Protein AF-0000000068745740 (afdb_homodimer)

Nearest PDB structures (foldseek):
  8huz-assembly4_C  TM=9.218E-01  e=1.330E-26  Mus musculus
  8huz-assembly2_A  TM=9.103E-01  e=4.867E-26  Mus musculus
  8huz-assembly6_E  TM=9.034E-01  e=9.603E-26  Mus musculus
  8huz-assembly1_F  TM=9.104E-01  e=4.229E-25  Mus musculus
  8huz-assembly5_D  TM=9.042E-01  e=4.229E-25  Mus musculus

pLDDT: mean 72.05, std 34.57, range [13.37, 98.88]

Solvent-accessible surface area (backbone atoms only — not comparable to full-atom values): 30523 Å² total; per-residue (Å²): 127,92,75,83,92,84,91,78,85,84,85,90,84,90,86,91,81,82,87,83,80,88,80,88,83,89,84,86,86,85,84,83,80,85,88,83,85,78,84,76,78,83,77,83,75,86,80,83,74,74,74,71,70,74,71,74,79,67,76,76,70,75,69,74,72,79,58,83,44,60,74,50,46,69,41,45,61,19,56,58,50,30,51,52,46,50,49,55,36,50,76,67,70,50,68,71,46,78,48,80,51,73,77,35,66,42,66,78,64,39,40,84,78,45,67,86,57,77,50,40,51,50,42,55,46,56,30,26,33,72,83,78,69,43,33,35,40,36,39,36,52,55,86,60,85,81,55,60,45,60,49,16,50,76,70,70,68,38,72,78,31,56,42,74,50,55,51,68,55,36,35,70,44,37,68,28,52,80,59,22,64,37,79,74,30,43,70,60,29,90,73,63,60,45,42,35,34,34,38,63,60,69,68,63,72,43,71,22,36,37,42,34,60,50,32,37,38,33,40,32,30,31,34,49,69,52,49,51,54,53,44,47,73,43,75,46,74,71,43,73,41,69,75,71,74,76,104,133,91,80,85,85,79,81,87,83,82,86,92,91,86,89,91,81,81,84,85,82,72,81,88,80,79,86,86,81,89,82,84,84,81,81,82,86,83,81,78,77,82,81,83,76,88,78,85,75,76,74,76,73,78,73,75,80,69,76,76,73,73,70,72,75,78,60,87,45,59,76,50,48,72,42,46,62,18,56,59,50,29,52,52,47,49,49,54,36,50,77,67,68,48,68,71,47,78,48,80,50,72,76,35,67,42,69,77,64,39,40,85,78,45,68,87,58,79,48,42,52,51,42,56,45,56,30,26,34,73,83,76,69,42,33,36,39,38,38,35,52,56,86,59,83,81,54,61,47,60,49,17,51,77,70,68,68,40,70,77,32,56,42,73,50,53,52,68,55,35,37,70,43,37,66,28,51,82,60,24,64,37,80,75,29,42,70,59,28,90,75,66,61,44,42,35,33,34,39,62,62,70,67,63,72,43,71,22,37,39,41,33,60,48,32,38,37,32,40,31,30,32,33,50,68,52,50,51,53,52,44,46,74,43,73,47,74,70,45,74,40,68,75,71,75,78,105

Organism: Papio anubis (NCBI:txid9555)

Radius of gyration: 40.35 Å; Cα contacts (8 Å, |Δi|>4): 645; chains: 2; bounding box: 92×140×128 Å

Sequence (494 aa):
MRAPAGLRKPVPSADDVQGPAGEALGQGGPASSRHQHHAGGIGRDPSWQFRLRLRSAQPREAVPSFSAHRHDSDCMAGAELRAALEQRLGALAIHTEVVEHPEVFTVEEMMPHIQHLKGAHSKNLFLKDKKKKNYWLVTVLHDRQINLNELAKQLGVGSGNLRFADETAMLEKLKVGQGCATPLALFCDDGDVKFVLDSAILEGGHEKVYFHPMTNAATMGLSPKDFLTFVKTTGHDPIILNFDKNNMRAPAGLRKPVPSADDVQGPAGEALGQGGPASSRHQHHAGGIGRDPSWQFRLRLRSAQPREAVPSFSAHRHDSDCMAGAELRAALEQRLGALAIHTEVVEHPEVFTVEEMMPHIQHLKGAHSKNLFLKDKKKKNYWLVTVLHDRQINLNELAKQLGVGSGNLRFADETAMLEKLKVGQGCATPLALFCDDGDVKFVLDSAILEGGHEKVYFHPMTNAATMGLSPKDFLTFVKTTGHDPIILNFDKNN

InterPro domains:
  IPR007214 YbaK/aminoacyl-tRNA synthetase-associated domain [PF04073] (101-230)
  IPR036754 YbaK/aminoacyl-tRNA synthetase-associated domain superfamily [G3DSA:3.90.960.10] (71-247)
  IPR036754 YbaK/aminoacyl-tRNA synthetase-associated domain superfamily [SSF55826] (84-244)
  IPR040285 Prolyl-tRNA editing protein ProX/PRXD1 [PTHR31423] (79-246)

Structure (mmCIF, N/CA/C/O backbone):
data_AF-0000000068745740-model_v1
#
loop_
_entity.id
_entity.type
_entity.pdbx_description
1 polymer 'PrdX deacylase domain-containing protein 1'
#
loop_
_atom_site.group_PDB
_atom_site.id
_atom_site.type_symbol
_atom_site.label_atom_id
_atom_site.label_alt_id
_atom_site.label_comp_id
_atom_site.label_asym_id
_atom_site.label_entity_id
_atom_site.label_seq_id
_atom_site.pdbx_PDB_ins_code
_atom_site.Cartn_x
_atom_site.Cartn_y
_atom_site.Cartn_z
_atom_site.occupancy
_atom_site.B_iso_or_equiv
_atom_site.auth_seq_id
_atom_site.auth_comp_id
_atom_site.auth_asym_id
_atom_site.auth_atom_id
_atom_site.pdbx_PDB_model_num
ATOM 1 N N . MET A 1 1 ? 35.906 -20.328 -46.562 1 18.36 1 MET A N 1
ATOM 2 C CA . MET A 1 1 ? 35.938 -21.531 -47.406 1 18.36 1 MET A CA 1
ATOM 3 C C . MET A 1 1 ? 36.438 -22.719 -46.594 1 18.36 1 MET A C 1
ATOM 5 O O . MET A 1 1 ? 36.875 -23.719 -47.188 1 18.36 1 MET A O 1
ATOM 9 N N . ARG A 1 2 ? 36.656 -22.547 -45.281 1 18.27 2 ARG A N 1
ATOM 10 C CA . ARG A 1 2 ? 37.656 -23.391 -44.656 1 18.27 2 ARG A CA 1
ATOM 11 C C . ARG A 1 2 ? 37.219 -24.859 -44.688 1 18.27 2 ARG A C 1
ATOM 13 O O . ARG A 1 2 ? 36.156 -25.219 -44.156 1 18.27 2 ARG A O 1
ATOM 20 N N . ALA A 1 3 ? 37.938 -25.672 -45.375 1 18.7 3 ALA A N 1
ATOM 21 C CA . ALA A 1 3 ? 37.812 -26.984 -46.031 1 18.7 3 ALA A CA 1
ATOM 22 C C . ALA A 1 3 ? 37.719 -28.094 -45 1 18.7 3 ALA A C 1
ATOM 24 O O . ALA A 1 3 ? 36.781 -28.891 -45.031 1 18.7 3 ALA A O 1
ATOM 25 N N . PRO A 1 4 ? 38.875 -28.828 -44.562 1 16.09 4 PRO A N 1
ATOM 26 C CA . PRO A 1 4 ? 39.094 -30.188 -45.062 1 16.09 4 PRO A CA 1
ATOM 27 C C . PRO A 1 4 ? 38.688 -31.266 -44.031 1 16.09 4 PRO A C 1
ATOM 29 O O . PRO A 1 4 ? 37.969 -32.219 -44.406 1 16.09 4 PRO A O 1
ATOM 32 N N . ALA A 1 5 ? 39.594 -31.453 -42.906 1 17.16 5 ALA A N 1
ATOM 33 C CA . ALA A 1 5 ? 40.375 -32.688 -42.781 1 17.16 5 ALA A CA 1
ATOM 34 C C . ALA A 1 5 ? 39.5 -33.812 -42.25 1 17.16 5 ALA A C 1
ATOM 36 O O . ALA A 1 5 ? 38.5 -33.562 -41.562 1 17.16 5 ALA A O 1
ATOM 37 N N . GLY A 1 6 ? 39.938 -35.125 -42.375 1 15.67 6 GLY A N 1
ATOM 38 C CA . GLY A 1 6 ? 39.688 -36.469 -42.938 1 15.67 6 GLY A CA 1
ATOM 39 C C . GLY A 1 6 ? 39.156 -37.438 -41.906 1 15.67 6 GLY A C 1
ATOM 40 O O . GLY A 1 6 ? 38.125 -38.094 -42.156 1 15.67 6 GLY A O 1
ATOM 41 N N . LEU A 1 7 ? 40.094 -38.031 -40.969 1 18.34 7 LEU A N 1
ATOM 42 C CA . LEU A 1 7 ? 40.469 -39.438 -41 1 18.34 7 LEU A CA 1
ATOM 43 C C . LEU A 1 7 ? 39.531 -40.25 -40.094 1 18.34 7 LEU A C 1
ATOM 45 O O . LEU A 1 7 ? 39.25 -39.844 -38.969 1 18.34 7 LEU A O 1
ATOM 49 N N . ARG A 1 8 ? 38.969 -41.469 -40.562 1 16.45 8 ARG A N 1
ATOM 50 C CA . ARG A 1 8 ? 38.094 -42.625 -40.469 1 16.45 8 ARG A CA 1
ATOM 51 C C . ARG A 1 8 ? 38.469 -43.5 -39.312 1 16.45 8 ARG A C 1
AT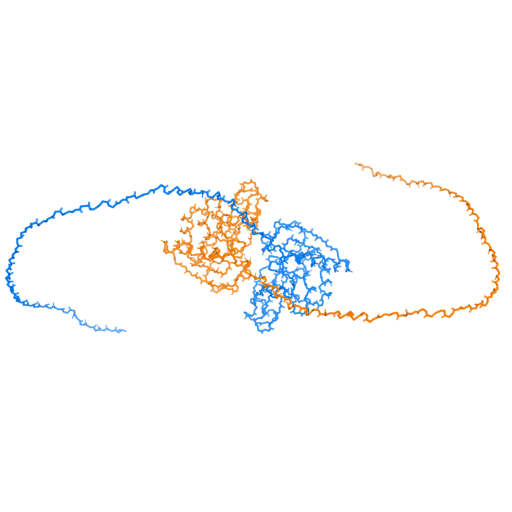OM 53 O O . ARG A 1 8 ? 39.656 -43.719 -39.062 1 16.45 8 ARG A O 1
ATOM 60 N N . LYS A 1 9 ? 37.531 -43.781 -38.531 1 18.77 9 LYS A N 1
ATOM 61 C CA . LYS A 1 9 ? 37.188 -44.469 -37.281 1 18.77 9 LYS A CA 1
ATOM 62 C C . LYS A 1 9 ? 37.375 -46 -37.469 1 18.77 9 LYS A C 1
ATOM 64 O O . LYS A 1 9 ? 36.5 -46.688 -37.938 1 18.77 9 LYS A O 1
ATOM 69 N N . PRO A 1 10 ? 38.75 -46.531 -37.781 1 14.6 10 PRO A N 1
ATOM 70 C CA . PRO A 1 10 ? 38.812 -47.906 -38.25 1 14.6 10 PRO A CA 1
ATOM 71 C C . PRO A 1 10 ? 38.188 -48.906 -37.25 1 14.6 10 PRO A C 1
ATOM 73 O O . PRO A 1 10 ? 37.875 -48.531 -36.125 1 14.6 10 PRO A O 1
ATOM 76 N N . VAL A 1 11 ? 38.812 -50.344 -37.281 1 15.45 11 VAL A N 1
ATOM 77 C CA . VAL A 1 11 ? 38.594 -51.75 -37.656 1 15.45 11 VAL A CA 1
ATOM 78 C C . VAL A 1 11 ? 38.469 -52.594 -36.406 1 15.45 11 VAL A C 1
ATOM 80 O O . VAL A 1 11 ? 37.438 -53.25 -36.219 1 15.45 11 VAL A O 1
ATOM 83 N N . PRO A 1 12 ? 39.656 -53.469 -36.062 1 14.95 12 PRO A N 1
ATOM 84 C CA . PRO A 1 12 ? 39.625 -54.906 -36.281 1 14.95 12 PRO A CA 1
ATOM 85 C C . PRO A 1 12 ? 39.219 -55.688 -35 1 14.95 12 PRO A C 1
ATOM 87 O O . PRO A 1 12 ? 38.656 -55.094 -34.094 1 14.95 12 PRO A O 1
ATOM 90 N N . SER A 1 13 ? 40.281 -56.5 -34.469 1 14.04 13 SER A N 1
ATOM 91 C CA . SER A 1 13 ? 40.531 -57.938 -34.594 1 14.04 13 SER A CA 1
ATOM 92 C C . SER A 1 13 ? 40.188 -58.656 -33.281 1 14.04 13 SER A C 1
ATOM 94 O O . SER A 1 13 ? 39.438 -59.656 -33.312 1 14.04 13 SER A O 1
ATOM 96 N N . ALA A 1 14 ? 41.312 -59 -32.469 1 15.88 14 ALA A N 1
ATOM 97 C CA . ALA A 1 14 ? 41.812 -60.344 -32.281 1 15.88 14 ALA A CA 1
ATOM 98 C C . ALA A 1 14 ? 41.125 -61.031 -31.109 1 15.88 14 ALA A C 1
ATOM 100 O O . ALA A 1 14 ? 40.469 -60.375 -30.297 1 15.88 14 ALA A O 1
ATOM 101 N N . ASP A 1 15 ? 42.031 -61.969 -30.312 1 14.16 15 ASP A N 1
ATOM 102 C CA . ASP A 1 15 ? 42.281 -63.406 -30.156 1 14.16 15 ASP A CA 1
ATOM 103 C C . ASP A 1 15 ? 41.656 -63.906 -28.844 1 14.16 15 ASP A C 1
ATOM 105 O O . ASP A 1 15 ? 40.875 -64.875 -28.844 1 14.16 15 ASP A O 1
ATOM 109 N N . ASP A 1 16 ? 42.625 -64.188 -27.812 1 14.78 16 ASP A N 1
ATOM 110 C CA . ASP A 1 16 ? 43.094 -65.562 -27.391 1 14.78 16 ASP A CA 1
ATOM 111 C C . ASP A 1 16 ? 42.188 -66.125 -26.281 1 14.78 16 ASP A C 1
ATOM 113 O O . ASP A 1 16 ? 41.469 -65.312 -25.625 1 14.78 16 ASP A O 1
ATOM 117 N N . VAL A 1 17 ? 42.844 -67.062 -25.406 1 14.18 17 VAL A N 1
ATOM 118 C CA . VAL A 1 17 ? 42.875 -68.5 -25.062 1 14.18 17 VAL A CA 1
ATOM 119 C C . VAL A 1 17 ? 42.188 -68.688 -23.719 1 14.18 17 VAL A C 1
ATOM 121 O O . VAL A 1 17 ? 41.281 -69.5 -23.594 1 14.18 17 VAL A O 1
ATOM 124 N N . GLN A 1 18 ? 43 -68.625 -22.594 1 14.09 18 GLN A N 1
ATOM 125 C CA . GLN A 1 18 ? 43.312 -69.875 -21.953 1 14.09 18 GLN A CA 1
ATOM 126 C C . GLN A 1 18 ? 42.25 -70.25 -20.922 1 14.09 18 GLN A C 1
ATOM 128 O O . GLN A 1 18 ? 41.625 -71.312 -21.047 1 14.09 18 GLN A O 1
ATOM 133 N N . GLY A 1 19 ? 42.812 -70.5 -19.641 1 13.94 19 GLY A N 1
ATOM 134 C CA . GLY A 1 19 ? 43.031 -71.812 -18.938 1 13.94 19 GLY A CA 1
ATOM 135 C C . GLY A 1 19 ? 41.844 -72.188 -18.062 1 13.94 19 GLY A C 1
ATOM 136 O O . GLY A 1 19 ? 41.031 -71.312 -17.703 1 13.94 19 GLY A O 1
ATOM 137 N N . PRO A 1 20 ? 41.781 -73.5 -17.781 1 13.84 20 PRO A N 1
ATOM 138 C CA . PRO A 1 20 ? 40.812 -74.5 -17.391 1 13.84 20 PRO A CA 1
ATOM 139 C C . PRO A 1 20 ? 40.375 -74.375 -15.93 1 13.84 20 PRO A C 1
ATOM 141 O O . PRO A 1 20 ? 39.219 -74.688 -15.594 1 13.84 20 PRO A O 1
ATOM 144 N N . ALA A 1 21 ? 41.438 -74 -15 1 13.76 21 ALA A N 1
ATOM 145 C CA . ALA A 1 21 ? 41.781 -75.062 -14.062 1 13.76 21 ALA A CA 1
ATOM 146 C C . ALA A 1 21 ? 40.594 -75.438 -13.195 1 13.76 21 ALA A C 1
ATOM 148 O O . ALA A 1 21 ? 39.656 -74.625 -13.023 1 13.76 21 ALA A O 1
ATOM 149 N N . GLY A 1 22 ? 40.938 -76.312 -12.195 1 13.37 22 GLY A N 1
ATOM 150 C CA . GLY A 1 22 ? 40.625 -77.562 -11.555 1 13.37 22 GLY A CA 1
ATOM 151 C C . GLY A 1 22 ? 39.562 -77.438 -10.492 1 13.37 22 GLY A C 1
ATOM 152 O O . GLY A 1 22 ? 39.125 -76.375 -10.133 1 13.37 22 GLY A O 1
ATOM 153 N N . GLU A 1 23 ? 39.781 -78.312 -9.477 1 13.55 23 GLU A N 1
ATOM 154 C CA . GLU A 1 23 ? 39.125 -79.5 -8.922 1 13.55 23 GLU A CA 1
ATOM 155 C C . GLU A 1 23 ? 38.344 -79.188 -7.664 1 13.55 23 GLU A C 1
ATOM 157 O O . GLU A 1 23 ? 37.219 -79.625 -7.496 1 13.55 23 GLU A O 1
ATOM 162 N N . ALA A 1 24 ? 39.188 -78.75 -6.547 1 13.41 24 ALA A N 1
ATOM 163 C CA . ALA A 1 24 ? 39.312 -79.688 -5.453 1 13.41 24 ALA A CA 1
ATOM 164 C C . ALA A 1 24 ? 38 -79.812 -4.703 1 13.41 24 ALA A C 1
ATOM 166 O O . ALA A 1 24 ? 37.156 -78.938 -4.715 1 13.41 24 ALA A O 1
ATOM 167 N N . LEU A 1 25 ? 38.062 -80.562 -3.52 1 13.47 25 LEU A N 1
ATOM 168 C CA . LEU A 1 25 ? 37.562 -81.75 -2.844 1 13.47 25 LEU A CA 1
ATOM 169 C C . LEU A 1 25 ? 36.5 -81.375 -1.817 1 13.47 25 LEU A C 1
ATOM 171 O O . LEU A 1 25 ? 35.406 -81.938 -1.837 1 13.47 25 LEU A O 1
ATOM 175 N N . GLY A 1 26 ? 37 -81.125 -0.532 1 13.4 26 GLY A N 1
ATOM 176 C CA . GLY A 1 26 ? 36.812 -82.062 0.513 1 13.4 26 GLY A CA 1
ATOM 177 C C . GLY A 1 26 ? 35.469 -82 1.209 1 13.4 26 GLY A C 1
ATOM 178 O O . GLY A 1 26 ? 34.75 -81 1.057 1 13.4 26 GLY A O 1
ATOM 179 N N . GLN A 1 27 ? 35.531 -82.562 2.525 1 13.41 27 GLN A N 1
ATOM 180 C CA . GLN A 1 27 ? 34.938 -83.688 3.309 1 13.41 27 GLN A CA 1
ATOM 181 C C . GLN A 1 27 ? 33.781 -83.125 4.164 1 13.41 27 GLN A C 1
ATOM 183 O O . GLN A 1 27 ? 32.625 -83.5 3.922 1 13.41 27 GLN A O 1
ATOM 188 N N . GLY A 1 28 ? 34.094 -83.062 5.562 1 13.56 28 GLY A N 1
ATOM 189 C CA . GLY A 1 28 ? 33.656 -84.062 6.543 1 13.56 28 GLY A CA 1
ATOM 190 C C . GLY A 1 28 ? 32.312 -83.688 7.184 1 13.56 28 GLY A C 1
ATOM 191 O O . GLY A 1 28 ? 31.75 -82.625 6.883 1 13.56 28 GLY A O 1
ATOM 192 N N . GLY A 1 29 ? 32.375 -83.688 8.602 1 14.3 29 GLY A N 1
ATOM 193 C CA . GLY A 1 29 ? 31.859 -84.625 9.602 1 14.3 29 GLY A CA 1
ATOM 194 C C . GLY A 1 29 ? 30.516 -84.188 10.164 1 14.3 29 GLY A C 1
ATOM 195 O O . GLY A 1 29 ? 30.094 -83.062 10 1 14.3 29 GLY A O 1
ATOM 196 N N . PRO A 1 30 ? 30.094 -85.125 11.055 1 15.39 30 PRO A N 1
ATOM 197 C CA . PRO A 1 30 ? 28.812 -85.75 11.43 1 15.39 30 PRO A CA 1
ATOM 198 C C . PRO A 1 30 ? 27.969 -84.812 12.336 1 15.39 30 PRO A C 1
ATOM 200 O O . PRO A 1 30 ? 26.906 -84.375 11.93 1 15.39 30 PRO A O 1
ATOM 203 N N . ALA A 1 31 ? 28.109 -85.25 13.656 1 15.05 31 ALA A N 1
ATOM 204 C CA . ALA A 1 31 ? 27.109 -86 14.398 1 15.05 31 ALA A CA 1
ATOM 205 C C . ALA A 1 31 ? 26.219 -85.062 15.227 1 15.05 31 ALA A C 1
ATOM 207 O O . ALA A 1 31 ? 25.016 -85 14.992 1 15.05 31 ALA A O 1
ATOM 208 N N . SER A 1 32 ? 26.484 -85.25 16.609 1 14.37 32 SER A N 1
ATOM 209 C CA . SER A 1 32 ? 25.641 -85.938 17.578 1 14.37 32 SER A CA 1
ATOM 210 C C . SER A 1 32 ? 24.734 -85 18.312 1 14.37 32 SER A C 1
ATOM 212 O O . SER A 1 32 ? 23.516 -85.125 18.281 1 14.37 32 SER A O 1
ATOM 214 N N . SER A 1 33 ? 25.047 -84.875 19.688 1 13.73 33 SER A N 1
ATOM 215 C CA . SER A 1 33 ? 24.266 -85.5 20.781 1 13.73 33 SER A CA 1
ATOM 216 C C . SER A 1 33 ? 23.359 -84.438 21.422 1 13.73 33 SER A C 1
ATOM 218 O O . SER A 1 33 ? 22.156 -84.688 21.594 1 13.73 33 SER A O 1
ATOM 220 N N . ARG A 1 34 ? 24.094 -83.688 22.484 1 14.58 34 ARG A N 1
ATOM 221 C CA . ARG A 1 34 ? 23.766 -83.875 23.891 1 14.58 34 ARG A CA 1
ATOM 222 C C . ARG A 1 34 ? 22.516 -83.125 24.281 1 14.58 34 ARG A C 1
ATOM 224 O O . ARG A 1 34 ? 22.062 -82.25 23.562 1 14.58 34 ARG A O 1
ATOM 231 N N . HIS A 1 35 ? 22.547 -82.625 25.531 1 15.05 35 HIS A N 1
ATOM 232 C CA . HIS A 1 35 ? 21.922 -82.875 26.828 1 15.05 35 HIS A CA 1
ATOM 233 C C . HIS A 1 35 ? 20.812 -81.875 27.141 1 15.05 35 HIS A C 1
ATOM 235 O O . HIS A 1 35 ? 20.734 -80.812 26.516 1 15.05 35 HIS A O 1
ATOM 241 N N . GLN A 1 36 ? 20.422 -81.875 28.469 1 15.59 36 GLN A N 1
ATOM 242 C CA . GLN A 1 36 ? 19.281 -82.062 29.359 1 15.59 36 GLN A CA 1
ATOM 243 C C . GLN A 1 36 ? 18.656 -80.75 29.766 1 15.59 36 GLN A C 1
ATOM 245 O O . GLN A 1 36 ? 17.438 -80.625 29.703 1 15.59 36 GLN A O 1
ATOM 250 N N . HIS A 1 37 ? 19.484 -79.875 30.453 1 15.98 37 HIS A N 1
ATOM 251 C CA . HIS A 1 37 ? 19.125 -79.688 31.859 1 15.98 37 HIS A CA 1
ATOM 252 C C . HIS A 1 37 ? 18 -78.688 32.031 1 15.98 37 HIS A C 1
ATOM 254 O O . HIS A 1 37 ? 17.656 -77.938 31.078 1 15.98 37 HIS A O 1
ATOM 260 N N . HIS A 1 38 ? 18.031 -78 33.312 1 16.73 38 HIS A N 1
ATOM 261 C CA . HIS A 1 38 ? 17.297 -77.75 34.531 1 16.73 38 HIS A CA 1
ATOM 262 C C . HIS A 1 38 ? 16.594 -76.438 34.531 1 16.73 38 HIS A C 1
ATOM 264 O O . HIS A 1 38 ? 17.234 -75.375 34.375 1 16.73 38 HIS A O 1
ATOM 270 N N . ALA A 1 39 ? 15.461 -76.312 33.969 1 20.03 39 ALA A N 1
ATOM 271 C CA . ALA A 1 39 ? 14.773 -75 33.719 1 20.03 39 ALA A CA 1
ATOM 272 C C . ALA A 1 39 ? 14.414 -74.312 35.031 1 20.03 39 ALA A C 1
ATOM 274 O O . ALA A 1 39 ? 13.625 -74.812 35.812 1 20.03 39 ALA A O 1
ATOM 275 N N . GLY A 1 40 ? 15.516 -73.688 35.625 1 17.28 40 GLY A N 1
ATOM 276 C CA . GLY A 1 40 ? 15.367 -73.062 36.938 1 17.28 40 GLY A CA 1
ATOM 277 C C . GLY A 1 40 ? 14.164 -72.188 37 1 17.28 40 GLY A C 1
ATOM 278 O O . GLY A 1 40 ? 13.648 -71.688 36 1 17.28 40 GLY A O 1
ATOM 279 N N . GLY A 1 41 ? 13.562 -72.062 38.281 1 18.55 41 GLY A N 1
ATOM 280 C CA . GLY A 1 41 ? 12.328 -71.812 39 1 18.55 41 GLY A CA 1
ATOM 281 C C . GLY A 1 41 ? 11.977 -70.312 39.094 1 18.55 41 GLY A C 1
ATOM 282 O O . GLY A 1 41 ? 11.031 -69.938 39.781 1 18.55 41 GLY A O 1
ATOM 283 N N . ILE A 1 42 ? 12.664 -69.312 38.375 1 21.12 42 ILE A N 1
ATOM 284 C CA . ILE A 1 42 ? 12.75 -68.062 39.094 1 21.12 42 ILE A CA 1
ATOM 285 C C . ILE A 1 42 ? 11.352 -67.5 39.281 1 21.12 42 ILE A C 1
ATOM 287 O O . ILE A 1 42 ? 10.516 -67.562 38.375 1 21.12 42 ILE A O 1
ATOM 291 N N . GLY A 1 43 ? 11.031 -67.125 40.594 1 20.05 43 GLY A N 1
ATOM 292 C CA . GLY A 1 43 ? 9.891 -66.75 41.406 1 20.05 43 GLY A CA 1
ATOM 293 C C . GLY A 1 43 ? 9.289 -65.438 41 1 20.05 43 GLY A C 1
ATOM 294 O O . GLY A 1 43 ? 9.984 -64.438 40.969 1 20.05 43 GLY A O 1
ATOM 295 N N . ARG A 1 44 ? 8.32 -65.312 40.062 1 21.45 44 ARG A N 1
ATOM 296 C CA . ARG A 1 44 ? 7.703 -64.125 39.406 1 21.45 44 ARG A CA 1
ATOM 297 C C . ARG A 1 44 ? 6.938 -63.281 40.406 1 21.45 44 ARG A C 1
ATOM 299 O O . ARG A 1 44 ? 5.812 -63.625 40.781 1 21.45 44 ARG A O 1
ATOM 306 N N . ASP A 1 45 ? 7.699 -62.781 41.469 1 19.98 45 ASP A N 1
ATOM 307 C CA . ASP A 1 45 ? 6.91 -62.188 42.531 1 19.98 45 ASP A CA 1
ATOM 308 C C . ASP A 1 45 ? 5.883 -61.219 42 1 19.98 45 ASP A C 1
ATOM 310 O O . ASP A 1 45 ? 6.004 -60.75 40.875 1 19.98 45 ASP A O 1
ATOM 314 N N . PRO A 1 46 ? 5.258 -60.25 43 1 22.17 46 PRO A N 1
ATOM 315 C CA . PRO A 1 46 ? 3.928 -59.844 43.469 1 22.17 46 PRO A CA 1
ATOM 316 C C . PRO A 1 46 ? 3.365 -58.656 42.656 1 22.17 46 PRO A C 1
ATOM 318 O O . PRO A 1 46 ? 4.082 -58.062 41.875 1 22.17 46 PRO A O 1
ATOM 321 N N . SER A 1 47 ? 2.309 -57.812 43.312 1 21.45 47 SER A N 1
ATOM 322 C CA . SER A 1 47 ? 1.026 -57.125 43.188 1 21.45 47 SER A CA 1
ATOM 323 C C . SER A 1 47 ? 1.219 -55.688 42.812 1 21.45 47 SER A C 1
ATOM 325 O O . SER A 1 47 ? 0.266 -54.906 42.844 1 21.45 47 SER A O 1
ATOM 327 N N . TRP A 1 48 ? 2.365 -55.219 42.219 1 20.81 48 TRP A N 1
ATOM 328 C CA . TRP A 1 48 ? 2.602 -53.781 42.375 1 20.81 48 TRP A CA 1
ATOM 329 C C . TRP A 1 48 ? 1.511 -52.969 41.688 1 20.81 48 TRP A C 1
ATOM 331 O O . TRP A 1 48 ? 1.278 -53.156 40.469 1 20.81 48 TRP A O 1
ATOM 341 N N . GLN A 1 49 ? 0.521 -52.5 42.5 1 21.19 49 GLN A N 1
ATOM 342 C CA . GLN A 1 49 ? -0.691 -51.719 42.281 1 21.19 49 GLN A CA 1
ATOM 343 C C . GLN A 1 49 ? -0.383 -50.406 41.594 1 21.19 49 GLN A C 1
ATOM 345 O O . GLN A 1 49 ? 0.161 -49.469 42.188 1 21.19 49 GLN A O 1
ATOM 350 N N . PHE A 1 50 ? 0.382 -50.406 40.531 1 20.45 50 PHE A N 1
ATOM 351 C CA . PHE A 1 50 ? 0.759 -49.094 40 1 20.45 50 PHE A CA 1
ATOM 352 C C . PHE A 1 50 ? -0.477 -48.281 39.625 1 20.45 50 PHE A C 1
ATOM 354 O O . PHE A 1 50 ? -1.209 -48.656 38.688 1 20.45 50 PHE A O 1
ATOM 361 N N . ARG A 1 51 ? -1.19 -47.719 40.688 1 22.34 51 ARG A N 1
ATOM 362 C CA . ARG A 1 51 ? -2.287 -46.75 40.469 1 22.34 51 ARG A CA 1
ATOM 363 C C . ARG A 1 51 ? -1.881 -45.656 39.531 1 22.34 51 ARG A C 1
ATOM 365 O O . ARG A 1 51 ? -1.021 -44.812 39.844 1 22.34 51 ARG A O 1
ATOM 372 N N . LEU A 1 52 ? -1.67 -46 38.312 1 21.64 52 LEU A N 1
ATOM 373 C CA . LEU A 1 52 ? -1.427 -44.906 37.375 1 21.64 52 LEU A CA 1
ATOM 374 C C . LEU A 1 52 ? -2.494 -43.844 37.5 1 21.64 52 LEU A C 1
ATOM 376 O O . LEU A 1 52 ? -3.674 -44.094 37.219 1 21.64 52 LEU A O 1
ATOM 380 N N . ARG A 1 53 ? -2.432 -43.094 38.656 1 22.92 53 ARG A N 1
ATOM 381 C CA . ARG A 1 53 ? -3.299 -41.938 38.781 1 22.92 53 ARG A CA 1
ATOM 382 C C . ARG A 1 53 ? -3.299 -41.094 37.5 1 22.92 53 ARG A C 1
ATOM 384 O O . ARG A 1 53 ? -2.248 -40.625 37.062 1 22.92 53 ARG A O 1
ATOM 391 N N . LEU A 1 54 ? -4.164 -41.469 36.625 1 23.33 54 LEU A N 1
ATOM 392 C CA . LEU A 1 54 ? -4.496 -40.688 35.438 1 23.33 54 LEU A CA 1
ATOM 393 C C . LEU A 1 54 ? -4.641 -39.188 35.812 1 23.33 54 LEU A C 1
ATOM 395 O O . LEU A 1 54 ? -5.555 -38.812 36.531 1 23.33 54 LEU A O 1
ATOM 399 N N . ARG A 1 55 ? -3.488 -38.562 36.25 1 24.34 55 ARG A N 1
ATOM 400 C CA . ARG A 1 55 ? -3.584 -37.125 36.5 1 24.34 55 ARG A CA 1
ATOM 401 C C . ARG A 1 55 ? -4.414 -36.469 35.406 1 24.34 55 ARG A C 1
ATOM 403 O O . ARG A 1 55 ? -4.262 -36.75 34.219 1 24.34 55 ARG A O 1
ATOM 410 N N . SER A 1 56 ? -5.562 -36.031 35.812 1 23.84 56 SER A N 1
ATOM 411 C CA . SER A 1 56 ? -6.527 -35.188 35.094 1 23.84 56 SER A CA 1
ATOM 412 C C . SER A 1 56 ? -5.832 -34.094 34.312 1 23.84 56 SER A C 1
ATOM 414 O O . SER A 1 56 ? -4.902 -33.438 34.812 1 23.84 56 SER A O 1
ATOM 416 N N . ALA A 1 57 ? -5.727 -34.344 32.969 1 29.72 57 ALA A N 1
ATOM 417 C CA . ALA A 1 57 ? -5.246 -33.406 31.969 1 29.72 57 ALA A CA 1
ATOM 418 C C . ALA A 1 57 ? -5.754 -31.984 32.281 1 29.72 57 ALA A C 1
ATOM 420 O O . ALA A 1 57 ? -6.961 -31.766 32.344 1 29.72 57 ALA A O 1
ATOM 421 N N . GLN A 1 58 ? -5.109 -31.266 33.25 1 25.3 58 GLN A N 1
ATOM 422 C CA . GLN A 1 58 ? -5.473 -29.875 33.5 1 25.3 58 GLN A CA 1
ATOM 423 C C . GLN A 1 58 ? -5.758 -29.125 32.219 1 25.3 58 GLN A C 1
ATOM 425 O O . GLN A 1 58 ? -5.137 -29.391 31.188 1 25.3 58 GLN A O 1
ATOM 430 N N . PRO A 1 59 ? -6.957 -28.578 32.188 1 25.09 59 PRO A N 1
ATOM 431 C CA . PRO A 1 59 ? -7.387 -27.797 31.016 1 25.09 59 PRO A CA 1
ATOM 432 C C . PRO A 1 59 ? -6.305 -26.844 30.516 1 25.09 59 PRO A C 1
ATOM 434 O O . PRO A 1 59 ? -5.508 -26.328 31.312 1 25.09 59 PRO A O 1
ATOM 437 N N . ARG A 1 60 ? -5.785 -27.172 29.266 1 26.67 60 ARG A N 1
ATOM 438 C CA . ARG A 1 60 ? -4.848 -26.281 28.578 1 26.67 60 ARG A CA 1
ATOM 439 C C . ARG A 1 60 ? -5.16 -24.828 28.875 1 26.67 60 ARG A C 1
ATOM 441 O O . ARG A 1 60 ? -6.316 -24.406 28.812 1 26.67 60 ARG A O 1
ATOM 448 N N . GLU A 1 61 ? -4.441 -24.266 29.766 1 26.84 61 GLU A N 1
ATOM 449 C CA . GLU A 1 61 ? -4.449 -22.812 29.922 1 26.84 61 GLU A CA 1
ATOM 450 C C . GLU A 1 61 ? -4.605 -22.125 28.578 1 26.84 61 GLU A C 1
ATOM 452 O O . GLU A 1 61 ? -4.07 -22.594 27.562 1 26.84 61 GLU A O 1
ATOM 457 N N . ALA A 1 62 ? -5.785 -21.328 28.453 1 26.89 62 ALA A N 1
ATOM 458 C CA . ALA A 1 62 ? -6.047 -20.438 27.328 1 26.89 62 ALA A CA 1
ATOM 459 C C . ALA A 1 62 ? -4.762 -19.781 26.828 1 26.89 62 ALA A C 1
ATOM 461 O O . ALA A 1 62 ? -3.984 -19.25 27.625 1 26.89 62 ALA A O 1
ATOM 462 N N . VAL A 1 63 ? -4.16 -20.406 25.875 1 26.88 63 VAL A N 1
ATOM 463 C CA . VAL A 1 63 ? -3.082 -19.688 25.203 1 26.88 63 VAL A CA 1
ATOM 464 C C . VAL A 1 63 ? -3.418 -18.203 25.125 1 26.88 63 VAL A C 1
ATOM 466 O O . VAL A 1 63 ? -4.551 -17.828 24.812 1 26.88 63 VAL A O 1
ATOM 469 N N . PRO A 1 64 ? -2.809 -17.438 26.031 1 25.78 64 PRO A N 1
ATOM 470 C CA . PRO A 1 64 ? -3.121 -16.016 25.891 1 25.78 64 PRO A CA 1
ATOM 471 C C . PRO A 1 64 ? -3.242 -15.562 24.438 1 25.78 64 PRO A C 1
ATOM 473 O O . PRO A 1 64 ? -2.566 -16.109 23.562 1 25.78 64 PRO A O 1
ATOM 476 N N . SER A 1 65 ? -4.453 -15.305 24.031 1 25.33 65 SER A N 1
ATOM 477 C CA . SER A 1 65 ? -4.746 -14.594 22.781 1 25.33 65 SER A CA 1
ATOM 478 C C . SER A 1 65 ? -3.648 -13.586 22.453 1 25.33 65 SER A C 1
ATOM 480 O O . SER A 1 65 ? -3.352 -12.695 23.266 1 25.33 65 SER A O 1
ATOM 482 N N . PHE A 1 66 ? -2.561 -14.094 21.969 1 27.09 66 PHE A N 1
ATOM 483 C CA . PHE A 1 66 ? -1.613 -13.141 21.406 1 27.09 66 PHE A CA 1
ATOM 484 C C . PHE A 1 66 ? -2.346 -11.992 20.719 1 27.09 66 PHE A C 1
ATOM 486 O O . PHE A 1 66 ? -3.006 -12.203 19.688 1 27.09 66 PHE A O 1
ATOM 493 N N . SER A 1 67 ? -2.857 -11.039 21.391 1 24.44 67 SER A N 1
ATOM 494 C CA . SER A 1 67 ? -3.586 -9.82 21.047 1 24.44 67 SER A CA 1
ATOM 495 C C . SER A 1 67 ? -3.014 -9.172 19.797 1 24.44 67 SER A C 1
ATOM 497 O O . SER A 1 67 ? -1.814 -8.891 19.734 1 24.44 67 SER A O 1
ATOM 499 N N . ALA A 1 68 ? -3.557 -9.312 18.625 1 32.91 68 ALA A N 1
ATOM 500 C CA . ALA A 1 68 ? -3.633 -8.391 17.484 1 32.91 68 ALA A CA 1
ATOM 501 C C . ALA A 1 68 ? -3.346 -6.957 17.922 1 32.91 68 ALA A C 1
ATOM 503 O O . ALA A 1 68 ? -3.49 -6.02 17.141 1 32.91 68 ALA A O 1
ATOM 504 N N . HIS A 1 69 ? -3.021 -6.836 19.297 1 31.41 69 HIS A N 1
ATOM 505 C CA . HIS A 1 69 ? -2.877 -5.535 19.938 1 31.41 69 HIS A CA 1
ATOM 506 C C . HIS A 1 69 ? -1.534 -4.898 19.609 1 31.41 69 HIS A C 1
ATOM 508 O O . HIS A 1 69 ? -1.237 -3.789 20.062 1 31.41 69 HIS A O 1
ATOM 514 N N . ARG A 1 70 ? -0.626 -5.742 19.156 1 36.16 70 ARG A N 1
ATOM 515 C CA . ARG A 1 70 ? 0.661 -5.055 19.109 1 36.16 70 ARG A CA 1
ATOM 516 C C . ARG A 1 70 ? 0.647 -3.928 18.094 1 36.16 70 ARG A C 1
ATOM 518 O O . ARG A 1 70 ? 1.276 -2.887 18.297 1 36.16 70 ARG A O 1
ATOM 525 N N . HIS A 1 71 ? 0.022 -4.27 16.938 1 41.78 71 HIS A N 1
ATOM 526 C CA . HIS A 1 71 ? -0.012 -3.166 15.984 1 41.78 71 HIS A CA 1
ATOM 527 C C . HIS A 1 71 ? -0.837 -2.002 16.516 1 41.78 71 HIS A C 1
ATOM 529 O O . HIS A 1 71 ? -0.579 -0.844 16.188 1 41.78 71 HIS A O 1
ATOM 535 N N . ASP A 1 72 ? -1.681 -2.355 17.422 1 40.06 72 ASP A N 1
ATOM 536 C CA . ASP A 1 72 ? -2.486 -1.299 18.016 1 40.06 72 ASP A CA 1
ATOM 537 C C . ASP A 1 72 ? -1.66 -0.471 19 1 40.06 72 ASP A C 1
ATOM 539 O O . ASP A 1 72 ? -2.031 0.655 19.344 1 40.06 72 ASP A O 1
ATOM 543 N N . SER A 1 73 ? -0.758 -1.168 19.656 1 41.72 73 SER A N 1
ATOM 544 C CA . SER A 1 73 ? -0.06 -0.527 20.766 1 41.72 73 SER A CA 1
ATOM 545 C C . SER A 1 73 ? 0.816 0.622 20.281 1 41.72 73 SER A C 1
ATOM 547 O O . SER A 1 73 ? 0.952 1.64 20.969 1 41.72 73 SER A O 1
ATOM 549 N N . ASP A 1 74 ? 1.541 0.281 19.219 1 47.75 74 ASP A N 1
ATOM 550 C CA . ASP A 1 74 ? 2.449 1.334 18.766 1 47.75 74 ASP A CA 1
ATOM 551 C C . ASP A 1 74 ? 1.676 2.566 18.312 1 47.75 74 ASP A C 1
ATOM 553 O O . ASP A 1 74 ? 2.141 3.697 18.469 1 47.75 74 ASP A O 1
ATOM 557 N N . CYS A 1 75 ? 0.448 2.299 17.844 1 50.84 75 CYS A N 1
ATOM 558 C CA . CYS A 1 75 ? -0.39 3.465 17.578 1 50.84 75 CYS A CA 1
ATOM 559 C C . CYS A 1 75 ? -0.907 4.07 18.891 1 50.84 75 CYS A C 1
ATOM 561 O O . CYS A 1 75 ? -1.663 5.043 18.859 1 50.84 75 CYS A O 1
ATOM 563 N N . MET A 1 76 ? -0.827 3.217 20.094 1 48.16 76 MET A N 1
ATOM 564 C CA . MET A 1 76 ? -1.29 3.828 21.328 1 48.16 76 MET A CA 1
ATOM 565 C C . MET A 1 76 ? -0.659 5.203 21.531 1 48.16 76 MET A C 1
ATOM 567 O O . MET A 1 76 ? -1.33 6.141 21.953 1 48.16 76 MET A O 1
ATOM 571 N N . ALA A 1 77 ? 0.702 5.238 21.328 1 59.59 77 ALA A N 1
ATOM 572 C CA . ALA A 1 77 ? 1.305 6.566 21.234 1 59.59 77 ALA A CA 1
ATOM 573 C C . ALA A 1 77 ? 0.567 7.438 20.219 1 59.59 77 ALA A C 1
ATOM 575 O O . ALA A 1 77 ? 0.537 8.664 20.359 1 59.59 77 ALA A O 1
ATOM 576 N N . GLY A 1 78 ? -0.32 6.629 19.688 1 74.44 78 GLY A N 1
ATOM 577 C CA . GLY A 1 78 ? -1.113 7.258 18.641 1 74.44 78 GLY A CA 1
ATOM 578 C C . GLY A 1 78 ? -2.197 8.172 19.188 1 74.44 78 GLY A C 1
ATOM 579 O O . GLY A 1 78 ? -2.361 9.297 18.719 1 74.44 78 GLY A O 1
ATOM 580 N N . ALA A 1 79 ? -2.715 7.734 20.344 1 87.06 79 ALA A N 1
ATOM 581 C CA . ALA A 1 79 ? -3.809 8.539 20.891 1 87.06 79 ALA A CA 1
ATOM 582 C C . ALA A 1 79 ? -3.291 9.859 21.453 1 87.06 79 ALA A C 1
ATOM 584 O O . ALA A 1 79 ? -3.91 10.906 21.266 1 87.06 79 ALA A O 1
ATOM 585 N N . GLU A 1 80 ? -2.223 9.805 22.172 1 94 80 GLU A N 1
ATOM 586 C CA . GLU A 1 80 ? -1.62 11.016 22.734 1 94 80 GLU A CA 1
ATOM 587 C C . GLU A 1 80 ? -1.135 11.945 21.625 1 94 80 GLU A C 1
ATOM 589 O O . GLU A 1 80 ? -1.313 13.164 21.703 1 94 80 GLU A O 1
ATOM 594 N N . LEU A 1 81 ? -0.574 11.406 20.672 1 96.94 81 LEU A N 1
ATOM 595 C CA . LEU A 1 81 ? -0.056 12.211 19.562 1 96.94 81 LEU A CA 1
ATOM 596 C C . LEU A 1 81 ? -1.194 12.812 18.75 1 96.94 81 LEU A C 1
ATOM 598 O O . LEU A 1 81 ? -1.082 13.938 18.266 1 96.94 81 LEU A O 1
ATOM 602 N N . ARG A 1 82 ? -2.268 12.094 18.641 1 97.25 82 ARG A N 1
ATOM 603 C CA . ARG A 1 82 ? -3.445 12.648 17.984 1 97.25 82 ARG A CA 1
ATOM 604 C C . ARG A 1 82 ? -4.008 13.828 18.766 1 97.25 82 ARG A C 1
ATOM 606 O O . ARG A 1 82 ? -4.371 14.852 18.188 1 97.25 82 ARG A O 1
ATOM 613 N N . ALA A 1 83 ? -4.07 13.648 20.031 1 97.5 83 ALA A N 1
ATOM 614 C CA . ALA A 1 83 ? -4.539 14.734 20.891 1 97.5 83 ALA A CA 1
ATOM 615 C C . ALA A 1 83 ? -3.65 15.969 20.75 1 97.5 83 ALA A C 1
ATOM 617 O O . ALA A 1 83 ? -4.145 17.094 20.672 1 97.5 83 ALA A O 1
ATOM 618 N N . ALA A 1 84 ? -2.359 15.742 20.734 1 98.12 84 ALA A N 1
ATOM 619 C CA . ALA A 1 84 ? -1.412 16.844 20.547 1 98.12 84 ALA A CA 1
ATOM 620 C C . ALA A 1 84 ? -1.635 17.531 19.203 1 98.12 84 ALA A C 1
ATOM 622 O O . ALA A 1 84 ? -1.6 18.766 19.125 1 98.12 84 ALA A O 1
ATOM 623 N N . LEU A 1 85 ? -1.912 16.781 18.188 1 98.62 85 LEU A N 1
ATOM 624 C CA . LEU A 1 85 ? -2.207 17.328 16.875 1 98.62 85 LEU A CA 1
ATOM 625 C C . LEU A 1 85 ? -3.467 18.188 16.906 1 98.62 85 LEU A C 1
ATOM 627 O O . LEU A 1 85 ? -3.461 19.328 16.438 1 98.62 85 LEU A O 1
ATOM 631 N N . GLU A 1 86 ? -4.43 17.656 17.484 1 98.38 86 GLU A N 1
ATOM 632 C CA . GLU A 1 86 ? -5.703 18.359 17.547 1 98.38 86 GLU A CA 1
ATOM 633 C C . GLU A 1 86 ? -5.582 19.656 18.344 1 98.38 86 GLU A C 1
ATOM 635 O O . GLU A 1 86 ? -6.191 20.672 18 1 98.38 86 GLU A O 1
ATOM 640 N N . GLN A 1 87 ? -4.863 19.594 19.344 1 98.44 87 GLN A N 1
ATOM 641 C CA . GLN A 1 87 ? -4.609 20.797 20.125 1 98.44 87 GLN A CA 1
ATOM 642 C C . GLN A 1 87 ? -3.906 21.859 19.297 1 98.44 87 GLN A C 1
ATOM 644 O O . GLN A 1 87 ? -4.277 23.031 19.328 1 98.44 87 GLN A O 1
ATOM 649 N N . ARG A 1 88 ? -2.941 21.438 18.562 1 98.56 88 ARG A N 1
ATOM 650 C CA . ARG A 1 88 ? -2.197 22.375 17.719 1 98.56 88 ARG A CA 1
ATOM 651 C C . ARG A 1 88 ? -3.09 22.969 16.641 1 98.56 88 ARG A C 1
ATOM 653 O O . ARG A 1 88 ? -3.045 24.172 16.391 1 98.56 88 ARG A O 1
ATOM 660 N N . LEU A 1 89 ? -3.885 22.172 16.062 1 98.81 89 LEU A N 1
ATOM 661 C CA . LEU A 1 89 ? -4.805 22.656 15.039 1 98.81 89 LEU A CA 1
ATOM 662 C C . LEU A 1 89 ? -5.84 23.594 15.648 1 98.81 89 LEU A C 1
ATOM 664 O O . LEU A 1 89 ? -6.168 24.625 15.055 1 98.81 89 LEU A O 1
ATOM 668 N N . GLY A 1 90 ? -6.309 23.234 16.812 1 98.62 90 GLY A N 1
ATOM 669 C CA . GLY A 1 90 ? -7.238 24.094 17.531 1 98.62 90 GLY A CA 1
ATOM 670 C C . GLY A 1 90 ? -6.66 25.453 17.859 1 98.62 90 GLY A C 1
ATOM 671 O O . GLY A 1 90 ? -7.332 26.469 17.719 1 98.62 90 GLY A O 1
ATOM 672 N N . ALA A 1 91 ? -5.473 25.484 18.297 1 98.56 91 ALA A N 1
ATOM 673 C CA . ALA A 1 91 ? -4.793 26.719 18.641 1 98.56 91 ALA A CA 1
ATOM 674 C C . ALA A 1 91 ? -4.668 27.641 17.438 1 98.56 91 ALA A C 1
ATOM 676 O O . ALA A 1 91 ? -4.613 28.859 17.578 1 98.56 91 ALA A O 1
ATOM 677 N N . LEU A 1 92 ? -4.668 27.047 16.266 1 98.56 92 LEU A N 1
ATOM 678 C CA . LEU A 1 92 ? -4.559 27.812 15.023 1 98.56 92 LEU A CA 1
ATOM 679 C C . LEU A 1 92 ? -5.941 28.109 14.453 1 98.56 92 LEU A C 1
ATOM 681 O O . LEU A 1 92 ? -6.055 28.672 13.359 1 98.56 92 LEU A O 1
ATOM 685 N N . ALA A 1 93 ? -6.926 27.672 15.109 1 98.5 93 ALA A N 1
ATOM 686 C CA . ALA A 1 93 ? -8.312 27.844 14.688 1 98.5 93 ALA A CA 1
ATOM 687 C C . ALA A 1 93 ? -8.562 27.141 13.352 1 98.5 93 ALA A C 1
ATOM 689 O O . ALA A 1 93 ? -9.289 27.656 12.5 1 98.5 93 ALA A O 1
ATOM 690 N N . ILE A 1 94 ? -7.914 26.047 13.156 1 98.69 94 ILE A N 1
ATOM 691 C CA . ILE A 1 94 ? -8.109 25.25 11.953 1 98.69 94 ILE A CA 1
ATOM 692 C C . ILE A 1 94 ? -9.242 24.25 12.172 1 98.69 94 ILE A C 1
ATOM 694 O O . ILE A 1 94 ? -9.195 23.453 13.109 1 98.69 94 ILE A O 1
ATOM 698 N N . HIS A 1 95 ? -10.219 24.312 11.32 1 98.06 95 HIS A N 1
ATOM 699 C CA . HIS A 1 95 ? -11.336 23.375 11.367 1 98.06 95 HIS A CA 1
ATOM 700 C C . HIS A 1 95 ? -11.016 22.094 10.609 1 98.06 95 HIS A C 1
ATOM 702 O O . HIS A 1 95 ? -10.492 22.141 9.492 1 98.06 95 HIS A O 1
ATOM 708 N N . THR A 1 96 ? -11.359 20.984 11.234 1 98.5 96 THR A N 1
ATOM 709 C CA . THR A 1 96 ? -11.07 19.688 10.609 1 98.5 96 THR A CA 1
ATOM 710 C C . THR A 1 96 ? -12.328 18.812 10.578 1 98.5 96 THR A C 1
ATOM 712 O O . THR A 1 96 ? -13.273 19.062 11.328 1 98.5 96 THR A O 1
ATOM 715 N N . GLU A 1 97 ? -12.391 17.938 9.633 1 97.88 97 GLU A N 1
ATOM 716 C CA . GLU A 1 97 ? -13.336 16.828 9.57 1 97.88 97 GLU A CA 1
ATOM 717 C C . GLU A 1 97 ? -12.617 15.492 9.68 1 97.88 97 GLU A C 1
ATOM 719 O O . GLU A 1 97 ? -11.539 15.305 9.102 1 97.88 97 GLU A O 1
ATOM 724 N N . VAL A 1 98 ? -13.25 14.586 10.469 1 98.25 98 VAL A N 1
ATOM 725 C CA . VAL A 1 98 ? -12.578 13.312 10.688 1 98.25 98 VAL A CA 1
ATOM 726 C C . VAL A 1 98 ? -13.539 12.156 10.398 1 98.25 98 VAL A C 1
ATOM 728 O O . VAL A 1 98 ? -14.711 12.211 10.773 1 98.25 98 VAL A O 1
ATOM 731 N N . VAL A 1 99 ? -13.055 11.148 9.711 1 98.38 99 VAL A N 1
ATOM 732 C CA . VAL A 1 99 ? -13.742 9.883 9.492 1 98.38 99 VAL A CA 1
ATOM 733 C C . VAL A 1 99 ? -12.922 8.734 10.086 1 98.38 99 VAL A C 1
ATOM 735 O O . VAL A 1 99 ? -11.742 8.578 9.766 1 98.38 99 VAL A O 1
ATOM 738 N N . GLU A 1 100 ? -13.562 8 11.023 1 97.88 100 GLU A N 1
ATOM 739 C CA . GLU A 1 100 ? -12.914 6.812 11.57 1 97.88 100 GLU A CA 1
ATOM 740 C C . GLU A 1 100 ? -13.125 5.602 10.664 1 97.88 100 GLU A C 1
ATOM 742 O O . GLU A 1 100 ? -14.188 5.445 10.07 1 97.88 100 GLU A O 1
ATOM 747 N N . HIS A 1 101 ? -12.164 4.746 10.508 1 96.69 101 HIS A N 1
ATOM 748 C CA . HIS A 1 101 ? -12.219 3.525 9.711 1 96.69 101 HIS A CA 1
ATOM 749 C C . HIS A 1 101 ? -11.188 2.506 10.195 1 96.69 101 HIS A C 1
ATOM 751 O O . HIS A 1 101 ? -10.336 2.826 11.023 1 96.69 101 HIS A O 1
ATOM 757 N N . PRO A 1 102 ? -11.25 1.219 9.75 1 93.56 102 PRO A N 1
ATOM 758 C CA . PRO A 1 102 ? -10.203 0.257 10.102 1 93.56 102 PRO A CA 1
ATOM 759 C C . PRO A 1 102 ? -8.836 0.657 9.57 1 93.56 102 PRO A C 1
ATOM 761 O O . PRO A 1 102 ? -8.734 1.527 8.703 1 93.56 102 PRO A O 1
ATOM 764 N N . GLU A 1 103 ? -7.867 0.026 10.109 1 94 103 GLU A N 1
ATOM 765 C CA . GLU A 1 103 ? -6.504 0.277 9.648 1 94 103 GLU A CA 1
ATOM 766 C C . GLU A 1 103 ? -6.34 -0.094 8.18 1 94 103 GLU A C 1
ATOM 768 O O . GLU A 1 103 ? -6.832 -1.136 7.734 1 94 103 GLU A O 1
ATOM 773 N N . VAL A 1 104 ? -5.711 0.779 7.461 1 94.38 104 VAL A N 1
ATOM 774 C CA . VAL A 1 104 ? -5.453 0.55 6.043 1 94.38 104 VAL A CA 1
ATOM 775 C C . VAL A 1 104 ? -3.98 0.8 5.734 1 94.38 104 VAL A C 1
ATOM 777 O O . VAL A 1 104 ? -3.375 1.727 6.281 1 94.38 104 VAL A O 1
ATOM 780 N N . PHE A 1 105 ? -3.389 -0.017 4.789 1 92.19 105 PHE A N 1
ATOM 781 C CA . PHE A 1 105 ? -1.962 0.11 4.512 1 92.19 105 PHE A CA 1
ATOM 782 C C . PHE A 1 105 ? -1.727 0.504 3.059 1 92.19 105 PHE A C 1
ATOM 784 O O . PHE A 1 105 ? -0.603 0.831 2.672 1 92.19 105 PHE A O 1
ATOM 791 N N . THR A 1 106 ? -2.791 0.431 2.248 1 92.81 106 THR A N 1
ATOM 792 C CA . THR A 1 106 ? -2.668 0.787 0.838 1 92.81 106 THR A CA 1
ATOM 793 C C . THR A 1 106 ? -3.77 1.76 0.427 1 92.81 106 THR A C 1
ATOM 795 O O . THR A 1 106 ? -4.785 1.885 1.116 1 92.81 106 THR A O 1
ATOM 798 N N . VAL A 1 107 ? -3.527 2.387 -0.642 1 94.69 107 VAL A N 1
ATOM 799 C CA . VAL A 1 107 ? -4.516 3.322 -1.174 1 94.69 107 VAL A CA 1
ATOM 800 C C . VAL A 1 107 ? -5.797 2.572 -1.53 1 94.69 107 VAL A C 1
ATOM 802 O O . VAL A 1 107 ? -6.898 3.057 -1.265 1 94.69 107 VAL A O 1
ATOM 805 N N . GLU A 1 108 ? -5.691 1.391 -2.1 1 92.81 108 GLU A N 1
ATOM 806 C CA . GLU A 1 108 ? -6.852 0.592 -2.484 1 92.81 108 GLU A CA 1
ATOM 807 C C . GLU A 1 108 ? -7.723 0.264 -1.275 1 92.81 108 GLU A C 1
ATOM 809 O O . GLU A 1 108 ? -8.953 0.33 -1.353 1 92.81 108 GLU A O 1
ATOM 814 N N . GLU A 1 109 ? -7.078 -0.03 -0.19 1 93.06 109 GLU A N 1
ATOM 815 C CA . GLU A 1 109 ? -7.797 -0.332 1.044 1 93.06 109 GLU A CA 1
ATOM 816 C C . GLU A 1 109 ? -8.477 0.914 1.607 1 93.06 109 GLU A C 1
ATOM 818 O O . GLU A 1 109 ? -9.531 0.823 2.236 1 93.06 109 GLU A O 1
ATOM 823 N N . MET A 1 110 ? -7.926 2.002 1.359 1 95 110 MET A N 1
ATOM 824 C CA . MET A 1 110 ? -8.359 3.266 1.948 1 95 110 MET A CA 1
ATOM 825 C C . MET A 1 110 ? -9.594 3.801 1.239 1 95 110 MET A C 1
ATOM 827 O O . MET A 1 110 ? -10.523 4.289 1.886 1 95 110 MET A O 1
ATOM 831 N N . MET A 1 111 ? -9.695 3.688 0.025 1 93.81 111 MET A N 1
ATOM 832 C CA . MET A 1 111 ? -10.625 4.43 -0.82 1 93.81 111 MET A CA 1
ATOM 833 C C . MET A 1 111 ? -12.07 4.062 -0.49 1 93.81 111 MET A C 1
ATOM 835 O O . MET A 1 111 ? -12.93 4.941 -0.386 1 93.81 111 MET A O 1
ATOM 839 N N . PRO A 1 112 ? -12.43 2.805 -0.229 1 92.75 112 PRO A N 1
ATOM 840 C CA . PRO A 1 112 ? -13.82 2.5 0.095 1 92.75 112 PRO A CA 1
ATOM 841 C C . PRO A 1 112 ? -14.32 3.246 1.332 1 92.75 112 PRO A C 1
ATOM 843 O O . PRO A 1 112 ? -15.523 3.455 1.49 1 92.75 112 PRO A O 1
ATOM 846 N N . HIS A 1 113 ? -13.414 3.641 2.111 1 94.31 113 HIS A N 1
ATOM 847 C CA . HIS A 1 113 ? -13.797 4.273 3.367 1 94.31 113 HIS A CA 1
ATOM 848 C C . HIS A 1 113 ? -13.906 5.789 3.213 1 94.31 113 HIS A C 1
ATOM 850 O O . HIS A 1 113 ? -14.508 6.461 4.051 1 94.31 113 HIS A O 1
ATOM 856 N N . ILE A 1 114 ? -13.289 6.312 2.104 1 95.56 114 ILE A N 1
ATOM 857 C CA . ILE A 1 114 ? -13.148 7.766 2.125 1 95.56 114 ILE A CA 1
ATOM 858 C C . ILE A 1 114 ? -13.547 8.344 0.768 1 95.56 114 ILE A C 1
ATOM 860 O O . ILE A 1 114 ? -13.555 9.562 0.585 1 95.56 114 ILE A O 1
ATOM 864 N N . GLN A 1 115 ? -13.93 7.562 -0.154 1 91.75 115 GLN A N 1
ATOM 865 C CA . GLN A 1 115 ? -14.234 8.047 -1.497 1 91.75 115 GLN A CA 1
ATOM 866 C C . GLN A 1 115 ? -15.438 8.992 -1.484 1 91.75 115 GLN A C 1
ATOM 868 O O . GLN A 1 115 ? -15.625 9.773 -2.418 1 91.75 115 GLN A O 1
ATOM 873 N N . HIS A 1 116 ? -16.234 8.977 -0.455 1 93.56 116 HIS A N 1
ATOM 874 C CA . HIS A 1 116 ? -17.391 9.852 -0.347 1 93.56 116 HIS A CA 1
ATOM 875 C C . HIS A 1 116 ? -16.984 11.258 0.063 1 93.56 116 HIS A C 1
ATOM 877 O O . HIS A 1 116 ? -17.781 12.203 -0.057 1 93.56 116 HIS A O 1
ATOM 883 N N . LEU A 1 117 ? -15.82 11.422 0.584 1 95.88 117 LEU A N 1
ATOM 884 C CA . LEU A 1 117 ? -15.312 12.727 1 1 95.88 117 LEU A CA 1
ATOM 885 C C . LEU A 1 117 ? -14.812 13.523 -0.2 1 95.88 117 LEU A C 1
ATOM 887 O O . LEU A 1 117 ? -13.938 13.062 -0.938 1 95.88 117 LEU A O 1
ATOM 891 N N . LYS A 1 118 ? -15.344 14.695 -0.35 1 95.56 118 LYS A N 1
ATOM 892 C CA . LYS A 1 118 ? -14.945 15.547 -1.47 1 95.56 118 LYS A CA 1
ATOM 893 C C . LYS A 1 118 ? -13.641 16.281 -1.168 1 95.56 118 LYS A C 1
ATOM 895 O O . LYS A 1 118 ? -13.508 16.922 -0.125 1 95.56 118 LYS A O 1
ATOM 900 N N . GLY A 1 119 ? -12.766 16.203 -2.07 1 97.25 119 GLY A N 1
ATOM 901 C CA . GLY A 1 119 ? -11.477 16.844 -1.914 1 97.25 119 GLY A CA 1
ATOM 902 C C . GLY A 1 119 ? -10.32 15.984 -2.395 1 97.25 119 GLY A C 1
ATOM 903 O O . GLY A 1 119 ? -10.523 15 -3.104 1 97.25 119 GLY A O 1
ATOM 904 N N . ALA A 1 120 ? -9.086 16.422 -2.066 1 97.62 120 ALA A N 1
ATOM 905 C CA . ALA A 1 120 ? -7.875 15.719 -2.479 1 97.62 120 ALA A CA 1
ATOM 906 C C . ALA A 1 120 ? -7.48 14.664 -1.451 1 97.62 120 ALA A C 1
ATOM 908 O O . ALA A 1 120 ? -7.102 14.992 -0.325 1 97.62 120 ALA A O 1
ATOM 909 N N . HIS A 1 121 ? -7.648 13.438 -1.849 1 97.44 121 HIS A N 1
ATOM 910 C CA . HIS A 1 121 ? -7.047 12.359 -1.065 1 97.44 121 HIS A CA 1
ATOM 911 C C . HIS A 1 121 ? -5.57 12.195 -1.403 1 97.44 121 HIS A C 1
ATOM 913 O O . HIS A 1 121 ? -5.176 12.32 -2.564 1 97.44 121 HIS A O 1
ATOM 919 N N . SER A 1 122 ? -4.812 11.891 -0.314 1 97.75 122 SER A N 1
ATOM 920 C CA . SER A 1 122 ? -3.369 11.906 -0.521 1 97.75 122 SER A CA 1
ATOM 921 C C . SER A 1 122 ? -2.719 10.633 -0.001 1 97.75 122 SER A C 1
ATOM 923 O O . SER A 1 122 ? -3.346 9.859 0.728 1 97.75 122 SER A O 1
ATOM 925 N N . LYS A 1 123 ? -1.581 10.359 -0.481 1 97 123 LYS A N 1
ATOM 926 C CA . LYS A 1 123 ? -0.667 9.367 0.086 1 97 123 LYS A CA 1
ATOM 927 C C . LYS A 1 123 ? 0.708 9.977 0.344 1 97 123 LYS A C 1
ATOM 929 O O . LYS A 1 123 ? 1.038 11.031 -0.201 1 97 123 LYS A O 1
ATOM 934 N N . ASN A 1 124 ? 1.456 9.312 1.209 1 98.19 124 ASN A N 1
ATOM 935 C CA . ASN A 1 124 ? 2.709 9.852 1.731 1 98.19 124 ASN A CA 1
ATOM 936 C C . ASN A 1 124 ? 3.844 8.836 1.616 1 98.19 124 ASN A C 1
ATOM 938 O O . ASN A 1 124 ? 3.664 7.656 1.935 1 98.19 124 ASN A O 1
ATOM 942 N N . LEU A 1 125 ? 4.93 9.273 1.113 1 97.69 125 LEU A N 1
ATOM 943 C CA . LEU A 1 125 ? 6.148 8.477 1.035 1 97.69 125 LEU A CA 1
ATOM 944 C C . LEU A 1 125 ? 7.234 9.047 1.944 1 97.69 125 LEU A C 1
ATOM 946 O O . LEU A 1 125 ? 7.531 10.242 1.89 1 97.69 125 LEU A O 1
ATOM 950 N N . PHE A 1 126 ? 7.754 8.258 2.828 1 98 126 PHE A N 1
ATOM 951 C CA . PHE A 1 126 ? 8.875 8.641 3.672 1 98 126 PHE A CA 1
ATOM 952 C C . PHE A 1 126 ? 10.18 8.039 3.146 1 98 126 PHE A C 1
ATOM 954 O O . PHE A 1 126 ? 10.359 6.824 3.182 1 98 126 PHE A O 1
ATOM 961 N N . LEU A 1 127 ? 11.078 8.93 2.691 1 97.5 127 LEU A N 1
ATOM 962 C CA . LEU A 1 127 ? 12.242 8.523 1.92 1 97.5 127 LEU A CA 1
ATOM 963 C C . LEU A 1 127 ? 13.531 8.984 2.598 1 97.5 127 LEU A C 1
ATOM 965 O O . LEU A 1 127 ? 13.5 9.875 3.443 1 97.5 127 LEU A O 1
ATOM 969 N N . LYS A 1 128 ? 14.539 8.281 2.211 1 96.12 128 LYS A N 1
ATOM 970 C CA . LYS A 1 128 ? 15.875 8.602 2.705 1 96.12 128 LYS A CA 1
ATOM 971 C C . LYS A 1 128 ? 16.906 8.594 1.573 1 96.12 128 LYS A C 1
ATOM 973 O O . LYS A 1 128 ? 16.828 7.762 0.67 1 96.12 128 LYS A O 1
ATOM 978 N N . ASP A 1 129 ? 17.75 9.609 1.673 1 91.75 129 ASP A N 1
ATOM 979 C CA . ASP A 1 129 ? 18.891 9.656 0.764 1 91.75 129 ASP A CA 1
ATOM 980 C C . ASP A 1 129 ? 19.969 8.68 1.21 1 91.75 129 ASP A C 1
ATOM 982 O O . ASP A 1 129 ? 20.375 8.68 2.377 1 91.75 129 ASP A O 1
ATOM 986 N N . LYS A 1 130 ? 20.469 7.945 0.321 1 83.75 130 LYS A N 1
ATOM 987 C CA . LYS A 1 130 ? 21.5 6.949 0.611 1 83.75 130 LYS A CA 1
ATOM 988 C C . LYS A 1 130 ? 22.781 7.609 1.091 1 83.75 130 LYS A C 1
ATOM 990 O O . LYS A 1 130 ? 23.453 7.098 1.992 1 83.75 130 LYS A O 1
ATOM 995 N N . LYS A 1 131 ? 23.109 8.727 0.569 1 79.81 131 LYS A N 1
ATOM 996 C CA . LYS A 1 131 ? 24.438 9.328 0.754 1 79.81 131 LYS A CA 1
ATOM 997 C C . LYS A 1 131 ? 24.422 10.336 1.899 1 79.81 131 LYS A C 1
ATOM 999 O O . LYS A 1 131 ? 25.297 10.305 2.768 1 79.81 131 LYS A O 1
ATOM 1004 N N . LYS A 1 132 ? 23.484 11.18 1.999 1 75.31 132 LYS A N 1
ATOM 1005 C CA . LYS A 1 132 ? 23.547 12.336 2.887 1 75.31 132 LYS A CA 1
ATOM 1006 C C . LYS A 1 132 ? 22.672 12.117 4.121 1 75.31 132 LYS A C 1
ATOM 1008 O O . LYS A 1 132 ? 22.656 12.953 5.031 1 75.31 132 LYS A O 1
ATOM 1013 N N . LYS A 1 133 ? 22.047 11.125 4.184 1 82.88 133 LYS A N 1
ATOM 1014 C CA . LYS A 1 133 ? 21.172 10.758 5.301 1 82.88 133 LYS A CA 1
ATOM 1015 C C . LYS A 1 133 ? 20.047 11.766 5.477 1 82.88 133 LYS A C 1
ATOM 1017 O O . LYS A 1 133 ? 19.688 12.109 6.605 1 82.88 133 LYS A O 1
ATOM 1022 N N . ASN A 1 134 ? 19.656 12.477 4.465 1 92.62 134 ASN A N 1
ATOM 1023 C CA . ASN A 1 134 ? 18.469 13.328 4.465 1 92.62 134 ASN A CA 1
ATOM 1024 C C . ASN A 1 134 ? 17.188 12.508 4.379 1 92.62 134 ASN A C 1
ATOM 1026 O O . ASN A 1 134 ? 17.172 11.445 3.748 1 92.62 134 ASN A O 1
ATOM 1030 N N . TYR A 1 135 ? 16.203 13.039 5.074 1 97.56 135 TYR A N 1
ATOM 1031 C CA . TYR A 1 135 ? 14.883 12.414 5.016 1 97.56 135 TYR A CA 1
ATOM 1032 C C . TYR A 1 135 ? 13.898 13.297 4.262 1 97.56 135 TYR A C 1
ATOM 1034 O O . TYR A 1 135 ? 13.938 14.523 4.383 1 97.56 135 TYR A O 1
ATOM 1042 N N . TRP A 1 136 ? 13.078 12.656 3.48 1 97.88 136 TRP A N 1
ATOM 1043 C CA . TRP A 1 136 ? 12.047 13.336 2.705 1 97.88 136 TRP A CA 1
ATOM 1044 C C . TRP A 1 136 ? 10.664 12.758 3.008 1 97.88 136 TRP A C 1
ATOM 1046 O O . TRP A 1 136 ? 10.492 11.539 3.039 1 97.88 136 TRP A O 1
ATOM 1056 N N . LEU A 1 137 ? 9.766 13.594 3.309 1 98.62 137 LEU A N 1
ATOM 1057 C CA . LEU A 1 137 ? 8.344 13.25 3.332 1 98.62 137 LEU A CA 1
ATOM 1058 C C . LEU A 1 137 ? 7.629 13.82 2.113 1 98.62 137 LEU A C 1
ATOM 1060 O O . LEU A 1 137 ? 7.531 15.039 1.956 1 98.62 137 LEU A O 1
ATOM 1064 N N . VAL A 1 138 ? 7.156 12.898 1.286 1 98.5 138 VAL A N 1
ATOM 1065 C CA . VAL A 1 138 ? 6.559 13.297 0.016 1 98.5 138 VAL A CA 1
ATOM 1066 C C . VAL A 1 138 ? 5.055 13.031 0.047 1 98.5 138 VAL A C 1
ATOM 1068 O O . VAL A 1 138 ? 4.625 11.898 0.269 1 98.5 138 VAL A O 1
ATOM 1071 N N . THR A 1 139 ? 4.27 14.062 -0.139 1 98.69 139 THR A N 1
ATOM 1072 C CA . THR A 1 139 ? 2.814 13.961 -0.194 1 98.69 139 THR A CA 1
ATOM 1073 C C . THR A 1 139 ? 2.305 14.234 -1.606 1 98.69 139 THR A C 1
ATOM 1075 O O . THR A 1 139 ? 2.58 15.289 -2.176 1 98.69 139 THR A O 1
ATOM 1078 N N . VAL A 1 140 ? 1.581 13.266 -2.148 1 98 140 VAL A N 1
ATOM 1079 C CA . VAL A 1 140 ? 1.039 13.383 -3.5 1 98 140 VAL A CA 1
ATOM 1080 C C . VAL A 1 140 ? -0.422 12.938 -3.51 1 98 140 VAL A C 1
ATOM 1082 O O . VAL A 1 140 ? -0.916 12.383 -2.525 1 98 140 VAL A O 1
ATOM 1085 N N . LEU A 1 141 ? -1.082 13.289 -4.648 1 97.12 141 LEU A N 1
ATOM 1086 C CA . LEU A 1 141 ? -2.42 12.734 -4.828 1 97.12 141 LEU A CA 1
ATOM 1087 C C . LEU A 1 141 ? -2.389 11.211 -4.758 1 97.12 141 LEU A C 1
ATOM 1089 O O . LEU A 1 141 ? -1.428 10.578 -5.211 1 97.12 141 LEU A O 1
ATOM 1093 N N . HIS A 1 142 ? -3.467 10.617 -4.273 1 95.62 142 HIS A N 1
ATOM 1094 C CA . HIS A 1 142 ? -3.502 9.195 -3.963 1 95.62 142 HIS A CA 1
ATOM 1095 C C . HIS A 1 142 ? -3.301 8.352 -5.219 1 95.62 142 HIS A C 1
ATOM 1097 O O . HIS A 1 142 ? -2.768 7.238 -5.148 1 95.62 142 HIS A O 1
ATOM 1103 N N . ASP A 1 143 ? -3.707 8.859 -6.379 1 92.81 143 ASP A N 1
ATOM 1104 C CA . ASP A 1 143 ? -3.666 8.062 -7.605 1 92.81 143 ASP A CA 1
ATOM 1105 C C . ASP A 1 143 ? -2.445 8.422 -8.445 1 92.81 143 ASP A C 1
ATOM 1107 O O . ASP A 1 143 ? -2.316 7.965 -9.586 1 92.81 143 ASP A O 1
ATOM 1111 N N . ARG A 1 144 ? -1.576 9.242 -7.848 1 93.62 144 ARG A N 1
ATOM 1112 C CA . ARG A 1 144 ? -0.347 9.617 -8.539 1 93.62 144 ARG A CA 1
ATOM 1113 C C . ARG A 1 144 ? 0.664 8.477 -8.516 1 93.62 144 ARG A C 1
ATOM 1115 O O . ARG A 1 144 ? 0.937 7.898 -7.465 1 93.62 144 ARG A O 1
ATOM 1122 N N . GLN A 1 145 ? 1.131 8.141 -9.727 1 89.31 145 GLN A N 1
ATOM 1123 C CA . GLN A 1 145 ? 2.256 7.219 -9.797 1 89.31 145 GLN A CA 1
ATOM 1124 C C . GLN A 1 145 ? 3.584 7.953 -9.617 1 89.31 145 GLN A C 1
ATOM 1126 O O . GLN A 1 145 ? 3.811 8.992 -10.234 1 89.31 145 GLN A O 1
ATOM 1131 N N . ILE A 1 146 ? 4.441 7.391 -8.797 1 91.88 146 ILE A N 1
ATOM 1132 C CA . ILE A 1 146 ? 5.715 8.031 -8.484 1 91.88 146 ILE A CA 1
ATOM 1133 C C . ILE A 1 146 ? 6.863 7.168 -9.008 1 91.88 146 ILE A C 1
ATOM 1135 O O . ILE A 1 146 ? 6.918 5.965 -8.734 1 91.88 146 ILE A O 1
ATOM 1139 N N . ASN A 1 147 ? 7.645 7.797 -9.797 1 89.06 147 ASN A N 1
ATOM 1140 C CA . ASN A 1 147 ? 8.938 7.23 -10.156 1 89.06 147 ASN A CA 1
ATOM 1141 C C . ASN A 1 147 ? 10.055 7.777 -9.281 1 89.06 147 ASN A C 1
ATOM 1143 O O . ASN A 1 147 ? 10.398 8.961 -9.359 1 89.06 147 ASN A O 1
ATOM 1147 N N . LEU A 1 148 ? 10.734 6.918 -8.547 1 93.06 148 LEU A N 1
ATOM 1148 C CA . LEU A 1 148 ? 11.711 7.359 -7.559 1 93.06 148 LEU A CA 1
ATOM 1149 C C . LEU A 1 148 ? 12.945 7.945 -8.242 1 93.06 148 LEU A C 1
ATOM 1151 O O . LEU A 1 148 ? 13.57 8.875 -7.715 1 93.06 148 LEU A O 1
ATOM 1155 N N . ASN A 1 149 ? 13.211 7.438 -9.352 1 90.62 149 ASN A N 1
ATOM 1156 C CA . ASN A 1 149 ? 14.359 7.977 -10.07 1 90.62 149 ASN A CA 1
ATOM 1157 C C . ASN A 1 149 ? 14.094 9.391 -10.57 1 90.62 149 ASN A C 1
ATOM 1159 O O . ASN A 1 149 ? 14.961 10.266 -10.461 1 90.62 149 ASN A O 1
ATOM 1163 N N . GLU A 1 150 ? 12.93 9.555 -11.062 1 91.94 150 GLU A N 1
ATOM 1164 C CA . GLU A 1 150 ? 12.547 10.898 -11.5 1 91.94 150 GLU A CA 1
ATOM 1165 C C . GLU A 1 150 ? 12.453 11.859 -10.32 1 91.94 150 GLU A C 1
ATOM 1167 O O . GLU A 1 150 ? 12.914 13 -10.406 1 91.94 150 GLU A O 1
ATOM 1172 N N . LEU A 1 151 ? 11.953 11.375 -9.289 1 95.25 151 LEU A N 1
ATOM 1173 C CA . LEU A 1 151 ? 11.852 12.195 -8.086 1 95.25 151 LEU A CA 1
ATOM 1174 C C . LEU A 1 151 ? 13.234 12.594 -7.574 1 95.25 151 LEU A C 1
ATOM 1176 O O . LEU A 1 151 ? 13.461 13.75 -7.215 1 95.25 151 LEU A O 1
ATOM 1180 N N . ALA A 1 152 ? 14.141 11.688 -7.582 1 94.44 152 ALA A N 1
ATOM 1181 C CA . ALA A 1 152 ? 15.516 11.953 -7.148 1 94.44 152 ALA A CA 1
ATOM 1182 C C . ALA A 1 152 ? 16.141 13.07 -7.973 1 94.44 152 ALA A C 1
ATOM 1184 O O . ALA A 1 152 ? 16.781 13.969 -7.418 1 94.44 152 ALA A O 1
ATOM 1185 N N . LYS A 1 153 ? 15.875 13.039 -9.195 1 93.12 153 LYS A N 1
ATOM 1186 C CA . LYS A 1 153 ? 16.391 14.078 -10.078 1 93.12 153 LYS A CA 1
ATOM 1187 C C . LYS A 1 153 ? 15.781 15.438 -9.742 1 93.12 153 LYS A C 1
ATOM 1189 O O . LYS A 1 153 ? 16.5 16.438 -9.641 1 93.12 153 LYS A O 1
ATOM 1194 N N . GLN A 1 154 ? 14.539 15.422 -9.531 1 94.19 154 GLN A N 1
ATOM 1195 C CA . GLN A 1 154 ? 13.844 16.672 -9.234 1 94.19 154 GLN A CA 1
ATOM 1196 C C . GLN A 1 154 ? 14.328 17.266 -7.918 1 94.19 154 GLN A C 1
ATOM 1198 O O . GLN A 1 154 ? 14.352 18.484 -7.758 1 94.19 154 GLN A O 1
ATOM 1203 N N . LEU A 1 155 ? 14.766 16.422 -7.027 1 94.38 155 LEU A N 1
ATOM 1204 C CA . LEU A 1 155 ? 15.172 16.875 -5.703 1 94.38 155 LEU A CA 1
ATOM 1205 C C . LEU A 1 155 ? 16.672 17.125 -5.656 1 94.38 155 LEU A C 1
ATOM 1207 O O . LEU A 1 155 ? 17.219 17.516 -4.621 1 94.38 155 LEU A O 1
ATOM 1211 N N . GLY A 1 156 ? 17.375 16.797 -6.699 1 91.94 156 GLY A N 1
ATOM 1212 C CA . GLY A 1 156 ? 18.812 17.016 -6.77 1 91.94 156 GLY A CA 1
ATOM 1213 C C . GLY A 1 156 ? 19.609 15.969 -6.008 1 91.94 156 GLY A C 1
ATOM 1214 O O . GLY A 1 156 ? 20.719 16.234 -5.551 1 91.94 156 GLY A O 1
ATOM 1215 N N . VAL A 1 157 ? 19.266 14.805 -5.641 1 90.25 157 VAL A N 1
ATOM 1216 C CA . VAL A 1 157 ? 19.906 13.734 -4.879 1 90.25 157 VAL A CA 1
ATOM 1217 C C . VAL A 1 157 ? 20.641 12.789 -5.828 1 90.25 157 VAL A C 1
ATOM 1219 O O . VAL A 1 157 ? 21.609 12.148 -5.441 1 90.25 157 VAL A O 1
ATOM 1222 N N . GLY A 1 158 ? 20.406 12.672 -7.07 1 87.44 158 GLY A N 1
ATOM 1223 C CA . GLY A 1 158 ? 20.922 11.727 -8.047 1 87.44 158 GLY A CA 1
ATOM 1224 C C . GLY A 1 158 ? 20.062 10.484 -8.195 1 87.44 158 GLY A C 1
ATOM 1225 O O . GLY A 1 158 ? 19.484 10.008 -7.215 1 87.44 158 GLY A O 1
ATOM 1226 N N . SER A 1 159 ? 20.125 9.922 -9.375 1 84.94 159 SER A N 1
ATOM 1227 C CA . SER A 1 159 ? 19.297 8.766 -9.688 1 84.94 159 SER A CA 1
ATOM 1228 C C . SER A 1 159 ? 19.703 7.555 -8.852 1 84.94 159 SER A C 1
ATOM 1230 O O . SER A 1 159 ? 20.891 7.289 -8.672 1 84.94 159 SER A O 1
ATOM 1232 N N . GLY A 1 160 ? 18.766 6.934 -8.266 1 86 160 GLY A N 1
ATOM 1233 C CA . GLY A 1 160 ? 19.016 5.707 -7.52 1 86 160 GLY A CA 1
ATOM 1234 C C . GLY A 1 160 ? 19.391 5.953 -6.07 1 86 160 GLY A C 1
ATOM 1235 O O . GLY A 1 160 ? 19.672 5.008 -5.324 1 86 160 GLY A O 1
ATOM 1236 N N . ASN A 1 161 ? 19.391 7.172 -5.727 1 91.44 161 ASN A N 1
ATOM 1237 C CA . ASN A 1 161 ? 19.875 7.469 -4.387 1 91.44 161 ASN A CA 1
ATOM 1238 C C . ASN A 1 161 ? 18.734 7.73 -3.412 1 91.44 161 ASN A C 1
ATOM 1240 O O . ASN A 1 161 ? 18.969 8.117 -2.264 1 91.44 161 ASN A O 1
ATOM 1244 N N . LEU A 1 162 ? 17.562 7.574 -3.857 1 93.88 162 LEU A N 1
ATOM 1245 C CA . LEU A 1 162 ? 16.406 7.684 -2.982 1 93.88 162 LEU A CA 1
ATOM 1246 C C . LEU A 1 162 ? 15.836 6.305 -2.668 1 93.88 162 LEU A C 1
ATOM 1248 O O . LEU A 1 162 ? 15.641 5.488 -3.568 1 93.88 162 LEU A O 1
ATOM 1252 N N . ARG A 1 163 ? 15.609 6.059 -1.387 1 92.69 163 ARG A N 1
ATOM 1253 C CA . ARG A 1 163 ? 14.984 4.816 -0.95 1 92.69 163 ARG A CA 1
ATOM 1254 C C . ARG A 1 163 ? 13.984 5.07 0.177 1 92.69 163 ARG A C 1
ATOM 1256 O O . ARG A 1 163 ? 13.984 6.148 0.779 1 92.69 163 ARG A O 1
ATOM 1263 N N . PHE A 1 164 ? 13.203 4.129 0.384 1 95.38 164 PHE A N 1
ATOM 1264 C CA . PHE A 1 164 ? 12.289 4.246 1.516 1 95.38 164 PHE A CA 1
ATOM 1265 C C . PHE A 1 164 ? 13.039 4.113 2.834 1 95.38 164 PHE A C 1
ATOM 1267 O O . PHE A 1 164 ? 13.93 3.266 2.967 1 95.38 164 PHE A O 1
ATOM 1274 N N . ALA A 1 165 ? 12.656 4.965 3.723 1 95.31 165 ALA A N 1
ATOM 1275 C CA . ALA A 1 165 ? 13.211 4.863 5.07 1 95.31 165 ALA A CA 1
ATOM 1276 C C . ALA A 1 165 ? 12.539 3.74 5.855 1 95.31 165 ALA A C 1
ATOM 1278 O O . ALA A 1 165 ? 11.375 3.414 5.613 1 95.31 165 ALA A O 1
ATOM 1279 N N . ASP A 1 166 ? 13.234 3.184 6.832 1 92.12 166 ASP A N 1
ATOM 1280 C CA . ASP A 1 166 ? 12.656 2.09 7.605 1 92.12 166 ASP A CA 1
ATOM 1281 C C . ASP A 1 166 ? 11.766 2.621 8.727 1 92.12 166 ASP A C 1
ATOM 1283 O O . ASP A 1 166 ? 11.719 3.83 8.969 1 92.12 166 ASP A O 1
ATOM 1287 N N . GLU A 1 167 ? 11.109 1.737 9.297 1 92.94 167 GLU A N 1
ATOM 1288 C CA . GLU A 1 167 ? 10.156 2.107 10.336 1 92.94 167 GLU A CA 1
ATOM 1289 C C . GLU A 1 167 ? 10.852 2.803 11.508 1 92.94 167 GLU A C 1
ATOM 1291 O O . GLU A 1 167 ? 10.297 3.725 12.102 1 92.94 167 GLU A O 1
ATOM 1296 N N . THR A 1 168 ? 12.008 2.354 11.844 1 94.81 168 THR A N 1
ATOM 1297 C CA . THR A 1 168 ? 12.758 2.955 12.945 1 94.81 168 THR A CA 1
ATOM 1298 C C . THR A 1 168 ? 12.992 4.441 12.688 1 94.81 168 THR A C 1
ATOM 1300 O O . THR A 1 168 ? 12.773 5.27 13.578 1 94.81 168 THR A O 1
ATOM 1303 N N . ALA A 1 169 ? 13.359 4.77 11.492 1 95.94 169 ALA A N 1
ATOM 1304 C CA . ALA A 1 169 ? 13.586 6.164 11.125 1 95.94 169 ALA A CA 1
ATOM 1305 C C . ALA A 1 169 ? 12.297 6.973 11.219 1 95.94 169 ALA A C 1
ATOM 1307 O O . ALA A 1 169 ? 12.305 8.117 11.68 1 95.94 169 ALA A O 1
ATOM 1308 N N . MET A 1 170 ? 11.219 6.406 10.828 1 96.5 170 MET A N 1
ATOM 1309 C CA . MET A 1 170 ? 9.945 7.109 10.859 1 96.5 170 MET A CA 1
ATOM 1310 C C . MET A 1 170 ? 9.5 7.387 12.289 1 96.5 170 MET A C 1
ATOM 1312 O O . MET A 1 170 ? 9.008 8.477 12.594 1 96.5 170 MET A O 1
ATOM 1316 N N . LEU A 1 171 ? 9.719 6.406 13.148 1 96.81 171 LEU A N 1
ATOM 1317 C CA . LEU A 1 171 ? 9.414 6.578 14.562 1 96.81 171 LEU A CA 1
ATOM 1318 C C . LEU A 1 171 ? 10.289 7.66 15.18 1 96.81 171 LEU A C 1
ATOM 1320 O O . LEU A 1 171 ? 9.805 8.508 15.938 1 96.81 171 LEU A O 1
ATOM 1324 N N . GLU A 1 172 ? 11.469 7.613 14.805 1 96.88 172 GLU A N 1
ATOM 1325 C CA . GLU A 1 172 ? 12.422 8.578 15.352 1 96.88 172 GLU A CA 1
ATOM 1326 C C . GLU A 1 172 ? 12.094 9.992 14.891 1 96.88 172 GLU A C 1
ATOM 1328 O O . GLU A 1 172 ? 12.109 10.93 15.695 1 96.88 172 GLU A O 1
ATOM 1333 N N . LYS A 1 173 ? 11.742 10.18 13.602 1 97.69 173 LYS A N 1
ATOM 1334 C CA . LYS A 1 173 ? 11.625 11.516 13.023 1 97.69 173 LYS A CA 1
ATOM 1335 C C . LYS A 1 173 ? 10.195 12.039 13.133 1 97.69 173 LYS A C 1
ATOM 1337 O O . LYS A 1 173 ? 9.984 13.234 13.344 1 97.69 173 LYS A O 1
ATOM 1342 N N . LEU A 1 174 ? 9.242 11.117 13.062 1 98.06 174 LEU A N 1
ATOM 1343 C CA . LEU A 1 174 ? 7.855 11.562 12.922 1 98.06 174 LEU A CA 1
ATOM 1344 C C . LEU A 1 174 ? 6.98 10.977 14.023 1 98.06 174 LEU A C 1
ATOM 1346 O O . LEU A 1 174 ? 5.812 11.352 14.156 1 98.06 174 LEU A O 1
ATOM 1350 N N . LYS A 1 175 ? 7.453 10.031 14.727 1 98 175 LYS A N 1
ATOM 1351 C CA . LYS A 1 175 ? 6.785 9.406 15.859 1 98 175 LYS A CA 1
ATOM 1352 C C . LYS A 1 175 ? 5.574 8.586 15.406 1 98 175 LYS A C 1
ATOM 1354 O O . LYS A 1 175 ? 4.664 8.328 16.203 1 98 175 LYS A O 1
ATOM 1359 N N . VAL A 1 176 ? 5.539 8.234 14.195 1 97.06 176 VAL A N 1
ATOM 1360 C CA . VAL A 1 176 ? 4.516 7.324 13.68 1 97.06 176 VAL A CA 1
ATOM 1361 C C . VAL A 1 176 ? 5.18 6.098 13.055 1 97.06 176 VAL A C 1
ATOM 1363 O O . VAL A 1 176 ? 6.34 6.156 12.641 1 97.06 176 VAL A O 1
ATOM 1366 N N . GLY A 1 177 ? 4.438 5.023 13.016 1 93.38 177 GLY A N 1
ATOM 1367 C CA . GLY A 1 177 ? 4.957 3.77 12.492 1 93.38 177 GLY A CA 1
ATOM 1368 C C . GLY A 1 177 ? 4.551 3.508 11.055 1 93.38 177 GLY A C 1
ATOM 1369 O O . GLY A 1 177 ? 3.996 4.387 10.391 1 93.38 177 GLY A O 1
ATOM 1370 N N . GLN A 1 178 ? 4.844 2.266 10.688 1 90.38 178 GLN A N 1
ATOM 1371 C CA . GLN A 1 178 ? 4.539 1.833 9.328 1 90.38 178 GLN A CA 1
ATOM 1372 C C . GLN A 1 178 ? 3.057 2.016 9.016 1 90.38 178 GLN A C 1
ATOM 1374 O O . GLN A 1 178 ? 2.197 1.71 9.844 1 90.38 178 GLN A O 1
ATOM 1379 N N . GLY A 1 179 ? 2.793 2.533 7.805 1 91.88 179 GLY A N 1
ATOM 1380 C CA . GLY A 1 179 ? 1.418 2.727 7.371 1 91.88 179 GLY A CA 1
ATOM 1381 C C . GLY A 1 179 ? 0.826 4.043 7.828 1 91.88 179 GLY A C 1
ATOM 1382 O O . GLY A 1 179 ? -0.261 4.43 7.395 1 91.88 179 GLY A O 1
ATOM 1383 N N . CYS A 1 180 ? 1.578 4.836 8.602 1 95.56 180 CYS A N 1
ATOM 1384 C CA . CYS A 1 180 ? 0.996 6.031 9.203 1 95.56 180 CYS A CA 1
ATOM 1385 C C . CYS A 1 180 ? 1.76 7.281 8.781 1 95.56 180 CYS A C 1
ATOM 1387 O O . CYS A 1 180 ? 1.668 8.32 9.43 1 95.56 180 CYS A O 1
ATOM 1389 N N . ALA A 1 181 ? 2.582 7.164 7.727 1 97.31 181 ALA A N 1
ATOM 1390 C CA . ALA A 1 181 ? 3.252 8.367 7.242 1 97.31 181 ALA A CA 1
ATOM 1391 C C . ALA A 1 181 ? 2.244 9.477 6.949 1 97.31 181 ALA A C 1
ATOM 1393 O O . ALA A 1 181 ? 1.228 9.242 6.289 1 97.31 181 ALA A O 1
ATOM 1394 N N . THR A 1 182 ? 2.545 10.672 7.508 1 98.69 182 THR A N 1
ATOM 1395 C CA . THR A 1 182 ? 1.613 11.789 7.371 1 98.69 182 THR A CA 1
ATOM 1396 C C . THR A 1 182 ? 2.332 13.117 7.582 1 98.69 182 THR A C 1
ATOM 1398 O O . THR A 1 182 ? 3.18 13.242 8.469 1 98.69 182 THR A O 1
ATOM 1401 N N . PRO A 1 183 ? 2.004 14.086 6.734 1 98.88 183 PRO A N 1
ATOM 1402 C CA . PRO A 1 183 ? 2.602 15.398 6.973 1 98.88 183 PRO A CA 1
ATOM 1403 C C . PRO A 1 183 ? 2.102 16.062 8.258 1 98.88 183 PRO A C 1
ATOM 1405 O O . PRO A 1 183 ? 2.705 17.016 8.742 1 98.88 183 PRO A O 1
ATOM 1408 N N . LEU A 1 184 ? 1.033 15.555 8.82 1 98.81 184 LEU A N 1
ATOM 1409 C CA . LEU A 1 184 ? 0.54 16.078 10.086 1 98.81 184 LEU A CA 1
ATOM 1410 C C . LEU A 1 184 ? 1.473 15.711 11.234 1 98.81 184 LEU A C 1
ATOM 1412 O O . LEU A 1 184 ? 1.371 16.266 12.328 1 98.81 184 LEU A O 1
ATOM 1416 N N . ALA A 1 185 ? 2.383 14.867 10.992 1 98.69 185 ALA A N 1
ATOM 1417 C CA . ALA A 1 185 ? 3.348 14.461 12.008 1 98.69 185 ALA A CA 1
ATOM 1418 C C . ALA A 1 185 ? 4.57 15.375 12 1 98.69 185 ALA A C 1
ATOM 1420 O O . ALA A 1 185 ? 5.465 15.227 12.844 1 98.69 185 ALA A O 1
ATOM 1421 N N . LEU A 1 186 ? 4.605 16.375 11.109 1 98.75 186 LEU A N 1
ATOM 1422 C CA . LEU A 1 186 ? 5.773 17.234 10.969 1 98.75 186 LEU A CA 1
ATOM 1423 C C . LEU A 1 186 ? 6.023 18.016 12.258 1 98.75 186 LEU A C 1
ATOM 1425 O O . LEU A 1 186 ? 7.152 18.438 12.523 1 98.75 186 LEU A O 1
ATOM 1429 N N . PHE A 1 187 ? 5.031 18.141 13.086 1 98.5 187 PHE A N 1
ATOM 1430 C CA . PHE A 1 187 ? 5.227 18.859 14.336 1 98.5 187 PHE A CA 1
ATOM 1431 C C . PHE A 1 187 ? 6.102 18.062 15.297 1 98.5 187 PHE A C 1
ATOM 1433 O O . PHE A 1 187 ? 6.598 18.594 16.281 1 98.5 187 PHE A O 1
ATOM 1440 N N . CYS A 1 188 ? 6.316 16.812 14.977 1 98.12 188 CYS A N 1
ATOM 1441 C CA . CYS A 1 188 ? 7.176 15.969 15.805 1 98.12 188 CYS A CA 1
ATOM 1442 C C . CYS A 1 188 ? 8.617 16.016 15.32 1 98.12 188 CYS A C 1
ATOM 1444 O O . CYS A 1 188 ? 9.523 15.523 15.992 1 98.12 188 CYS A O 1
ATOM 1446 N N . ASP A 1 189 ? 8.828 16.516 14.094 1 98.12 189 ASP A N 1
ATOM 1447 C CA . ASP A 1 189 ? 10.156 16.547 13.484 1 98.12 189 ASP A CA 1
ATOM 1448 C C . ASP A 1 189 ? 10.961 17.734 13.992 1 98.12 189 ASP A C 1
ATOM 1450 O O . ASP A 1 189 ? 10.43 18.844 14.148 1 98.12 189 ASP A O 1
ATOM 1454 N N . ASP A 1 190 ? 12.227 17.547 14.211 1 95.62 190 ASP A N 1
ATOM 1455 C CA . ASP A 1 190 ? 13.109 18.594 14.719 1 95.62 190 ASP A CA 1
ATOM 1456 C C . ASP A 1 190 ? 13.82 19.312 13.578 1 95.62 190 ASP A C 1
ATOM 1458 O O . ASP A 1 190 ? 14.875 19.922 13.781 1 95.62 190 ASP A O 1
ATOM 1462 N N . GLY A 1 191 ? 13.352 19.125 12.406 1 95 191 GLY A N 1
ATOM 1463 C CA . GLY A 1 191 ? 13.938 19.844 11.289 1 95 191 GLY A CA 1
ATOM 1464 C C . GLY A 1 191 ? 14.758 18.969 10.367 1 95 191 GLY A C 1
ATOM 1465 O O . GLY A 1 191 ? 15.414 19.453 9.445 1 95 191 GLY A O 1
ATOM 1466 N N . ASP A 1 192 ? 14.711 17.656 10.523 1 95.69 192 ASP A N 1
ATOM 1467 C CA . ASP A 1 192 ? 15.508 16.703 9.766 1 95.69 192 ASP A CA 1
ATOM 1468 C C . ASP A 1 192 ? 14.797 16.297 8.477 1 95.69 192 ASP A C 1
ATOM 1470 O O . ASP A 1 192 ? 15.422 15.781 7.547 1 95.69 192 ASP A O 1
ATOM 1474 N N . VAL A 1 193 ? 13.516 16.484 8.453 1 98.06 193 VAL A N 1
ATOM 1475 C CA . VAL A 1 193 ? 12.703 15.977 7.355 1 98.06 193 VAL A CA 1
ATOM 1476 C C . VAL A 1 193 ? 12.367 17.109 6.391 1 98.06 193 VAL A C 1
ATOM 1478 O O . VAL A 1 193 ? 11.852 18.156 6.801 1 98.06 193 VAL A O 1
ATOM 1481 N N . LYS A 1 194 ? 12.742 16.953 5.129 1 98 194 LYS A N 1
ATOM 1482 C CA . LYS A 1 194 ? 12.281 17.859 4.074 1 98 194 LYS A CA 1
ATOM 1483 C C . LYS A 1 194 ? 10.898 17.453 3.566 1 98 194 LYS A C 1
ATOM 1485 O O . LYS A 1 194 ? 10.656 16.266 3.314 1 98 194 LYS A O 1
ATOM 1490 N N . PHE A 1 195 ? 10.109 18.453 3.482 1 98.62 195 PHE A N 1
ATOM 1491 C CA . PHE A 1 195 ? 8.734 18.172 3.094 1 98.62 195 PHE A CA 1
ATOM 1492 C C . PHE A 1 195 ? 8.492 18.547 1.636 1 98.62 195 PHE A C 1
ATOM 1494 O O . PHE A 1 195 ? 8.734 19.688 1.236 1 98.62 195 PHE A O 1
ATOM 1501 N N . VAL A 1 196 ? 8.016 17.562 0.83 1 98.56 196 VAL A N 1
ATOM 1502 C CA . VAL A 1 196 ? 7.699 17.75 -0.583 1 98.56 196 VAL A CA 1
ATOM 1503 C C . VAL A 1 196 ? 6.195 17.594 -0.798 1 98.56 196 VAL A C 1
ATOM 1505 O O . VAL A 1 196 ? 5.582 16.641 -0.308 1 98.56 196 VAL A O 1
ATOM 1508 N N . LEU A 1 197 ? 5.66 18.547 -1.494 1 98.5 197 LEU A N 1
ATOM 1509 C CA . LEU A 1 197 ? 4.219 18.562 -1.717 1 98.5 197 LEU A CA 1
ATOM 1510 C C . LEU A 1 197 ? 3.898 18.656 -3.205 1 98.5 197 LEU A C 1
ATOM 1512 O O . LEU A 1 197 ? 4.43 19.516 -3.91 1 98.5 197 LEU A O 1
ATOM 1516 N N . ASP A 1 198 ? 3.047 17.719 -3.66 1 97.69 198 ASP A N 1
ATOM 1517 C CA . ASP A 1 198 ? 2.5 17.734 -5.012 1 97.69 198 ASP A CA 1
ATOM 1518 C C . ASP A 1 198 ? 1.686 19.016 -5.25 1 97.69 198 ASP A C 1
ATOM 1520 O O . ASP A 1 198 ? 0.699 19.266 -4.555 1 97.69 198 ASP A O 1
ATOM 1524 N N . SER A 1 199 ? 2.049 19.75 -6.27 1 97.38 199 SER A N 1
ATOM 1525 C CA . SER A 1 199 ? 1.378 21.016 -6.551 1 97.38 199 SER A CA 1
ATOM 1526 C C . SER A 1 199 ? -0.1 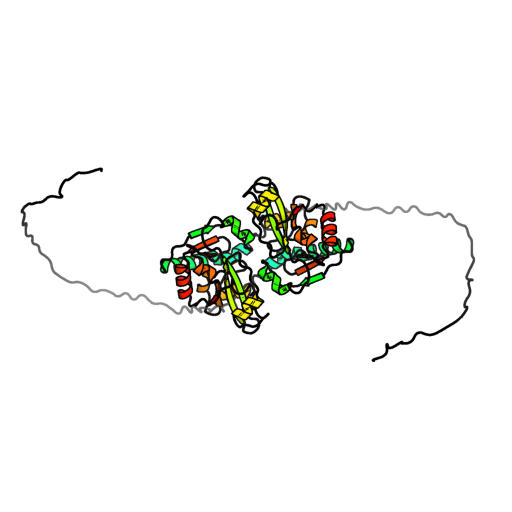20.797 -6.859 1 97.38 199 SER A C 1
ATOM 1528 O O . SER A 1 199 ? -0.925 21.688 -6.613 1 97.38 199 SER A O 1
ATOM 1530 N N . ALA A 1 200 ? -0.46 19.625 -7.348 1 96.62 200 ALA A N 1
ATOM 1531 C CA . ALA A 1 200 ? -1.842 19.328 -7.715 1 96.62 200 ALA A CA 1
ATOM 1532 C C . ALA A 1 200 ? -2.756 19.359 -6.492 1 96.62 200 ALA A C 1
ATOM 1534 O O . ALA A 1 200 ? -3.967 19.547 -6.621 1 96.62 200 ALA A O 1
ATOM 1535 N N . ILE A 1 201 ? -2.201 19.188 -5.355 1 96.44 201 ILE A N 1
ATOM 1536 C CA . ILE A 1 201 ? -2.975 19.219 -4.117 1 96.44 201 ILE A CA 1
ATOM 1537 C C . ILE A 1 201 ? -3.422 20.656 -3.826 1 96.44 201 ILE A C 1
ATOM 1539 O O . ILE A 1 201 ? -4.527 20.875 -3.328 1 96.44 201 ILE A O 1
ATOM 1543 N N . LEU A 1 202 ? -2.594 21.578 -4.172 1 94.94 202 LEU A N 1
ATOM 1544 C CA . LEU A 1 202 ? -2.863 22.984 -3.904 1 94.94 202 LEU A CA 1
ATOM 1545 C C . LEU A 1 202 ? -3.609 23.625 -5.07 1 94.94 202 LEU A C 1
ATOM 1547 O O . LEU A 1 202 ? -4.461 24.5 -4.867 1 94.94 202 LEU A O 1
ATOM 1551 N N . GLU A 1 203 ? -3.369 23.172 -6.238 1 92.5 203 GLU A N 1
ATOM 1552 C CA . GLU A 1 203 ? -3.834 23.859 -7.441 1 92.5 203 GLU A CA 1
ATOM 1553 C C . GLU A 1 203 ? -5.105 23.219 -7.988 1 92.5 203 GLU A C 1
ATOM 1555 O O . GLU A 1 203 ? -5.762 23.781 -8.867 1 92.5 203 GLU A O 1
ATOM 1560 N N . GLY A 1 204 ? -5.492 22.156 -7.484 1 90.38 204 GLY A N 1
ATOM 1561 C CA . GLY A 1 204 ? -6.609 21.406 -8.047 1 90.38 204 GLY A CA 1
ATOM 1562 C C . GLY A 1 204 ? -7.961 21.969 -7.641 1 90.38 204 GLY A C 1
ATOM 1563 O O . GLY A 1 204 ? -9 21.438 -8.031 1 90.38 204 GLY A O 1
ATOM 1564 N N . GLY A 1 205 ? -7.938 23.031 -6.934 1 92.44 205 GLY A N 1
ATOM 1565 C CA . GLY A 1 205 ? -9.195 23.641 -6.516 1 92.44 205 GLY A CA 1
ATOM 1566 C C . GLY A 1 205 ? -9.953 22.797 -5.504 1 92.44 205 GLY A C 1
ATOM 1567 O O . GLY A 1 205 ? -11.18 22.812 -5.473 1 92.44 205 GLY A O 1
ATOM 1568 N N . HIS A 1 206 ? -9.336 22.078 -4.695 1 95.56 206 HIS A N 1
ATOM 1569 C CA . HIS A 1 206 ? -9.945 21.203 -3.697 1 95.56 206 HIS A CA 1
ATOM 1570 C C . HIS A 1 206 ? -10.367 22 -2.463 1 95.56 206 HIS A C 1
ATOM 1572 O O . HIS A 1 206 ? -9.617 22.844 -1.974 1 95.56 206 HIS A O 1
ATOM 1578 N N . GLU A 1 207 ? -11.539 21.703 -1.995 1 96.5 207 GLU A N 1
ATOM 1579 C CA . GLU A 1 207 ? -12 22.344 -0.77 1 96.5 207 GLU A CA 1
ATOM 1580 C C . GLU A 1 207 ? -11.258 21.812 0.449 1 96.5 207 GLU A C 1
ATOM 1582 O O . GLU A 1 207 ? -10.977 22.562 1.39 1 96.5 207 GLU A O 1
ATOM 1587 N N . LYS A 1 208 ? -10.977 20.484 0.375 1 98.38 208 LYS A N 1
ATOM 1588 C CA . LYS A 1 208 ? -10.273 19.844 1.474 1 98.38 208 LYS A CA 1
ATOM 1589 C C . LYS A 1 208 ? -9.156 18.938 0.952 1 98.38 208 LYS A C 1
ATOM 1591 O O . LYS A 1 208 ? -9.203 18.484 -0.193 1 98.38 208 LYS A O 1
ATOM 1596 N N . VAL A 1 209 ? -8.172 18.812 1.788 1 98.62 209 VAL A N 1
ATOM 1597 C CA . VAL A 1 209 ? -7.141 17.797 1.623 1 98.62 209 VAL A CA 1
ATOM 1598 C C . VAL A 1 209 ? -7.152 16.844 2.818 1 98.62 209 VAL A C 1
ATOM 1600 O O . VAL A 1 209 ? -7.383 17.266 3.953 1 98.62 209 VAL A O 1
ATOM 1603 N N . TYR A 1 210 ? -6.887 15.57 2.607 1 98.75 210 TYR A N 1
ATOM 1604 C CA . TYR A 1 210 ? -7.121 14.562 3.633 1 98.75 210 TYR A CA 1
ATOM 1605 C C . TYR A 1 210 ? -5.836 13.82 3.977 1 98.75 210 TYR A C 1
ATOM 1607 O O . TYR A 1 210 ? -5.039 13.5 3.09 1 98.75 210 TYR A O 1
ATOM 1615 N N . PHE A 1 211 ? -5.633 13.609 5.277 1 98.75 211 PHE A N 1
ATOM 1616 C CA . PHE A 1 211 ? -4.465 12.914 5.816 1 98.75 211 PHE A CA 1
ATOM 1617 C C . PHE A 1 211 ? -4.859 12.008 6.977 1 98.75 211 PHE A C 1
ATOM 1619 O O . PHE A 1 211 ? -5.938 12.172 7.559 1 98.75 211 PHE A O 1
ATOM 1626 N N . HIS A 1 212 ? -3.961 11.094 7.242 1 98.38 212 HIS A N 1
ATOM 1627 C CA . HIS A 1 212 ? -4.055 10.359 8.492 1 98.38 212 HIS A CA 1
ATOM 1628 C C . HIS A 1 212 ? -3.67 11.234 9.68 1 98.38 212 HIS A C 1
ATOM 1630 O O . HIS A 1 212 ? -2.623 11.891 9.664 1 98.38 212 HIS A O 1
ATOM 1636 N N . PRO A 1 213 ? -4.512 11.297 10.695 1 98.44 213 PRO A N 1
ATOM 1637 C CA . PRO A 1 213 ? -4.18 12.078 11.891 1 98.44 213 PRO A CA 1
ATOM 1638 C C . PRO A 1 213 ? -3.406 11.273 12.93 1 98.44 213 PRO A C 1
ATOM 1640 O O . PRO A 1 213 ? -3.926 10.992 14.016 1 98.44 213 PRO A O 1
ATOM 1643 N N . MET A 1 214 ? -2.203 10.875 12.609 1 97.81 214 MET A N 1
ATOM 1644 C CA . MET A 1 214 ? -1.232 10.18 13.453 1 97.81 214 MET A CA 1
ATOM 1645 C C . MET A 1 214 ? -1.56 8.695 13.555 1 97.81 214 MET A C 1
ATOM 1647 O O . MET A 1 214 ? -0.879 7.953 14.266 1 97.81 214 MET A O 1
ATOM 1651 N N . THR A 1 215 ? -2.602 8.258 12.883 1 96.94 215 THR A N 1
ATOM 1652 C CA . THR A 1 215 ? -3.008 6.859 12.797 1 96.94 215 THR A CA 1
ATOM 1653 C C . THR A 1 215 ? -3.598 6.551 11.422 1 96.94 215 THR A C 1
ATOM 1655 O O . THR A 1 215 ? -4.234 7.406 10.812 1 96.94 215 THR A O 1
ATOM 1658 N N . ASN A 1 216 ? -3.387 5.289 10.977 1 96.56 216 ASN A N 1
ATOM 1659 C CA . ASN A 1 216 ? -3.959 4.891 9.695 1 96.56 216 ASN A CA 1
ATOM 1660 C C . ASN A 1 216 ? -5.367 4.328 9.859 1 96.56 216 ASN A C 1
ATOM 1662 O O . ASN A 1 216 ? -5.891 3.672 8.953 1 96.56 216 ASN A O 1
ATOM 1666 N N . ALA A 1 217 ? -5.996 4.633 11 1 96.94 217 ALA A N 1
ATOM 1667 C CA . ALA A 1 217 ? -7.355 4.188 11.289 1 96.94 217 ALA A CA 1
ATOM 1668 C C . ALA A 1 217 ? -8.336 5.355 11.266 1 96.94 217 ALA A C 1
ATOM 1670 O O . ALA A 1 217 ? -9.43 5.27 11.828 1 96.94 217 ALA A O 1
ATOM 1671 N N . ALA A 1 218 ? -7.871 6.422 10.758 1 97.88 218 ALA A N 1
ATOM 1672 C CA . ALA A 1 218 ? -8.711 7.602 10.594 1 97.88 218 ALA A CA 1
ATOM 1673 C C . ALA A 1 218 ? -8.188 8.492 9.469 1 97.88 218 ALA A C 1
ATOM 1675 O O . ALA A 1 218 ? -7.023 8.391 9.078 1 97.88 218 ALA A O 1
ATOM 1676 N N . THR A 1 219 ? -9.086 9.32 8.938 1 98.56 219 THR A N 1
ATOM 1677 C CA . THR A 1 219 ? -8.75 10.328 7.941 1 98.56 219 THR A CA 1
ATOM 1678 C C . THR A 1 219 ? -9.273 11.695 8.359 1 98.56 219 THR A C 1
ATOM 1680 O O . THR A 1 219 ? -10.438 11.828 8.75 1 98.56 219 THR A O 1
ATOM 1683 N N . MET A 1 220 ? -8.398 12.625 8.273 1 98.75 220 MET A N 1
ATOM 1684 C CA . MET A 1 220 ? -8.719 13.992 8.664 1 98.75 220 MET A CA 1
ATOM 1685 C C . MET A 1 220 ? -8.609 14.938 7.473 1 98.75 220 MET A C 1
ATOM 1687 O O . MET A 1 220 ? -7.613 14.914 6.75 1 98.75 220 MET A O 1
ATOM 1691 N N . GLY A 1 221 ? -9.656 15.773 7.301 1 98.75 221 GLY A N 1
ATOM 1692 C CA . GLY A 1 221 ? -9.672 16.781 6.254 1 98.75 221 GLY A CA 1
ATOM 1693 C C . GLY A 1 221 ? -9.531 18.203 6.781 1 98.75 221 GLY A C 1
ATOM 1694 O O . GLY A 1 221 ? -10.078 18.531 7.832 1 98.75 221 GLY A O 1
ATO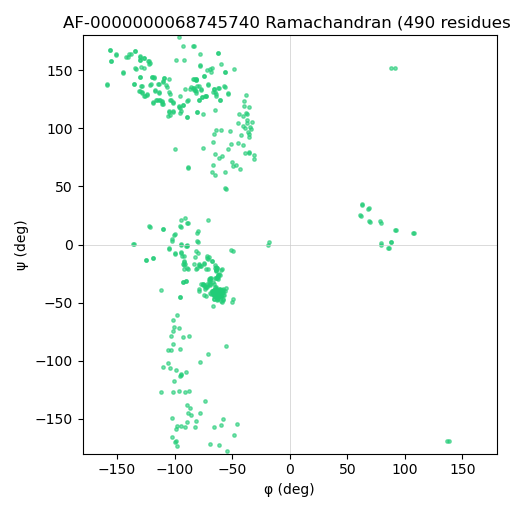M 1695 N N . LEU A 1 222 ? -8.875 19.031 6.121 1 98.5 222 LEU A N 1
ATOM 1696 C CA . LEU A 1 222 ? -8.758 20.469 6.355 1 98.5 222 LEU A CA 1
ATOM 1697 C C . LEU A 1 222 ? -8.508 21.219 5.051 1 98.5 222 LEU A C 1
ATOM 1699 O O . LEU A 1 222 ? -8.18 20.594 4.031 1 98.5 222 LEU A O 1
ATOM 1703 N N . SER A 1 223 ? -8.695 22.469 5.059 1 98.19 223 SER A N 1
ATOM 1704 C CA . SER A 1 223 ? -8.5 23.219 3.822 1 98.19 223 SER A CA 1
ATOM 1705 C C . SER A 1 223 ? -7.031 23.266 3.424 1 98.19 223 SER A C 1
ATOM 1707 O O . SER A 1 223 ? -6.148 23.25 4.285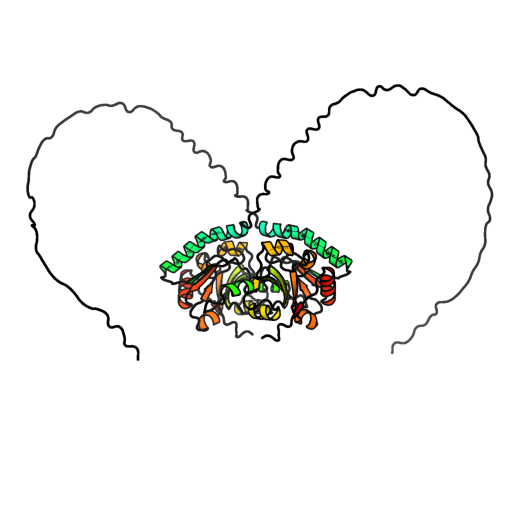 1 98.19 223 SER A O 1
ATOM 1709 N N . PRO A 1 224 ? -6.738 23.359 2.104 1 98 224 PRO A N 1
ATOM 1710 C CA . PRO A 1 224 ? -5.344 23.469 1.67 1 98 224 PRO A CA 1
ATOM 1711 C C . PRO A 1 224 ? -4.625 24.656 2.305 1 98 224 PRO A C 1
ATOM 1713 O O . PRO A 1 224 ? -3.459 24.547 2.693 1 98 224 PRO A O 1
ATOM 1716 N N . LYS A 1 225 ? -5.316 25.766 2.416 1 97.31 225 LYS A N 1
ATOM 1717 C CA . LYS A 1 225 ? -4.73 26.938 3.035 1 97.31 225 LYS A CA 1
ATOM 1718 C C . LYS A 1 225 ? -4.375 26.688 4.496 1 97.31 225 LYS A C 1
ATOM 1720 O O . LYS A 1 225 ? -3.279 27.016 4.945 1 97.31 225 LYS A O 1
ATOM 1725 N N . ASP A 1 226 ? -5.289 26.094 5.203 1 98.5 226 ASP A N 1
ATOM 1726 C CA . ASP A 1 226 ? -5.059 25.766 6.609 1 98.5 226 ASP A CA 1
ATOM 1727 C C . ASP A 1 226 ? -3.93 24.75 6.766 1 98.5 226 ASP A C 1
ATOM 1729 O O . ASP A 1 226 ? -3.125 24.844 7.695 1 98.5 226 ASP A O 1
ATOM 1733 N N . PHE A 1 227 ? -3.904 23.844 5.863 1 98.62 227 PHE A N 1
ATOM 1734 C CA . PHE A 1 227 ? -2.838 22.844 5.879 1 98.62 227 PHE A CA 1
ATOM 1735 C C . PHE A 1 227 ? -1.473 23.516 5.758 1 98.62 227 PHE A C 1
ATOM 1737 O O . PHE A 1 227 ? -0.568 23.234 6.547 1 98.62 227 PHE A O 1
ATOM 1744 N N . LEU A 1 228 ? -1.358 24.438 4.859 1 98.38 228 LEU A N 1
ATOM 1745 C CA . LEU A 1 228 ? -0.098 25.141 4.668 1 98.38 228 LEU A CA 1
ATOM 1746 C C . LEU A 1 228 ? 0.25 25.984 5.895 1 98.38 228 LEU A C 1
ATOM 1748 O O . LEU A 1 228 ? 1.416 26.062 6.289 1 98.38 228 LEU A O 1
ATOM 1752 N N . THR A 1 229 ? -0.739 26.594 6.465 1 98.38 229 THR A N 1
ATOM 1753 C CA . THR A 1 229 ? -0.529 27.344 7.695 1 98.38 229 THR A CA 1
ATOM 1754 C C . THR A 1 229 ? 0.041 26.453 8.789 1 98.38 229 THR A C 1
ATOM 1756 O O . THR A 1 229 ? 1.043 26.797 9.422 1 98.38 229 THR A O 1
ATOM 1759 N N . PHE A 1 230 ? -0.596 25.297 8.922 1 98.81 230 PHE A N 1
ATOM 1760 C CA . PHE A 1 230 ? -0.126 24.344 9.914 1 98.81 230 PHE A CA 1
ATOM 1761 C C . PHE A 1 230 ? 1.321 23.938 9.641 1 98.81 230 PHE A C 1
ATOM 1763 O O . PHE A 1 230 ? 2.162 24 10.539 1 98.81 230 PHE A O 1
ATOM 1770 N N . VAL A 1 231 ? 1.646 23.578 8.406 1 98.69 231 VAL A N 1
ATOM 1771 C CA . VAL A 1 231 ? 2.979 23.109 8.031 1 98.69 231 VAL A CA 1
ATOM 1772 C C . VAL A 1 231 ? 4.012 24.188 8.359 1 98.69 231 VAL A C 1
ATOM 1774 O O . VAL A 1 231 ? 5.074 23.891 8.906 1 98.69 231 VAL A O 1
ATOM 1777 N N . LYS A 1 232 ? 3.709 25.422 8.141 1 97.81 232 LYS A N 1
ATOM 1778 C CA . LYS A 1 232 ? 4.633 26.516 8.391 1 97.81 232 LYS A CA 1
ATOM 1779 C C . LYS A 1 232 ? 4.918 26.672 9.883 1 97.81 232 LYS A C 1
ATOM 1781 O O . LYS A 1 232 ? 6.043 26.984 10.281 1 97.81 232 LYS A O 1
ATOM 1786 N N . THR A 1 233 ? 3.969 26.375 10.695 1 98.06 233 THR A N 1
ATOM 1787 C CA . THR A 1 233 ? 4.152 26.5 12.133 1 98.06 233 THR A CA 1
ATOM 1788 C C . THR A 1 233 ? 5.07 25.406 12.664 1 98.06 233 THR A C 1
ATOM 1790 O O . THR A 1 233 ? 5.578 25.5 13.781 1 98.06 233 THR A O 1
ATOM 1793 N N . THR A 1 234 ? 5.211 24.328 11.938 1 98.25 234 THR A N 1
ATOM 1794 C CA . THR A 1 234 ? 6.094 23.25 12.359 1 98.25 234 THR A CA 1
ATOM 1795 C C . THR A 1 234 ? 7.543 23.562 12.008 1 98.25 234 THR A C 1
ATOM 1797 O O . THR A 1 234 ? 8.453 22.797 12.336 1 98.25 234 THR A O 1
ATOM 1800 N N . GLY A 1 235 ? 7.762 24.656 11.297 1 97.81 235 GLY A N 1
ATOM 1801 C CA . GLY A 1 235 ? 9.109 25.062 10.906 1 97.81 235 GLY A CA 1
ATOM 1802 C C . GLY A 1 235 ? 9.523 24.516 9.547 1 97.81 235 GLY A C 1
ATOM 1803 O O . GLY A 1 235 ? 10.688 24.609 9.164 1 97.81 235 GLY A O 1
ATOM 1804 N N . HIS A 1 236 ? 8.586 24.016 8.844 1 98.31 236 HIS A N 1
ATOM 1805 C CA . HIS A 1 236 ? 8.883 23.453 7.531 1 98.31 236 HIS A CA 1
ATOM 1806 C C . HIS A 1 236 ? 8.375 24.344 6.41 1 98.31 236 HIS A C 1
ATOM 1808 O O . HIS A 1 236 ? 7.285 24.922 6.516 1 98.31 236 HIS A O 1
ATOM 1814 N N . ASP A 1 237 ? 9.219 24.484 5.402 1 97.31 237 ASP A N 1
ATOM 1815 C CA . ASP A 1 237 ? 8.836 25.109 4.145 1 97.31 237 ASP A CA 1
ATOM 1816 C C . ASP A 1 237 ? 8.664 24.078 3.041 1 97.31 237 ASP A C 1
ATOM 1818 O O . ASP A 1 237 ? 9.641 23.516 2.557 1 97.31 237 ASP A O 1
ATOM 1822 N N . PRO A 1 238 ? 7.461 23.859 2.613 1 97.81 238 PRO A N 1
ATOM 1823 C CA . PRO A 1 238 ? 7.234 22.781 1.644 1 97.81 238 PRO A CA 1
ATOM 1824 C C . PRO A 1 238 ? 7.906 23.047 0.299 1 97.81 238 PRO A C 1
ATOM 1826 O O . PRO A 1 238 ? 7.879 24.188 -0.193 1 97.81 238 PRO A O 1
ATOM 1829 N N . ILE A 1 239 ? 8.562 22.078 -0.21 1 97.75 239 ILE A N 1
ATOM 1830 C CA . ILE A 1 239 ? 8.984 22.062 -1.605 1 97.75 239 ILE A CA 1
ATOM 1831 C C . ILE A 1 239 ? 7.82 21.641 -2.492 1 97.75 239 ILE A C 1
ATOM 1833 O O . ILE A 1 239 ? 7.363 20.5 -2.42 1 97.75 239 ILE A O 1
ATOM 1837 N N . ILE A 1 240 ? 7.375 22.547 -3.291 1 97.69 240 ILE A N 1
ATOM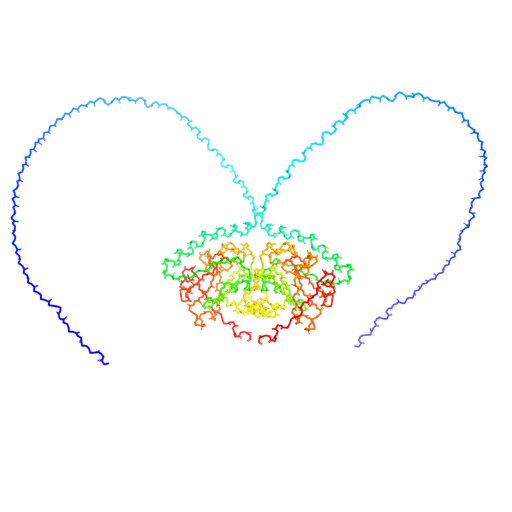 1838 C CA . ILE A 1 240 ? 6.227 22.266 -4.145 1 97.69 240 ILE A CA 1
ATOM 1839 C C . ILE A 1 240 ? 6.707 21.75 -5.504 1 97.69 240 ILE A C 1
ATOM 1841 O O . ILE A 1 240 ? 7.438 22.453 -6.211 1 97.69 240 ILE A O 1
ATOM 1845 N N . LEU A 1 241 ? 6.316 20.562 -5.871 1 96.88 241 LEU A N 1
ATOM 1846 C CA . LEU A 1 241 ? 6.73 19.953 -7.133 1 96.88 241 LEU A CA 1
ATOM 1847 C C . LEU A 1 241 ? 5.52 19.656 -8.008 1 96.88 241 LEU A C 1
ATOM 1849 O O . LEU A 1 241 ? 4.469 19.25 -7.508 1 96.88 241 LEU A O 1
ATOM 1853 N N . ASN A 1 242 ? 5.688 19.812 -9.305 1 95.44 242 ASN A N 1
ATOM 1854 C CA . ASN A 1 242 ? 4.699 19.406 -10.289 1 95.44 242 ASN A CA 1
ATOM 1855 C C . ASN A 1 242 ? 5.008 18.016 -10.844 1 95.44 242 ASN A C 1
ATOM 1857 O O . ASN A 1 242 ? 5.973 17.828 -11.586 1 95.44 242 ASN A O 1
ATOM 1861 N N . PHE A 1 243 ? 4.195 17.062 -10.578 1 93.06 243 PHE A N 1
ATOM 1862 C CA . PHE A 1 243 ? 4.438 15.68 -10.969 1 93.06 243 PHE A CA 1
ATOM 1863 C C . PHE A 1 243 ? 3.812 15.383 -12.328 1 93.06 243 PHE A C 1
ATOM 1865 O O . PHE A 1 243 ? 3.963 14.281 -12.859 1 93.06 243 PHE A O 1
ATOM 1872 N N . ASP A 1 244 ? 3.014 16.234 -12.867 1 83.38 244 ASP A N 1
ATOM 1873 C CA . ASP A 1 244 ? 2.418 16.047 -14.188 1 83.38 244 ASP A CA 1
ATOM 1874 C C . ASP A 1 244 ? 3.447 16.266 -15.297 1 83.38 244 ASP A C 1
ATOM 1876 O O . ASP A 1 244 ? 3.295 15.766 -16.406 1 83.38 244 ASP A O 1
ATOM 1880 N N . LYS A 1 245 ? 4.301 17.172 -15.125 1 63.84 245 LYS A N 1
ATOM 1881 C CA . LYS A 1 245 ? 5.234 17.562 -16.188 1 63.84 245 LYS A CA 1
ATOM 1882 C C . LYS A 1 245 ? 6.234 16.453 -16.469 1 63.84 245 LYS A C 1
ATOM 1884 O O . LYS A 1 245 ? 6.801 16.375 -17.562 1 63.84 245 LYS A O 1
ATOM 1889 N N . ASN A 1 246 ? 6.547 15.656 -15.523 1 50.16 246 ASN A N 1
ATOM 1890 C CA . ASN A 1 246 ? 7.645 14.734 -15.797 1 50.16 246 ASN A CA 1
ATOM 1891 C C . ASN A 1 246 ? 7.168 13.516 -16.594 1 50.16 246 ASN A C 1
ATOM 1893 O O . ASN A 1 246 ? 7.965 12.641 -16.922 1 50.16 246 ASN A O 1
ATOM 1897 N N . ASN A 1 247 ? 5.863 13.25 -16.531 1 43.31 247 ASN A N 1
ATOM 1898 C CA . ASN A 1 247 ? 5.5 12.164 -17.438 1 43.31 247 ASN A CA 1
ATOM 1899 C C . ASN A 1 247 ? 5.391 12.648 -18.875 1 43.31 247 ASN A C 1
ATOM 1901 O O . ASN A 1 247 ? 4.852 13.727 -19.141 1 43.31 247 ASN A O 1
ATOM 1905 N N . MET B 1 1 ? -48.156 27.812 -5.078 1 18.91 1 MET B N 1
ATOM 1906 C CA . MET B 1 1 ? -48.375 29.203 -4.676 1 18.91 1 MET B CA 1
ATOM 1907 C C . MET B 1 1 ? -48.031 29.391 -3.193 1 18.91 1 MET B C 1
ATOM 1909 O O . MET B 1 1 ? -48.438 30.391 -2.596 1 18.91 1 MET B O 1
ATOM 1913 N N . ARG B 1 2 ? -47.469 28.344 -2.484 1 19.08 2 ARG B N 1
ATOM 1914 C CA . ARG B 1 2 ? -47.625 28.219 -1.042 1 19.08 2 ARG B CA 1
ATOM 1915 C C . ARG B 1 2 ? -46.75 29.203 -0.285 1 19.08 2 ARG B C 1
ATOM 1917 O O . ARG B 1 2 ? -45.531 29.219 -0.465 1 19.08 2 ARG B O 1
ATOM 1924 N N . ALA B 1 3 ? -47.438 30.344 0.491 1 22.56 3 ALA B N 1
ATOM 1925 C CA . ALA B 1 3 ? -47.156 31.641 1.112 1 22.56 3 ALA B CA 1
ATOM 1926 C C . ALA B 1 3 ? -46.375 31.469 2.404 1 22.56 3 ALA B C 1
ATOM 1928 O O . ALA B 1 3 ? -46.562 30.5 3.137 1 22.56 3 ALA B O 1
ATOM 1929 N N . PRO B 1 4 ? -45.156 32.156 2.672 1 20.75 4 PRO B N 1
ATOM 1930 C CA . PRO B 1 4 ? -44.062 32.281 3.615 1 20.75 4 PRO B CA 1
ATOM 1931 C C . PRO B 1 4 ? -44.5 32.688 5.016 1 20.75 4 PRO B C 1
ATOM 1933 O O . PRO B 1 4 ? -45.406 33.531 5.156 1 20.75 4 PRO B O 1
ATOM 1936 N N . ALA B 1 5 ? -44.625 31.688 5.941 1 19.5 5 ALA B N 1
ATOM 1937 C CA . ALA B 1 5 ? -45.062 31.703 7.336 1 19.5 5 ALA B CA 1
ATOM 1938 C C . ALA B 1 5 ? -44.281 32.75 8.141 1 19.5 5 ALA B C 1
ATOM 1940 O O . ALA B 1 5 ? -43.062 32.656 8.25 1 19.5 5 ALA B O 1
ATOM 1941 N N . GLY B 1 6 ? -44.844 34.062 8.383 1 16.69 6 GLY B N 1
ATOM 1942 C CA . GLY B 1 6 ? -44.469 35.375 8.898 1 16.69 6 GLY B CA 1
ATOM 1943 C C . GLY B 1 6 ? -44.25 35.375 10.406 1 16.69 6 GLY B C 1
ATOM 1944 O O . GLY B 1 6 ? -44.219 36.438 11.023 1 16.69 6 GLY B O 1
ATOM 1945 N N . LEU B 1 7 ? -43.969 34.125 11.047 1 18.94 7 LEU B N 1
ATOM 1946 C CA . LEU B 1 7 ? -44.406 34.188 12.43 1 18.94 7 LEU B CA 1
ATOM 1947 C C . LEU B 1 7 ? -43.781 35.375 13.156 1 18.94 7 LEU B C 1
ATOM 1949 O O . LEU B 1 7 ? -42.688 35.812 12.805 1 18.94 7 LEU B O 1
ATOM 1953 N N . ARG B 1 8 ? -44.156 35.438 14.539 1 17.62 8 ARG B N 1
ATOM 1954 C CA . ARG B 1 8 ? -44.719 36.281 15.594 1 17.62 8 ARG B CA 1
ATOM 1955 C C . ARG B 1 8 ? -43.594 36.938 16.391 1 17.62 8 ARG B C 1
ATOM 1957 O O . ARG B 1 8 ? -42.688 36.25 16.906 1 17.62 8 ARG B O 1
ATOM 1964 N N . LYS B 1 9 ? -43.562 38.281 16.344 1 17.48 9 LYS B N 1
ATOM 1965 C CA . LYS B 1 9 ? -42.688 39.375 16.75 1 17.48 9 LYS B CA 1
ATOM 1966 C C . LYS B 1 9 ? -42.594 39.469 18.266 1 17.48 9 LYS B C 1
ATOM 1968 O O . LYS B 1 9 ? -41.5 39.688 18.812 1 17.48 9 LYS B O 1
ATOM 1973 N N . PRO B 1 10 ? -43.781 39.562 19.219 1 15.02 10 PRO B N 1
ATOM 1974 C CA . PRO B 1 10 ? -43.781 40.938 19.75 1 15.02 10 PRO B CA 1
ATOM 1975 C C . PRO B 1 10 ? -43 41.031 21.062 1 15.02 10 PRO B C 1
ATOM 1977 O O . PRO B 1 10 ? -42.156 41.938 21.203 1 15.02 10 PRO B O 1
ATOM 1980 N N . VAL B 1 11 ? -43.531 40.625 22.375 1 15.26 11 VAL B N 1
ATOM 1981 C CA . VAL B 1 11 ? -44.156 41.594 23.266 1 15.26 11 VAL B CA 1
ATOM 1982 C C . VAL B 1 11 ? -43.125 42.094 24.281 1 15.26 11 VAL B C 1
ATOM 1984 O O . VAL B 1 11 ? -42.062 41.469 24.469 1 15.26 11 VAL B O 1
ATOM 1987 N N . PRO B 1 12 ? -43.406 42.031 25.797 1 15.41 12 PRO B N 1
ATOM 1988 C CA . PRO B 1 12 ? -43.75 43.156 26.656 1 15.41 12 PRO B CA 1
ATOM 1989 C C . PRO B 1 12 ? -42.562 43.719 27.422 1 15.41 12 PRO B C 1
ATOM 1991 O O . PRO B 1 12 ? -41.5 43.062 27.469 1 15.41 12 PRO B O 1
ATOM 1994 N N . SER B 1 13 ? -42.875 44.469 28.719 1 14.88 13 SER B N 1
ATOM 1995 C CA . SER B 1 13 ? -42.906 45.781 29.375 1 14.88 13 SER B CA 1
ATOM 1996 C C . SER B 1 13 ? -41.844 45.875 30.453 1 14.88 13 SER B C 1
ATOM 1998 O O . SER B 1 13 ? -41.156 44.906 30.766 1 14.88 13 SER B O 1
ATOM 2000 N N . ALA B 1 14 ? -42.281 46.281 31.812 1 15.72 14 ALA B N 1
ATOM 2001 C CA . ALA B 1 14 ? -42.094 47.5 32.594 1 15.72 14 ALA B CA 1
ATOM 2002 C C . ALA B 1 14 ? -40.969 47.312 33.625 1 15.72 14 ALA B C 1
ATOM 2004 O O . ALA B 1 14 ? -40.031 48.125 33.625 1 15.72 14 ALA B O 1
ATOM 2005 N N . ASP B 1 15 ? -41.25 47.406 35.125 1 14.77 15 ASP B N 1
ATOM 2006 C CA . ASP B 1 15 ? -41.125 48.531 36.062 1 14.77 15 ASP B CA 1
ATOM 2007 C C . ASP B 1 15 ? -39.875 48.438 36.906 1 14.77 15 ASP B C 1
ATOM 2009 O O . ASP B 1 15 ? -39.156 47.406 36.875 1 14.77 15 ASP B O 1
ATOM 2013 N N . ASP B 1 16 ? -40 48.531 38.438 1 15.3 16 ASP B N 1
ATOM 2014 C CA . ASP B 1 16 ? -39.781 49.594 39.438 1 15.3 16 ASP B CA 1
ATOM 2015 C C . ASP B 1 16 ? -38.438 49.375 40.156 1 15.3 16 ASP B C 1
ATOM 2017 O O . ASP B 1 16 ? -37.875 48.281 40.094 1 15.3 16 ASP B O 1
ATOM 2021 N N . VAL B 1 17 ? -38.312 49.844 41.594 1 14.85 17 VAL B N 1
ATOM 2022 C CA . VAL B 1 17 ? -37.688 50.906 42.375 1 14.85 17 VAL B CA 1
ATOM 2023 C C . VAL B 1 17 ? -36.594 50.344 43.25 1 14.85 17 VAL B C 1
ATOM 2025 O O . VAL B 1 17 ? -35.5 50.938 43.344 1 14.85 17 VAL B O 1
ATOM 2028 N N . GLN B 1 18 ? -36.781 49.125 43.875 1 13.96 18 GLN B N 1
ATOM 2029 C CA . GLN B 1 18 ? -36.688 49.406 45.281 1 13.96 18 GLN B CA 1
ATOM 2030 C C . GLN B 1 18 ? -35.219 49.688 45.719 1 13.96 18 GLN B C 1
ATOM 2032 O O . GLN B 1 18 ? -34.281 49.344 44.969 1 13.96 18 GLN B O 1
ATOM 2037 N N . GLY B 1 19 ? -34.875 49 46.906 1 14.5 19 GLY B N 1
ATOM 2038 C CA . GLY B 1 19 ? -34.625 49.5 48.25 1 14.5 19 GLY B CA 1
ATOM 2039 C C . GLY B 1 19 ? -33.156 49.781 48.5 1 14.5 19 GLY B C 1
ATOM 2040 O O . GLY B 1 19 ? -32.281 49.312 47.812 1 14.5 19 GLY B O 1
ATOM 2041 N N . PRO B 1 20 ? -33 50.438 49.688 1 14.38 20 PRO B N 1
ATOM 2042 C CA . PRO B 1 20 ? -32.125 51.469 50.25 1 14.38 20 PRO B CA 1
ATOM 2043 C C . PRO B 1 20 ? -30.703 50.969 50.5 1 14.38 20 PRO B C 1
ATOM 2045 O O . PRO B 1 20 ? -30.484 49.75 50.562 1 14.38 20 PRO B O 1
ATOM 2048 N N . ALA B 1 21 ? -29.906 51.938 50.375 1 15.33 21 ALA B N 1
ATOM 2049 C CA . ALA B 1 21 ? -28.5 52.344 50.375 1 15.33 21 ALA B CA 1
ATOM 2050 C C . ALA B 1 21 ? -27.797 51.938 51.656 1 15.33 21 ALA B C 1
ATOM 2052 O O . ALA B 1 21 ? -26.578 51.719 51.656 1 15.33 21 ALA B O 1
ATOM 2053 N N . GLY B 1 22 ? -28.484 52 52.906 1 13.42 22 GLY B N 1
ATOM 2054 C CA . GLY B 1 22 ? -27.75 52.906 53.75 1 13.42 22 GLY B CA 1
ATOM 2055 C C . GLY B 1 22 ? -26.562 52.25 54.469 1 13.42 22 GLY B C 1
ATOM 2056 O O . GLY B 1 22 ? -25.75 52.938 55.062 1 13.42 22 GLY B O 1
ATOM 2057 N N . GLU B 1 23 ? -26.516 50.875 54.531 1 13.73 23 GLU B N 1
ATOM 2058 C CA . GLU B 1 23 ? -26.25 50.656 55.969 1 13.73 23 GLU B CA 1
ATOM 2059 C C . GLU B 1 23 ? -24.938 51.312 56.375 1 13.73 23 GLU B C 1
ATOM 2061 O O . GLU B 1 23 ? -24.094 51.625 55.531 1 13.73 23 GLU B O 1
ATOM 2066 N N . ALA B 1 24 ? -24.422 50.656 57.5 1 14.61 24 ALA B N 1
ATOM 2067 C CA . ALA B 1 24 ? -24.062 50.969 58.906 1 14.61 24 ALA B CA 1
ATOM 2068 C C . ALA B 1 24 ? -22.578 51.281 59.031 1 14.61 24 ALA B C 1
ATOM 2070 O O . ALA B 1 24 ? -21.734 50.594 58.438 1 14.61 24 ALA B O 1
ATOM 2071 N N . LEU B 1 25 ? -22.359 52.375 59.625 1 15.15 25 LEU B N 1
ATOM 2072 C CA . LEU B 1 25 ? -21.375 53.406 59.969 1 15.15 25 LEU B CA 1
ATOM 2073 C C . LEU B 1 25 ? -20.172 52.812 60.656 1 15.15 25 LEU B C 1
ATOM 2075 O O . LEU B 1 25 ? -19.031 53 60.219 1 15.15 25 LEU B O 1
ATOM 2079 N N . GLY B 1 26 ? -20.359 52.719 61.969 1 13.54 26 GLY B N 1
ATOM 2080 C CA . GLY B 1 26 ? -19.594 53.625 62.781 1 13.54 26 GLY B CA 1
ATOM 2081 C C . GLY B 1 26 ? -18.219 53.094 63.156 1 13.54 26 GLY B C 1
ATOM 2082 O O . GLY B 1 26 ? -17.203 53.75 62.938 1 13.54 26 GLY B O 1
ATOM 2083 N N . GLN B 1 27 ? -18.234 52.188 64.188 1 13.83 27 GLN B N 1
ATOM 2084 C CA . GLN B 1 27 ? -17.719 52.719 65.5 1 13.83 27 GLN B CA 1
ATOM 2085 C C . GLN B 1 27 ? -16.203 52.562 65.562 1 13.83 27 GLN B C 1
ATOM 2087 O O . GLN B 1 27 ? -15.609 51.812 64.75 1 13.83 27 GLN B O 1
ATOM 2092 N N . GLY B 1 28 ? -15.789 52.188 66.812 1 14.52 28 GLY B N 1
ATOM 2093 C CA . GLY B 1 28 ? -15.016 52.875 67.812 1 14.52 28 GLY B CA 1
ATOM 2094 C C . GLY B 1 28 ? -13.555 52.469 67.812 1 14.52 28 GLY B C 1
ATOM 2095 O O . GLY B 1 28 ? -13.156 51.531 67.125 1 14.52 28 GLY B O 1
ATOM 2096 N N . GLY B 1 29 ? -12.977 52.719 68.938 1 14.86 29 GLY B N 1
ATOM 2097 C CA . GLY B 1 29 ? -11.828 53.438 69.438 1 14.86 29 GLY B CA 1
ATOM 2098 C C . GLY B 1 29 ? -10.594 52.594 69.625 1 14.86 29 GLY B C 1
ATOM 2099 O O . GLY B 1 29 ? -9.594 52.812 68.938 1 14.86 29 GLY B O 1
ATOM 2100 N N . PRO B 1 30 ? -10.422 52 70.812 1 15.89 30 PRO B N 1
ATOM 2101 C CA . PRO B 1 30 ? -9.312 52.531 71.625 1 15.89 30 PRO B CA 1
ATOM 2102 C C . PRO B 1 30 ? -8.023 51.75 71.438 1 15.89 30 PRO B C 1
ATOM 2104 O O . PRO B 1 30 ? -8.039 50.656 70.875 1 15.89 30 PRO B O 1
ATOM 2107 N N . ALA B 1 31 ? -7.238 51.906 72.5 1 15.71 31 ALA B N 1
ATOM 2108 C CA . ALA B 1 31 ? -5.859 52.281 72.812 1 15.71 31 ALA B CA 1
ATOM 2109 C C . ALA B 1 31 ? -4.984 51.031 73 1 15.71 31 ALA B C 1
ATOM 2111 O O . ALA B 1 31 ? -3.93 50.906 72.375 1 15.71 31 ALA B O 1
ATOM 2112 N N . SER B 1 32 ? -5.203 50.281 74.188 1 14.79 32 SER B N 1
ATOM 2113 C CA . SER B 1 32 ? -4.133 50.438 75.125 1 14.79 32 SER B CA 1
ATOM 2114 C C . SER B 1 32 ? -3.039 49.406 74.938 1 14.79 32 SER B C 1
ATOM 2116 O O . SER B 1 32 ? -1.889 49.75 74.688 1 14.79 32 SER B O 1
ATOM 2118 N N . SER B 1 33 ? -2.949 48.438 75.938 1 15.76 33 SER B N 1
ATOM 2119 C CA . SER B 1 33 ? -1.875 48.312 76.938 1 15.76 33 SER B CA 1
ATOM 2120 C C . SER B 1 33 ? -0.854 47.25 76.5 1 15.76 33 SER B C 1
ATOM 2122 O O . SER B 1 33 ? -1.176 46.344 75.75 1 15.76 33 SER B O 1
ATOM 2124 N N . ARG B 1 34 ? 0.325 47.375 77.062 1 17.02 34 ARG B N 1
ATOM 2125 C CA . ARG B 1 34 ? 1.752 47.156 76.875 1 17.02 34 ARG B CA 1
ATOM 2126 C C . ARG B 1 34 ? 2.139 45.719 77.188 1 17.02 34 ARG B C 1
ATOM 2128 O O . ARG B 1 34 ? 3.266 45.281 76.938 1 17.02 34 ARG B O 1
ATOM 2135 N N . HIS B 1 35 ? 1.162 44.938 77.812 1 15.41 35 HIS B N 1
ATOM 2136 C CA . HIS B 1 35 ? 1.949 44.344 78.938 1 15.41 35 HIS B CA 1
ATOM 2137 C C . HIS B 1 35 ? 3.018 43.406 78.375 1 15.41 35 HIS B C 1
ATOM 2139 O O . HIS B 1 35 ? 2.932 42.969 77.25 1 15.41 35 HIS B O 1
ATOM 2145 N N . GLN B 1 36 ? 3.412 42.469 79.312 1 15.38 36 GLN B N 1
ATOM 2146 C CA . GLN B 1 36 ? 4.629 42.062 80.062 1 15.38 36 GLN B CA 1
ATOM 2147 C C . GLN B 1 36 ? 5.266 40.844 79.438 1 15.38 36 GLN B C 1
ATOM 2149 O O . GLN B 1 36 ? 6.461 40.844 79.125 1 15.38 36 GLN B O 1
ATOM 2154 N N . HIS B 1 37 ? 4.609 39.656 79.562 1 15.56 37 HIS B N 1
ATOM 2155 C CA . HIS B 1 37 ? 5.32 38.75 80.5 1 15.56 37 HIS B CA 1
ATOM 2156 C C . HIS B 1 37 ? 6.359 37.906 79.75 1 15.56 37 HIS B C 1
ATOM 2158 O O . HIS B 1 37 ? 6.363 37.875 78.5 1 15.56 37 HIS B O 1
ATOM 2164 N N . HIS B 1 38 ? 6.426 36.562 80.125 1 17.22 38 HIS B N 1
ATOM 2165 C CA . HIS B 1 38 ? 7.406 35.688 80.812 1 17.22 38 HIS B CA 1
ATOM 2166 C C . HIS B 1 38 ? 8.094 34.781 79.812 1 17.22 38 HIS B C 1
ATOM 2168 O O . HIS B 1 38 ? 7.492 34.406 78.75 1 17.22 38 HIS B O 1
ATOM 2174 N N . ALA B 1 39 ? 9.367 34.5 79.938 1 19.12 39 ALA B N 1
ATOM 2175 C CA . ALA B 1 39 ? 10.602 34.094 79.25 1 19.12 39 ALA B CA 1
ATOM 2176 C C . ALA B 1 39 ? 10.617 32.594 79 1 19.12 39 ALA B C 1
ATOM 2178 O O . ALA B 1 39 ? 11.602 32.031 78.5 1 19.12 39 ALA B O 1
ATOM 2179 N N . GLY B 1 40 ? 9.43 31.859 79.188 1 17.14 40 GLY B N 1
ATOM 2180 C CA . GLY B 1 40 ? 9.781 30.547 79.688 1 17.14 40 GLY B CA 1
ATOM 2181 C C . GLY B 1 40 ? 10.68 29.75 78.75 1 17.14 40 GLY B C 1
ATOM 2182 O O . GLY B 1 40 ? 10.734 30.031 77.562 1 17.14 40 GLY B O 1
ATOM 2183 N N . GLY B 1 41 ? 11.484 28.766 79.25 1 19.16 41 GLY B N 1
ATOM 2184 C CA . GLY B 1 41 ? 12.75 28.062 79.188 1 19.16 41 GLY B CA 1
ATOM 2185 C C . GLY B 1 41 ? 12.711 26.859 78.25 1 19.16 41 GLY B C 1
ATOM 2186 O O . GLY B 1 41 ? 13.719 26.172 78.062 1 19.16 41 GLY B O 1
ATOM 2187 N N . ILE B 1 42 ? 11.523 26.516 77.562 1 20.14 42 ILE B N 1
ATOM 2188 C CA . ILE B 1 42 ? 11.391 25.062 77.562 1 20.14 42 ILE B CA 1
ATOM 2189 C C . ILE B 1 42 ? 12.492 24.469 76.688 1 20.14 42 ILE B C 1
ATOM 2191 O O . ILE B 1 42 ? 12.922 25.094 75.688 1 20.14 42 ILE B O 1
ATOM 2195 N N . GLY B 1 43 ? 12.984 23.203 77.062 1 21.39 43 GLY B N 1
ATOM 2196 C CA . GLY B 1 43 ? 14.086 22.25 76.938 1 21.39 43 GLY B CA 1
ATOM 2197 C C . GLY B 1 43 ? 14.133 21.516 75.625 1 21.39 43 GLY B C 1
ATOM 2198 O O . GLY B 1 43 ? 13.188 20.828 75.25 1 21.39 43 GLY B O 1
ATOM 2199 N N . ARG B 1 44 ? 14.703 22.031 74.5 1 21.03 44 ARG B N 1
ATOM 2200 C CA . ARG B 1 44 ? 14.695 21.625 73.062 1 21.03 44 ARG B CA 1
ATOM 2201 C C . ARG B 1 44 ? 15.422 20.297 72.875 1 21.03 44 ARG B C 1
ATOM 2203 O O . ARG B 1 44 ? 16.641 20.234 73 1 21.03 44 ARG B O 1
ATOM 2210 N N . ASP B 1 45 ? 14.758 19.203 73.438 1 20.33 45 ASP B N 1
ATOM 2211 C CA . ASP B 1 45 ? 15.477 17.938 73.438 1 20.33 45 ASP B CA 1
ATOM 2212 C C . ASP B 1 45 ? 16.125 17.625 72.125 1 20.33 45 ASP B C 1
ATOM 2214 O O . ASP B 1 45 ? 15.75 18.203 71.062 1 20.33 45 ASP B O 1
ATOM 2218 N N . PRO B 1 46 ? 16.406 16.156 71.75 1 22.83 46 PRO B N 1
ATOM 2219 C CA . PRO B 1 46 ? 17.562 15.32 71.438 1 22.83 46 PRO B CA 1
ATOM 2220 C C . PRO B 1 46 ? 17.75 15.156 69.938 1 22.83 46 PRO B C 1
ATOM 2222 O O . PRO B 1 46 ? 16.844 15.484 69.125 1 22.83 46 PRO B O 1
ATOM 2225 N N . SER B 1 47 ? 18.812 14.188 69.375 1 22.02 47 SER B N 1
ATOM 2226 C CA . SER B 1 47 ? 19.828 13.875 68.375 1 22.02 47 SER B CA 1
ATOM 2227 C C . SER B 1 47 ? 19.219 13.125 67.188 1 22.02 47 SER B C 1
ATOM 2229 O O . SER B 1 47 ? 19.953 12.664 66.312 1 22.02 47 SER B O 1
ATOM 2231 N N . TRP B 1 48 ? 17.906 13.141 66.812 1 21.12 48 TRP B N 1
ATOM 2232 C CA . TRP B 1 48 ? 17.438 12.023 66 1 21.12 48 TRP B CA 1
ATOM 2233 C C . TRP B 1 48 ? 18.109 12.016 64.625 1 21.12 48 TRP B C 1
ATOM 2235 O O . TRP B 1 48 ? 18.016 12.984 63.906 1 21.12 48 TRP B O 1
ATOM 2245 N N . GLN B 1 49 ? 19.234 11.227 64.438 1 21.53 49 GLN B N 1
ATOM 2246 C CA . GLN B 1 49 ? 20.156 10.922 63.375 1 21.53 49 GLN B CA 1
ATOM 2247 C C . GLN B 1 49 ? 19.422 10.406 62.125 1 21.53 49 GLN B C 1
ATOM 2249 O O . GLN B 1 49 ? 18.938 9.273 62.125 1 21.53 49 GLN B O 1
ATOM 2254 N N . PHE B 1 50 ? 18.391 11.008 61.656 1 21 50 PHE B N 1
ATOM 2255 C CA . PHE B 1 50 ? 17.656 10.352 60.562 1 21 50 PHE B CA 1
ATOM 2256 C C . PHE B 1 50 ? 18.547 10.172 59.344 1 21 50 PHE B C 1
ATOM 2258 O O . PHE B 1 50 ? 18.906 11.141 58.688 1 21 50 PHE B O 1
ATOM 2265 N N . ARG B 1 51 ? 19.516 9.203 59.344 1 23.22 51 ARG B N 1
ATOM 2266 C CA . ARG B 1 51 ? 20.375 8.836 58.219 1 23.22 51 ARG B CA 1
ATOM 2267 C C . ARG B 1 51 ? 19.547 8.438 57 1 23.22 51 ARG B C 1
ATOM 2269 O O . ARG B 1 51 ? 18.922 7.375 57 1 23.22 51 ARG B O 1
ATOM 2276 N N . LEU B 1 52 ? 18.797 9.305 56.5 1 22.25 52 LEU B N 1
ATOM 2277 C CA . LEU B 1 52 ? 18.047 8.883 55.312 1 22.25 52 LEU B CA 1
ATOM 2278 C C . LEU B 1 52 ? 18.984 8.312 54.25 1 22.25 52 LEU B C 1
ATOM 2280 O O . LEU B 1 52 ? 19.875 9.008 53.781 1 22.25 52 LEU B O 1
ATOM 2284 N N . ARG B 1 53 ? 19.344 7.016 54.406 1 22.03 53 ARG B N 1
ATOM 2285 C CA . ARG B 1 53 ? 20.125 6.234 53.469 1 22.03 53 ARG B CA 1
ATOM 2286 C C . ARG B 1 53 ? 19.531 6.336 52.062 1 22.03 53 ARG B C 1
ATOM 2288 O O . ARG B 1 53 ? 18.375 5.969 51.844 1 22.03 53 ARG B O 1
ATOM 2295 N N . LEU B 1 54 ? 19.938 7.348 51.344 1 23.77 54 LEU B N 1
ATOM 2296 C CA . LEU B 1 54 ? 19.656 7.504 49.906 1 23.77 54 LEU B CA 1
ATOM 2297 C C . LEU B 1 54 ? 19.922 6.203 49.156 1 23.77 54 LEU B C 1
ATOM 2299 O O . LEU B 1 54 ? 21.062 5.75 49.062 1 23.77 54 LEU B O 1
ATOM 2303 N N . ARG B 1 55 ? 19.078 5.121 49.406 1 25.33 55 ARG B N 1
ATOM 2304 C CA . ARG B 1 55 ? 19.203 3.883 48.656 1 25.33 55 ARG B CA 1
ATOM 2305 C C . ARG B 1 55 ? 19.5 4.176 47.188 1 25.33 55 ARG B C 1
ATOM 2307 O O . ARG B 1 55 ? 18.953 5.117 46.594 1 25.33 55 ARG B O 1
ATOM 2314 N N . SER B 1 56 ? 20.656 3.701 46.688 1 24.12 56 SER B N 1
ATOM 2315 C CA . SER B 1 56 ? 21.234 3.627 45.344 1 24.12 56 SER B CA 1
ATOM 2316 C C . SER B 1 56 ? 20.203 3.201 44.312 1 24.12 56 SER B C 1
ATOM 2318 O O . SER B 1 56 ? 19.469 2.229 44.531 1 24.12 56 SER B O 1
ATOM 2320 N N . ALA B 1 57 ? 19.578 4.168 43.656 1 27.28 57 ALA B N 1
ATOM 2321 C CA . ALA B 1 57 ? 18.641 3.941 42.531 1 27.28 57 ALA B CA 1
ATOM 2322 C C . ALA B 1 57 ? 19.156 2.84 41.625 1 27.28 57 ALA B C 1
ATOM 2324 O O . ALA B 1 57 ? 20.281 2.91 41.125 1 27.28 57 ALA B O 1
ATOM 2325 N N . GLN B 1 58 ? 18.859 1.536 41.938 1 25.52 58 GLN B N 1
ATOM 2326 C CA . GLN B 1 58 ? 19.188 0.398 41.062 1 25.52 58 GLN B CA 1
ATOM 2327 C C . GLN B 1 58 ? 19 0.747 39.594 1 25.52 58 GLN B C 1
ATOM 2329 O O . GLN B 1 58 ? 18.141 1.562 39.25 1 25.52 58 GLN B O 1
ATOM 2334 N N . PRO B 1 59 ? 20.047 0.479 38.812 1 27.88 59 PRO B N 1
ATOM 2335 C CA . PRO B 1 59 ? 20.062 0.715 37.344 1 27.88 59 PRO B CA 1
ATOM 2336 C C . PRO B 1 59 ? 18.781 0.234 36.688 1 27.88 59 PRO B C 1
ATOM 2338 O O . PRO B 1 59 ? 18.234 -0.817 37.031 1 27.88 59 PRO B O 1
ATOM 2341 N N . ARG B 1 60 ? 17.891 1.203 36.312 1 27.72 60 ARG B N 1
ATOM 2342 C CA . ARG B 1 60 ? 16.703 0.867 35.531 1 27.72 60 ARG B CA 1
ATOM 2343 C C . ARG B 1 60 ? 17.016 -0.238 34.531 1 27.72 60 ARG B C 1
ATOM 2345 O O . ARG B 1 60 ? 18.016 -0.167 33.812 1 27.72 60 ARG B O 1
ATOM 2352 N N . GLU B 1 61 ? 16.703 -1.446 34.906 1 26.3 61 GLU B N 1
ATOM 2353 C CA . GLU B 1 61 ? 16.766 -2.52 33.906 1 26.3 61 GLU B CA 1
ATOM 2354 C C . GLU B 1 61 ? 16.281 -2.035 32.531 1 26.3 61 GLU B C 1
ATOM 2356 O O . GLU B 1 61 ? 15.312 -1.278 32.438 1 26.3 61 GLU B O 1
ATOM 2361 N N . ALA B 1 62 ? 17.234 -1.979 31.547 1 26.39 62 ALA B N 1
ATOM 2362 C CA . ALA B 1 62 ? 16.969 -1.722 30.141 1 26.39 62 ALA B CA 1
ATOM 2363 C C . ALA B 1 62 ? 15.641 -2.34 29.703 1 26.39 62 ALA B C 1
ATOM 2365 O O . ALA B 1 62 ? 15.352 -3.492 30.031 1 26.39 62 ALA B O 1
ATOM 2366 N N . VAL B 1 63 ? 14.609 -1.499 29.734 1 28.11 63 VAL B N 1
ATOM 2367 C CA . VAL B 1 63 ? 13.367 -1.986 29.141 1 28.11 63 VAL B CA 1
ATOM 2368 C C . VAL B 1 63 ? 13.688 -2.912 27.969 1 28.11 63 VAL B C 1
ATOM 2370 O O . VAL B 1 63 ? 14.594 -2.637 27.188 1 28.11 63 VAL B O 1
ATOM 2373 N N . PRO B 1 64 ? 13.516 -4.18 28.172 1 25.66 64 PRO B N 1
ATOM 2374 C CA . PRO B 1 64 ? 13.742 -5.051 27.031 1 25.66 64 PRO B CA 1
ATOM 2375 C C . PRO B 1 64 ? 13.258 -4.438 25.719 1 25.66 64 PRO B C 1
ATOM 2377 O O . PRO B 1 64 ? 12.32 -3.633 25.719 1 25.66 64 PRO B O 1
ATOM 2380 N N . SER B 1 65 ? 14.211 -4.129 24.859 1 25.17 65 SER B N 1
ATOM 2381 C CA . SER B 1 65 ? 13.961 -3.809 23.453 1 25.17 65 SER B CA 1
ATOM 2382 C C . SER B 1 65 ? 12.742 -4.555 22.922 1 25.17 65 SER B C 1
ATOM 2384 O O . SER B 1 65 ? 12.711 -5.789 22.938 1 25.17 65 SER B O 1
ATOM 2386 N N . PHE B 1 66 ? 11.609 -4.102 23.344 1 27.02 66 PHE B N 1
ATOM 2387 C CA . PHE B 1 66 ? 10.438 -4.617 22.641 1 27.02 66 PHE B CA 1
ATOM 2388 C C . PHE B 1 66 ? 10.742 -4.816 21.172 1 27.02 66 PHE B C 1
ATOM 2390 O O . PHE B 1 66 ? 10.969 -3.85 20.438 1 27.02 66 PHE B O 1
ATOM 2397 N N . SER B 1 67 ? 11.383 -5.855 20.766 1 24.81 67 SER B N 1
ATOM 2398 C CA . SER B 1 67 ? 11.836 -6.375 19.484 1 24.81 67 SER B CA 1
ATOM 2399 C C . SER B 1 67 ? 10.812 -6.094 18.375 1 24.81 67 SER B C 1
ATOM 2401 O O . SER B 1 67 ? 9.625 -6.387 18.531 1 24.81 67 SER B O 1
ATOM 2403 N N . ALA B 1 68 ? 10.992 -5.172 17.5 1 32.78 68 ALA B N 1
ATOM 2404 C CA . ALA B 1 68 ? 10.602 -5.055 16.094 1 32.78 68 ALA B CA 1
ATOM 2405 C C . ALA B 1 68 ? 10.266 -6.422 15.508 1 32.78 68 ALA B C 1
ATOM 2407 O O . ALA B 1 68 ? 10.008 -6.543 14.305 1 32.78 68 ALA B O 1
ATOM 2408 N N . HIS B 1 69 ? 10.391 -7.512 16.406 1 31.84 69 HIS B N 1
ATOM 2409 C CA . HIS B 1 69 ? 10.273 -8.891 15.945 1 31.84 69 HIS B CA 1
ATOM 2410 C C . HIS B 1 69 ? 8.812 -9.289 15.75 1 31.84 69 HIS B C 1
ATOM 2412 O O . HIS B 1 69 ? 8.516 -10.438 15.438 1 31.84 69 HIS B O 1
ATOM 2418 N N . ARG B 1 70 ? 7.898 -8.547 16.297 1 36.22 70 ARG B N 1
ATOM 2419 C CA . ARG B 1 70 ? 6.594 -9.195 16.266 1 36.22 70 ARG B CA 1
ATOM 2420 C C . ARG B 1 70 ? 6.09 -9.336 14.836 1 36.22 70 ARG B C 1
ATOM 2422 O O . ARG B 1 70 ? 5.418 -10.312 14.5 1 36.22 70 ARG B O 1
ATOM 2429 N N . HIS B 1 71 ? 6.344 -8.266 14.07 1 40.97 71 HIS B N 1
ATOM 2430 C CA . HIS B 1 71 ? 5.887 -8.453 12.695 1 40.97 71 HIS B CA 1
ATOM 2431 C C . HIS B 1 71 ? 6.656 -9.57 12 1 40.97 71 HIS B C 1
ATOM 2433 O O . HIS B 1 71 ? 6.152 -10.18 11.055 1 40.97 71 HIS B O 1
ATOM 2439 N N . ASP B 1 72 ? 7.797 -9.844 12.562 1 40.03 72 ASP B N 1
ATOM 2440 C CA . ASP B 1 72 ? 8.602 -10.914 11.977 1 40.03 72 ASP B CA 1
ATOM 2441 C C . ASP B 1 72 ? 8.023 -12.289 12.328 1 40.03 72 ASP B C 1
ATOM 2443 O O . ASP B 1 72 ? 8.305 -13.273 11.648 1 40.03 72 ASP B O 1
ATOM 2447 N N . SER B 1 73 ? 7.477 -12.359 13.539 1 41.53 73 SER B N 1
ATOM 2448 C CA . SER B 1 73 ? 7.105 -13.672 14.055 1 41.53 73 SER B CA 1
ATOM 2449 C C . SER B 1 73 ? 5.984 -14.297 13.234 1 41.53 73 SER B C 1
ATOM 2451 O O . SER B 1 73 ? 5.949 -15.508 13.039 1 41.53 73 SER B O 1
ATOM 2453 N N . ASP B 1 74 ? 4.98 -13.469 12.992 1 47.22 74 ASP B N 1
ATOM 2454 C CA . ASP B 1 74 ? 3.85 -14.062 12.281 1 47.22 74 ASP B CA 1
ATOM 2455 C C . ASP B 1 74 ? 4.266 -14.547 10.891 1 47.22 74 ASP B C 1
ATOM 2457 O O . ASP B 1 74 ? 3.715 -15.516 10.375 1 47.22 74 ASP B O 1
ATOM 2461 N N . CYS B 1 75 ? 5.27 -13.883 10.359 1 50.78 75 CYS B N 1
ATOM 2462 C CA . CYS B 1 75 ? 5.848 -14.43 9.133 1 50.78 75 CYS B CA 1
ATOM 2463 C C . CYS B 1 75 ? 6.699 -15.656 9.438 1 50.78 75 CYS B C 1
ATOM 2465 O O . CYS B 1 75 ? 7.293 -16.25 8.531 1 50.78 75 CYS B O 1
ATOM 2467 N N . MET B 1 76 ? 7.098 -15.883 10.797 1 49.44 76 MET B N 1
ATOM 2468 C CA . MET B 1 76 ? 7.887 -17.078 11.078 1 49.44 76 MET B CA 1
ATOM 2469 C C . MET B 1 76 ? 7.234 -18.312 10.469 1 49.44 76 MET B C 1
ATOM 2471 O O . MET B 1 76 ? 7.922 -19.188 9.93 1 49.44 76 MET B O 1
ATOM 2475 N N . ALA B 1 77 ? 5.879 -18.406 10.789 1 59.06 77 ALA B N 1
ATOM 2476 C CA . ALA B 1 77 ? 5.164 -19.406 10.008 1 59.06 77 ALA B CA 1
ATOM 2477 C C . ALA B 1 77 ? 5.449 -19.266 8.516 1 59.06 77 ALA B C 1
ATOM 2479 O O . ALA B 1 77 ? 5.371 -20.234 7.762 1 59.06 77 ALA B O 1
ATOM 2480 N N . GLY B 1 78 ? 6.168 -18.203 8.414 1 78.25 78 GLY B N 1
ATOM 2481 C CA . GLY B 1 78 ? 6.512 -17.828 7.055 1 78.25 78 GLY B CA 1
ATOM 2482 C C . GLY B 1 78 ? 7.586 -18.703 6.445 1 78.25 78 GLY B C 1
ATOM 2483 O O . GLY B 1 78 ? 7.441 -19.188 5.312 1 78.25 78 GLY B O 1
ATOM 2484 N N . ALA B 1 79 ? 8.492 -19.125 7.367 1 87.25 79 ALA B N 1
ATOM 2485 C CA . ALA B 1 79 ? 9.578 -19.938 6.824 1 87.25 79 ALA B CA 1
ATOM 2486 C C . ALA B 1 79 ? 9.102 -21.344 6.48 1 87.25 79 ALA B C 1
ATOM 2488 O O . ALA B 1 79 ? 9.477 -21.906 5.449 1 87.25 79 ALA B O 1
ATOM 2489 N N . GLU B 1 80 ? 8.336 -21.922 7.355 1 94.06 80 GLU B N 1
ATOM 2490 C CA . GLU B 1 80 ? 7.789 -23.25 7.102 1 94.06 80 GLU B CA 1
ATOM 2491 C C . GLU B 1 80 ? 6.859 -23.25 5.891 1 94.06 80 GLU B C 1
ATOM 2493 O O . GLU B 1 80 ? 6.898 -24.156 5.066 1 94.06 80 GLU B O 1
ATOM 2498 N N . LEU B 1 81 ? 6.105 -22.281 5.809 1 96.94 81 LEU B N 1
ATOM 2499 C CA . LEU B 1 81 ? 5.164 -22.188 4.699 1 96.94 81 LEU B CA 1
ATOM 2500 C C . LEU B 1 81 ? 5.898 -21.938 3.385 1 96.94 81 LEU B C 1
ATOM 2502 O O . LEU B 1 81 ? 5.492 -22.438 2.336 1 96.94 81 LEU B O 1
ATOM 2506 N N . ARG B 1 82 ? 6.957 -21.188 3.441 1 97.31 82 ARG B N 1
ATOM 2507 C CA . ARG B 1 82 ? 7.781 -21 2.254 1 97.31 82 ARG B CA 1
ATOM 2508 C C . ARG B 1 82 ? 8.414 -22.312 1.804 1 97.31 82 ARG B C 1
ATOM 2510 O O . ARG B 1 82 ? 8.438 -22.609 0.61 1 97.31 82 ARG B O 1
ATOM 2517 N N . ALA B 1 83 ? 8.891 -23.031 2.744 1 97.5 83 ALA B N 1
ATOM 2518 C CA . ALA B 1 83 ? 9.461 -24.344 2.426 1 97.5 83 ALA B CA 1
ATOM 2519 C C . ALA B 1 83 ? 8.414 -25.25 1.787 1 97.5 83 ALA B C 1
ATOM 2521 O O . ALA B 1 83 ? 8.711 -25.953 0.821 1 97.5 83 ALA B O 1
ATOM 2522 N N . ALA B 1 84 ? 7.238 -25.234 2.354 1 98.19 84 ALA B N 1
ATOM 2523 C CA . ALA B 1 84 ? 6.148 -26.031 1.792 1 98.19 84 ALA B CA 1
ATOM 2524 C C . ALA B 1 84 ? 5.84 -25.594 0.361 1 98.19 84 ALA B C 1
ATOM 2526 O O . ALA B 1 84 ? 5.621 -26.438 -0.514 1 98.19 84 ALA B O 1
ATOM 2527 N N . LEU B 1 85 ? 5.863 -24.328 0.113 1 98.62 85 LEU B N 1
ATOM 2528 C CA . LEU B 1 85 ? 5.652 -23.812 -1.229 1 98.62 85 LEU B CA 1
ATOM 2529 C C . LEU B 1 85 ? 6.73 -24.297 -2.186 1 98.62 85 LEU B C 1
ATOM 2531 O O . LEU B 1 85 ? 6.426 -24.797 -3.268 1 98.62 85 LEU B O 1
ATOM 2535 N N . GLU B 1 86 ? 7.895 -24.188 -1.762 1 98.44 86 GLU B N 1
ATOM 2536 C CA . GLU B 1 86 ? 9.016 -24.578 -2.609 1 98.44 86 GLU B CA 1
ATOM 2537 C C . GLU B 1 86 ? 8.984 -26.078 -2.908 1 98.44 86 GLU B C 1
ATOM 2539 O O . GLU B 1 86 ? 9.312 -26.5 -4.02 1 98.44 86 GLU B O 1
ATOM 2544 N N . GLN B 1 87 ? 8.625 -26.797 -1.965 1 98.44 87 GLN B N 1
ATOM 2545 C CA . GLN B 1 87 ? 8.477 -28.234 -2.174 1 98.44 87 GLN B CA 1
ATOM 2546 C C . GLN B 1 87 ? 7.41 -28.531 -3.225 1 98.44 87 GLN B C 1
ATOM 2548 O O . GLN B 1 87 ? 7.613 -29.359 -4.109 1 98.44 87 GLN B O 1
ATOM 2553 N N . ARG B 1 88 ? 6.348 -27.844 -3.104 1 98.56 88 ARG B N 1
ATOM 2554 C CA . ARG B 1 88 ? 5.262 -28.062 -4.055 1 98.56 88 ARG B CA 1
ATOM 2555 C C . ARG B 1 88 ? 5.676 -27.656 -5.461 1 98.56 88 ARG B C 1
ATOM 2557 O O . ARG B 1 88 ? 5.395 -28.359 -6.43 1 98.56 88 ARG B O 1
ATOM 2564 N N . LEU B 1 89 ? 6.332 -26.562 -5.566 1 98.81 89 LEU B N 1
ATOM 2565 C CA . LEU B 1 89 ? 6.809 -26.109 -6.871 1 98.81 89 LEU B CA 1
ATOM 2566 C C . LEU B 1 89 ? 7.848 -27.078 -7.434 1 98.81 89 LEU B C 1
ATOM 2568 O O . LEU B 1 89 ? 7.828 -27.391 -8.625 1 98.81 89 LEU B O 1
ATOM 2572 N N . GLY B 1 90 ? 8.703 -27.547 -6.566 1 98.62 90 GLY B N 1
ATOM 2573 C CA . GLY B 1 90 ? 9.695 -28.547 -6.969 1 98.62 90 GLY B CA 1
ATOM 2574 C C . GLY B 1 90 ? 9.078 -29.828 -7.477 1 98.62 90 GLY B C 1
ATOM 2575 O O . GLY B 1 90 ? 9.531 -30.391 -8.477 1 98.62 90 GLY B O 1
ATOM 2576 N N . ALA B 1 91 ? 8.094 -30.297 -6.816 1 98.56 91 ALA B N 1
ATOM 2577 C CA . ALA B 1 91 ? 7.406 -31.516 -7.203 1 98.56 91 ALA B CA 1
ATOM 2578 C C . ALA B 1 91 ? 6.781 -31.375 -8.586 1 98.56 91 ALA B C 1
ATOM 2580 O O . ALA B 1 91 ? 6.613 -32.375 -9.297 1 98.56 91 ALA B O 1
ATOM 2581 N N . LEU B 1 92 ? 6.492 -30.188 -8.961 1 98.62 92 LEU B N 1
ATOM 2582 C CA . LEU B 1 92 ? 5.895 -29.906 -10.266 1 98.62 92 LEU B CA 1
ATOM 2583 C C . LEU B 1 92 ? 6.969 -29.562 -11.289 1 98.62 92 LEU B C 1
ATOM 2585 O O . LEU B 1 92 ? 6.652 -29.219 -12.43 1 98.62 92 LEU B O 1
ATOM 2589 N N . ALA B 1 93 ? 8.125 -29.562 -10.875 1 98.56 93 ALA B N 1
ATOM 2590 C CA . ALA B 1 93 ? 9.273 -29.219 -11.711 1 98.56 93 ALA B CA 1
ATOM 2591 C C . ALA B 1 93 ? 9.18 -27.781 -12.203 1 98.56 93 ALA B C 1
ATOM 2593 O O . ALA B 1 93 ? 9.523 -27.484 -13.352 1 98.56 93 ALA B O 1
ATOM 2594 N N . ILE B 1 94 ? 8.648 -26.922 -11.406 1 98.69 94 ILE B N 1
ATOM 2595 C CA . ILE B 1 94 ? 8.555 -25.516 -11.727 1 98.69 94 ILE B CA 1
ATOM 2596 C C . ILE B 1 94 ? 9.82 -24.797 -11.273 1 98.69 94 ILE B C 1
ATOM 2598 O O . ILE B 1 94 ? 10.188 -24.844 -10.094 1 98.69 94 ILE B O 1
ATOM 2602 N N . HIS B 1 95 ? 10.477 -24.109 -12.188 1 98.06 95 HIS B N 1
ATOM 2603 C CA . HIS B 1 95 ? 11.664 -23.328 -11.883 1 98.06 95 HIS B CA 1
ATOM 2604 C C . HIS B 1 95 ? 11.289 -21.922 -11.422 1 98.06 95 HIS B C 1
ATOM 2606 O O . HIS B 1 95 ? 10.43 -21.281 -12.031 1 98.06 95 HIS B O 1
ATOM 2612 N N . THR B 1 96 ? 11.914 -21.484 -10.352 1 98.44 96 THR B N 1
ATOM 2613 C CA . THR B 1 96 ? 11.625 -20.172 -9.805 1 98.44 96 THR B CA 1
ATOM 2614 C C . THR B 1 96 ? 12.906 -19.359 -9.656 1 98.44 96 THR B C 1
ATOM 2616 O O . THR B 1 96 ? 14.008 -19.922 -9.617 1 98.44 96 THR B O 1
ATOM 2619 N N . GLU B 1 97 ? 12.812 -18.078 -9.719 1 97.88 97 GLU B N 1
ATOM 2620 C CA . GLU B 1 97 ? 13.828 -17.109 -9.312 1 97.88 97 GLU B CA 1
ATOM 2621 C C . GLU B 1 97 ? 13.359 -16.297 -8.109 1 97.88 97 GLU B C 1
ATOM 2623 O O . GLU B 1 97 ? 12.195 -15.906 -8.031 1 97.88 97 GLU B O 1
ATOM 2628 N N . VAL B 1 98 ? 14.312 -16.094 -7.168 1 98.25 98 VAL B N 1
ATOM 2629 C CA . VAL B 1 98 ? 13.922 -15.391 -5.949 1 98.25 98 VAL B CA 1
ATOM 2630 C C . VAL B 1 98 ? 14.883 -14.234 -5.676 1 98.25 98 VAL B C 1
ATOM 2632 O O . VAL B 1 98 ? 16.094 -14.383 -5.836 1 98.25 98 VAL B O 1
ATOM 2635 N N . VAL B 1 99 ? 14.344 -13.094 -5.301 1 98.38 99 VAL B N 1
ATOM 2636 C CA . VAL B 1 99 ? 15.086 -11.938 -4.809 1 98.38 99 VAL B CA 1
ATOM 2637 C C . VAL B 1 99 ? 14.648 -11.617 -3.381 1 98.38 99 VAL B C 1
ATOM 2639 O O . VAL B 1 99 ? 13.461 -11.43 -3.113 1 98.38 99 VAL B O 1
ATOM 2642 N N . GLU B 1 100 ? 15.648 -11.617 -2.459 1 97.94 100 GLU B N 1
ATOM 2643 C CA . GLU B 1 100 ? 15.367 -11.203 -1.089 1 97.94 100 GLU B CA 1
ATOM 2644 C C . GLU B 1 100 ? 15.438 -9.688 -0.945 1 97.94 100 GLU B C 1
ATOM 2646 O O . GLU B 1 100 ? 16.266 -9.031 -1.576 1 97.94 100 GLU B O 1
ATOM 2651 N N . HIS B 1 101 ? 14.602 -9.078 -0.17 1 96.62 101 HIS B N 1
ATOM 2652 C CA . HIS B 1 101 ? 14.555 -7.645 0.102 1 96.62 101 HIS B CA 1
ATOM 2653 C C . HIS B 1 101 ? 13.875 -7.359 1.438 1 96.62 101 HIS B C 1
ATOM 2655 O O . HIS B 1 101 ? 13.289 -8.258 2.045 1 96.62 101 HIS B O 1
ATOM 2661 N N . PRO B 1 102 ? 13.969 -6.113 1.982 1 93.56 102 PRO B N 1
ATOM 2662 C CA . PRO B 1 102 ? 13.227 -5.785 3.199 1 93.56 102 PRO B CA 1
ATOM 2663 C C . PRO B 1 102 ? 11.711 -5.891 3.008 1 93.56 102 PRO B C 1
ATOM 2665 O O . PRO B 1 102 ? 11.234 -5.949 1.874 1 93.56 102 PRO B O 1
ATOM 2668 N N . GLU B 1 103 ? 11.047 -5.918 4.09 1 94.12 103 GLU B N 1
ATOM 2669 C CA . GLU B 1 103 ? 9.594 -5.969 4.047 1 94.12 103 GLU B CA 1
ATOM 2670 C C . GLU B 1 103 ? 9.016 -4.727 3.371 1 94.12 103 GLU B C 1
ATOM 2672 O O . GLU B 1 103 ? 9.477 -3.609 3.619 1 94.12 103 GLU B O 1
ATOM 2677 N N . VAL B 1 104 ? 8.078 -4.969 2.514 1 94.31 104 VAL B N 1
ATOM 2678 C CA . VAL B 1 104 ? 7.418 -3.879 1.808 1 94.31 104 VAL B CA 1
ATOM 2679 C C . VAL B 1 104 ? 5.902 -4.047 1.907 1 94.31 104 VAL B C 1
ATOM 2681 O O . VAL B 1 104 ? 5.391 -5.164 1.844 1 94.31 104 VAL B O 1
ATOM 2684 N N . PHE B 1 105 ? 5.152 -2.885 2.016 1 92.25 105 PHE B N 1
ATOM 2685 C CA . PHE B 1 105 ? 3.711 -2.977 2.201 1 92.25 105 PHE B CA 1
ATOM 2686 C C . PHE B 1 105 ? 2.973 -2.32 1.04 1 92.25 105 PHE B C 1
ATOM 2688 O O . PHE B 1 105 ? 1.751 -2.447 0.923 1 92.25 105 PHE B O 1
ATOM 2695 N N . THR B 1 106 ? 3.715 -1.586 0.206 1 92.88 106 THR B N 1
ATOM 2696 C CA . THR B 1 106 ? 3.1 -0.917 -0.936 1 92.88 106 THR B CA 1
ATOM 2697 C C . THR B 1 106 ? 3.875 -1.208 -2.217 1 92.88 106 THR B C 1
ATOM 2699 O O . THR B 1 106 ? 5.035 -1.629 -2.164 1 92.88 106 THR B O 1
ATOM 2702 N N . VAL B 1 107 ? 3.232 -0.977 -3.285 1 94.69 107 VAL B N 1
ATOM 2703 C CA . VAL B 1 107 ? 3.871 -1.168 -4.586 1 94.69 107 VAL B CA 1
ATOM 2704 C C . VAL B 1 107 ? 5.059 -0.217 -4.723 1 94.69 107 VAL B C 1
ATOM 2706 O O . VAL B 1 107 ? 6.117 -0.604 -5.223 1 94.69 107 VAL B O 1
ATOM 2709 N N . GLU B 1 108 ? 4.93 1.014 -4.27 1 92.81 108 GLU B N 1
ATOM 2710 C CA . GLU B 1 108 ? 5.996 2.006 -4.355 1 92.81 108 GLU B CA 1
ATOM 2711 C C . GLU B 1 108 ? 7.242 1.543 -3.604 1 92.81 108 GLU B C 1
ATOM 2713 O O . GLU B 1 108 ? 8.359 1.709 -4.086 1 92.81 108 GLU B O 1
ATOM 2718 N N . GLU B 1 109 ? 7.008 0.937 -2.471 1 93 109 GLU B N 1
ATOM 2719 C CA . GLU B 1 109 ? 8.117 0.421 -1.672 1 93 109 GLU B CA 1
ATOM 2720 C C . GLU B 1 109 ? 8.773 -0.775 -2.352 1 93 109 GLU B C 1
ATOM 2722 O O . GLU B 1 109 ? 9.977 -0.995 -2.199 1 93 109 GLU B O 1
ATOM 2727 N N . MET B 1 110 ? 8.055 -1.458 -3.074 1 95 110 MET B N 1
ATOM 2728 C CA . MET B 1 110 ? 8.492 -2.717 -3.672 1 95 110 MET B CA 1
ATOM 2729 C C . MET B 1 110 ? 9.367 -2.463 -4.898 1 95 110 MET B C 1
ATOM 2731 O O . MET B 1 110 ? 10.383 -3.133 -5.09 1 95 110 MET B O 1
ATOM 2735 N N . MET B 1 111 ? 9.086 -1.569 -5.668 1 93.75 111 MET B N 1
ATOM 2736 C CA . MET B 1 111 ? 9.602 -1.417 -7.027 1 93.75 111 MET B CA 1
ATOM 2737 C C . MET B 1 111 ? 11.109 -1.183 -7.016 1 93.75 111 MET B C 1
ATOM 2739 O O . MET B 1 111 ? 11.836 -1.774 -7.812 1 93.75 111 MET B O 1
ATOM 2743 N N . PRO B 1 112 ? 11.68 -0.387 -6.105 1 92.69 112 PRO B N 1
ATOM 2744 C CA . PRO B 1 112 ? 13.133 -0.198 -6.121 1 92.69 112 PRO B CA 1
ATOM 2745 C C . PRO B 1 112 ? 13.898 -1.508 -5.957 1 92.69 112 PRO B C 1
ATOM 2747 O O . PRO B 1 112 ? 15.055 -1.604 -6.367 1 92.69 112 PRO B O 1
ATOM 2750 N N . HIS B 1 113 ? 13.242 -2.453 -5.422 1 94.31 113 HIS B N 1
ATOM 2751 C CA . HIS B 1 113 ? 13.922 -3.709 -5.133 1 94.31 113 HIS B CA 1
ATOM 2752 C C . HIS B 1 113 ? 13.773 -4.695 -6.285 1 94.31 113 HIS B C 1
ATOM 2754 O O . HIS B 1 113 ? 14.523 -5.668 -6.375 1 94.31 113 HIS B O 1
ATOM 2760 N N . ILE B 1 114 ? 12.789 -4.406 -7.184 1 95.56 114 ILE B N 1
ATOM 2761 C CA . ILE B 1 114 ? 12.484 -5.496 -8.102 1 95.56 114 ILE B CA 1
ATOM 2762 C C . ILE B 1 114 ? 12.344 -4.953 -9.523 1 95.56 114 ILE B C 1
ATOM 2764 O O . ILE B 1 114 ? 12.141 -5.719 -10.469 1 95.56 114 ILE B O 1
ATOM 2768 N N . GLN B 1 115 ? 12.5 -3.723 -9.742 1 91.69 115 GLN B N 1
ATOM 2769 C CA . GLN B 1 115 ? 12.297 -3.131 -11.062 1 91.69 115 GLN B CA 1
ATOM 2770 C C . GLN B 1 115 ? 13.297 -3.674 -12.07 1 91.69 115 GLN B C 1
ATOM 2772 O O . GLN B 1 115 ? 13.086 -3.584 -13.281 1 91.69 115 GLN B O 1
ATOM 2777 N N . HIS B 1 116 ? 14.398 -4.246 -11.633 1 93.56 116 HIS B N 1
ATOM 2778 C CA . HIS B 1 116 ? 15.406 -4.809 -12.523 1 93.56 116 HIS B CA 1
ATOM 2779 C C . HIS B 1 116 ? 14.961 -6.164 -13.07 1 93.56 116 HIS B C 1
ATOM 2781 O O . HIS B 1 116 ? 15.539 -6.668 -14.031 1 93.56 116 HIS B O 1
ATOM 2787 N N . LEU B 1 117 ? 14.008 -6.797 -12.453 1 96 117 LEU B N 1
ATOM 2788 C CA . LEU B 1 117 ? 13.492 -8.094 -12.891 1 96 117 LEU B CA 1
ATOM 2789 C C . LEU B 1 117 ? 12.539 -7.926 -14.07 1 96 117 LEU B C 1
ATOM 2791 O O . LEU B 1 117 ? 11.547 -7.195 -13.977 1 96 117 LEU B O 1
ATOM 2795 N N . LYS B 1 118 ? 12.836 -8.609 -15.125 1 95.5 118 LYS B N 1
ATOM 2796 C CA . LYS B 1 118 ? 11.992 -8.523 -16.312 1 95.5 118 LYS B CA 1
ATOM 2797 C C . LYS B 1 118 ? 10.766 -9.422 -16.188 1 95.5 118 LYS B C 1
ATOM 2799 O O . LYS B 1 118 ? 10.891 -10.609 -15.891 1 95.5 118 LYS B O 1
ATOM 2804 N N . GLY B 1 119 ? 9.672 -8.875 -16.484 1 97.25 119 GLY B N 1
ATOM 2805 C CA . GLY B 1 119 ? 8.422 -9.617 -16.391 1 97.25 119 GLY B CA 1
ATOM 2806 C C . GLY B 1 119 ? 7.297 -8.812 -15.766 1 97.25 119 GLY B C 1
ATOM 2807 O O . GLY B 1 119 ? 7.395 -7.59 -15.641 1 97.25 119 GLY B O 1
ATOM 2808 N N . ALA B 1 120 ? 6.191 -9.516 -15.445 1 97.56 120 ALA B N 1
ATOM 2809 C CA . ALA B 1 120 ? 5.016 -8.883 -14.859 1 97.56 120 ALA B CA 1
ATOM 2810 C C . ALA B 1 120 ? 5.109 -8.859 -13.336 1 97.56 120 ALA B C 1
ATOM 2812 O O . ALA B 1 120 ? 5.078 -9.906 -12.688 1 97.56 120 ALA B O 1
ATOM 2813 N N . HIS B 1 121 ? 5.293 -7.676 -12.82 1 97.44 121 HIS B N 1
ATOM 2814 C CA . HIS B 1 121 ? 5.121 -7.5 -11.383 1 97.44 121 HIS B CA 1
ATOM 2815 C C . HIS B 1 121 ? 3.646 -7.332 -11.023 1 97.44 121 HIS B C 1
ATOM 2817 O O . HIS B 1 121 ? 2.891 -6.695 -11.758 1 97.44 121 HIS B O 1
ATOM 2823 N N . SER B 1 122 ? 3.318 -7.938 -9.852 1 97.69 122 SER B N 1
ATOM 2824 C CA . SER B 1 122 ? 1.895 -7.996 -9.539 1 97.69 122 SER B CA 1
ATOM 2825 C C . SER B 1 122 ? 1.615 -7.496 -8.125 1 97.69 122 SER B C 1
ATOM 2827 O O . SER B 1 122 ? 2.537 -7.34 -7.324 1 97.69 122 SER B O 1
ATOM 2829 N N . LYS B 1 123 ? 0.439 -7.121 -7.898 1 97 123 LYS B N 1
ATOM 2830 C CA . LYS B 1 123 ? -0.112 -6.898 -6.566 1 97 123 LYS B CA 1
ATOM 2831 C C . LYS B 1 123 ? -1.401 -7.691 -6.367 1 97 123 LYS B C 1
ATOM 2833 O O . LYS B 1 123 ? -2.021 -8.133 -7.336 1 97 123 LYS B O 1
ATOM 2838 N N . ASN B 1 124 ? -1.757 -7.883 -5.102 1 98.25 124 ASN B N 1
ATOM 2839 C CA . ASN B 1 124 ? -2.834 -8.789 -4.715 1 98.25 124 ASN B CA 1
ATOM 2840 C C . ASN B 1 124 ? -3.805 -8.125 -3.744 1 98.25 124 ASN B C 1
ATOM 2842 O O . ASN B 1 124 ? -3.383 -7.457 -2.797 1 98.25 124 ASN B O 1
ATOM 2846 N N . LEU B 1 125 ? -5.039 -8.258 -4.039 1 97.69 125 LEU B N 1
ATOM 2847 C CA . LEU B 1 125 ? -6.105 -7.777 -3.164 1 97.69 125 LEU B CA 1
ATOM 2848 C C . LEU B 1 125 ? -6.906 -8.945 -2.596 1 97.69 125 LEU B C 1
ATOM 2850 O O . LEU B 1 125 ? -7.367 -9.805 -3.344 1 97.69 125 LEU B O 1
ATOM 2854 N N . PHE B 1 126 ? -7.004 -9.023 -1.315 1 98.06 126 PHE B N 1
ATOM 2855 C CA . PHE B 1 126 ? -7.844 -10.016 -0.65 1 98.06 126 PHE B CA 1
ATOM 2856 C C . PHE B 1 126 ? -9.148 -9.383 -0.177 1 98.06 126 PHE B C 1
ATOM 2858 O O . PHE B 1 126 ? -9.148 -8.547 0.726 1 98.06 126 PHE B O 1
ATOM 2865 N N . LEU B 1 127 ? -10.25 -9.852 -0.786 1 97.44 127 LEU B N 1
ATOM 2866 C CA . LEU B 1 127 ? -11.547 -9.188 -0.649 1 97.44 127 LEU B CA 1
ATOM 2867 C C . LEU B 1 127 ? -12.594 -10.148 -0.096 1 97.44 127 LEU B C 1
ATOM 2869 O O . LEU B 1 127 ? -12.414 -11.367 -0.145 1 97.44 127 LEU B O 1
ATOM 2873 N N . LYS B 1 128 ? -13.57 -9.492 0.443 1 96.12 128 LYS B N 1
ATOM 2874 C CA . LYS B 1 128 ? -14.703 -10.234 0.985 1 96.12 128 LYS B CA 1
ATOM 2875 C C . LYS B 1 128 ? -16.031 -9.594 0.569 1 96.12 128 LYS B C 1
ATOM 2877 O O . LYS B 1 128 ? -16.141 -8.367 0.516 1 96.12 128 LYS B O 1
ATOM 2882 N N . ASP B 1 129 ? -16.922 -10.508 0.224 1 91.88 129 ASP B N 1
ATOM 2883 C CA . ASP B 1 129 ? -18.297 -10.07 -0.034 1 91.88 129 ASP B CA 1
ATOM 2884 C C . ASP B 1 129 ? -19.047 -9.805 1.271 1 91.88 129 ASP B C 1
ATOM 2886 O O . ASP B 1 129 ? -19.047 -10.648 2.174 1 91.88 129 ASP B O 1
ATOM 2890 N N . LYS B 1 130 ? -19.688 -8.734 1.332 1 83.75 130 LYS B N 1
ATOM 2891 C CA . LYS B 1 130 ? -20.422 -8.336 2.529 1 83.75 130 LYS B CA 1
ATOM 2892 C C . LYS B 1 130 ? -21.562 -9.312 2.82 1 83.75 130 LYS B C 1
ATOM 2894 O O . LYS B 1 130 ? -21.828 -9.625 3.98 1 83.75 130 LYS B O 1
ATOM 2899 N N . LYS B 1 131 ? -22.188 -9.812 1.828 1 79.69 131 LYS B N 1
ATOM 2900 C CA . LYS B 1 131 ? -23.438 -10.547 1.974 1 79.69 131 LYS B CA 1
ATOM 2901 C C . LYS B 1 131 ? -23.188 -12.047 2.051 1 79.69 131 LYS B C 1
ATOM 2903 O O . LYS B 1 131 ? -23.703 -12.727 2.939 1 79.69 131 LYS B O 1
ATOM 2908 N N . LYS B 1 132 ? -22.391 -12.602 1.246 1 75.31 132 LYS B N 1
ATOM 2909 C CA . LYS B 1 132 ? -22.312 -14.047 1.072 1 75.31 132 LYS B CA 1
ATOM 2910 C C . LYS B 1 132 ? -21.062 -14.609 1.762 1 75.31 132 LYS B C 1
ATOM 2912 O O . LYS B 1 132 ? -20.875 -15.828 1.804 1 75.31 132 LYS B O 1
ATOM 2917 N N . LYS B 1 133 ? -20.344 -13.859 2.25 1 82.75 133 LYS B N 1
ATOM 2918 C CA . LYS B 1 133 ? -19.125 -14.227 2.969 1 82.75 133 LYS B CA 1
ATOM 2919 C C . LYS B 1 133 ? -18.125 -14.938 2.049 1 82.75 133 LYS B C 1
ATOM 2921 O O . LYS B 1 133 ? -17.469 -15.891 2.461 1 82.75 133 LYS B O 1
ATOM 2926 N N . ASN B 1 134 ? -18.188 -14.719 0.759 1 92.75 134 ASN B N 1
ATOM 2927 C CA . ASN B 1 134 ? -17.188 -15.188 -0.192 1 92.75 134 ASN B CA 1
ATOM 2928 C C . ASN B 1 134 ? -15.906 -14.367 -0.104 1 92.75 134 ASN B C 1
ATOM 2930 O O . ASN B 1 134 ? -15.945 -13.164 0.175 1 92.75 134 ASN B O 1
ATOM 2934 N N . TYR B 1 135 ? -14.828 -15.109 -0.318 1 97.56 135 TYR B N 1
ATOM 2935 C CA . TYR B 1 135 ? -13.531 -14.453 -0.361 1 97.56 135 TYR B CA 1
ATOM 2936 C C . TYR B 1 135 ? -12.961 -14.453 -1.775 1 97.56 135 TYR B C 1
ATOM 2938 O O . TYR B 1 135 ? -13.117 -15.438 -2.51 1 97.56 135 TYR B O 1
ATOM 2946 N N . TRP B 1 136 ? -12.359 -13.352 -2.127 1 97.88 136 TRP B N 1
ATOM 2947 C CA . TRP B 1 136 ? -11.727 -13.188 -3.432 1 97.88 136 TRP B CA 1
ATOM 2948 C C . TRP B 1 136 ? -10.258 -12.797 -3.281 1 97.88 136 TRP B C 1
ATOM 2950 O O . TRP B 1 136 ? -9.922 -11.914 -2.49 1 97.88 136 TRP B O 1
ATOM 2960 N N . LEU B 1 137 ? -9.43 -13.492 -3.939 1 98.62 137 LEU B N 1
ATOM 2961 C CA . LEU B 1 137 ? -8.047 -13.07 -4.145 1 98.62 137 LEU B CA 1
ATOM 2962 C C . LEU B 1 137 ? -7.84 -12.57 -5.57 1 98.62 137 LEU B C 1
ATOM 2964 O O . LEU B 1 137 ? -7.957 -13.344 -6.527 1 98.62 137 LEU B O 1
ATOM 2968 N N . VAL B 1 138 ? -7.551 -11.281 -5.652 1 98.5 138 VAL B N 1
ATOM 2969 C CA . VAL B 1 138 ? -7.445 -10.641 -6.961 1 98.5 138 VAL B CA 1
ATOM 2970 C C . VAL B 1 138 ? -5.992 -10.273 -7.238 1 98.5 138 VAL B C 1
ATOM 2972 O O . VAL B 1 138 ? -5.371 -9.539 -6.461 1 98.5 138 VAL B O 1
ATOM 2975 N N . THR B 1 139 ? -5.438 -10.797 -8.312 1 98.62 139 THR B N 1
ATOM 2976 C CA . THR B 1 139 ? -4.074 -10.492 -8.742 1 98.62 139 THR B CA 1
ATOM 2977 C C . THR B 1 139 ? -4.082 -9.68 -10.031 1 98.62 139 THR B C 1
ATOM 2979 O O . THR B 1 139 ? -4.652 -10.109 -11.039 1 98.62 139 THR B O 1
ATOM 2982 N N . VAL B 1 140 ? -3.445 -8.516 -9.977 1 98 140 VAL B N 1
ATOM 2983 C CA . VAL B 1 140 ? -3.381 -7.625 -11.133 1 98 140 VAL B CA 1
ATOM 2984 C C . VAL B 1 140 ? -1.956 -7.105 -11.305 1 98 140 VAL B C 1
ATOM 2986 O O . VAL B 1 140 ? -1.107 -7.301 -10.43 1 98 140 VAL B O 1
ATOM 2989 N N . LEU B 1 141 ? -1.75 -6.52 -12.508 1 97.12 141 LEU B N 1
ATOM 2990 C CA . LEU B 1 141 ? -0.48 -5.824 -12.688 1 97.12 141 LEU B CA 1
ATOM 2991 C C . LEU B 1 141 ? -0.288 -4.766 -11.609 1 97.12 141 LEU B C 1
ATOM 2993 O O . LEU B 1 141 ? -1.252 -4.125 -11.18 1 97.12 141 LEU B O 1
ATOM 2997 N N . HIS B 1 142 ? 0.958 -4.527 -11.227 1 95.62 142 HIS B N 1
ATOM 2998 C CA . HIS B 1 142 ? 1.276 -3.693 -10.078 1 95.62 142 HIS B CA 1
ATOM 2999 C C . HIS B 1 142 ? 0.795 -2.262 -10.281 1 95.62 142 HIS B C 1
ATOM 3001 O O . HIS B 1 142 ? 0.458 -1.57 -9.32 1 95.62 142 HIS B O 1
ATOM 3007 N N . ASP B 1 143 ? 0.747 -1.795 -11.523 1 92.75 143 ASP B N 1
ATOM 3008 C CA . ASP B 1 143 ? 0.42 -0.4 -11.797 1 92.75 143 ASP B CA 1
ATOM 3009 C C . ASP B 1 143 ? -1.042 -0.249 -12.211 1 92.75 143 ASP B C 1
ATOM 3011 O O . ASP B 1 143 ? -1.469 0.833 -12.617 1 92.75 143 ASP B O 1
ATOM 3015 N N . ARG B 1 144 ? -1.783 -1.36 -12.07 1 93.56 144 ARG B N 1
ATOM 3016 C CA . ARG B 1 144 ? -3.207 -1.329 -12.391 1 93.56 144 ARG B CA 1
ATOM 3017 C C . ARG B 1 144 ? -4 -0.638 -11.289 1 93.56 144 ARG B C 1
ATOM 3019 O O . ARG B 1 144 ? -3.842 -0.958 -10.109 1 93.56 144 ARG B 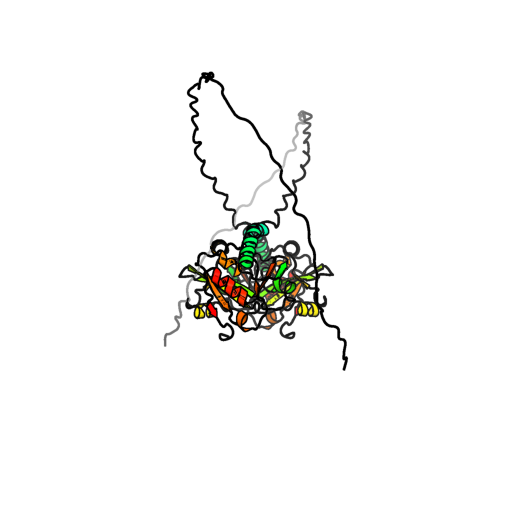O 1
ATOM 3026 N N . GLN B 1 145 ? -4.781 0.35 -11.734 1 89.38 145 GLN B N 1
ATOM 3027 C CA . GLN B 1 145 ? -5.738 0.926 -10.797 1 89.38 145 GLN B CA 1
ATOM 3028 C C . GLN B 1 145 ? -7.023 0.103 -10.75 1 89.38 145 GLN B C 1
ATOM 3030 O O . GLN B 1 145 ? -7.57 -0.267 -11.797 1 89.38 145 GLN B O 1
ATOM 3035 N N . ILE B 1 146 ? -7.492 -0.142 -9.555 1 91.88 146 ILE B N 1
ATOM 3036 C CA . ILE B 1 146 ? -8.672 -0.977 -9.375 1 91.88 146 ILE B CA 1
ATOM 3037 C C . ILE B 1 146 ? -9.805 -0.146 -8.773 1 91.88 146 ILE B C 1
ATOM 3039 O O . ILE B 1 146 ? -9.609 0.536 -7.762 1 91.88 146 ILE B O 1
ATOM 3043 N N . ASN B 1 147 ? -10.883 -0.173 -9.477 1 89.06 147 ASN B N 1
ATOM 3044 C CA . ASN B 1 147 ? -12.141 0.317 -8.922 1 89.06 147 ASN B CA 1
ATOM 3045 C C . ASN B 1 147 ? -12.984 -0.82 -8.344 1 89.06 147 ASN B C 1
ATOM 3047 O O . ASN B 1 147 ? -13.484 -1.664 -9.094 1 89.06 147 ASN B O 1
ATOM 3051 N N . LEU B 1 148 ? -13.258 -0.79 -7.059 1 93.12 148 LEU B N 1
ATOM 3052 C CA . LEU B 1 148 ? -13.914 -1.902 -6.387 1 93.12 148 LEU B CA 1
ATOM 3053 C C . LEU B 1 148 ? -15.367 -2.027 -6.84 1 93.12 148 LEU B C 1
ATOM 3055 O O . LEU B 1 148 ? -15.906 -3.135 -6.914 1 93.12 148 LEU B O 1
ATOM 3059 N N . ASN B 1 149 ? -15.906 -0.916 -7.141 1 90.44 149 ASN B N 1
ATOM 3060 C CA . ASN B 1 149 ? -17.281 -0.971 -7.617 1 90.44 149 ASN B CA 1
ATOM 3061 C C . ASN B 1 149 ? -17.375 -1.636 -8.984 1 90.44 149 ASN B C 1
ATOM 3063 O O . ASN B 1 149 ? -18.266 -2.453 -9.227 1 90.44 149 ASN B O 1
ATOM 3067 N N . GLU B 1 150 ? -16.469 -1.288 -9.805 1 91.94 150 GLU B N 1
ATOM 3068 C CA . GLU B 1 150 ? -16.422 -1.919 -11.117 1 91.94 150 GLU B CA 1
ATOM 3069 C C . GLU B 1 150 ? -16.078 -3.4 -11.008 1 91.94 150 GLU B C 1
ATOM 3071 O O . GLU B 1 150 ? -16.688 -4.238 -11.68 1 91.94 150 GLU B O 1
ATOM 3076 N N . LEU B 1 151 ? -15.227 -3.691 -10.156 1 95.31 151 LEU B N 1
ATOM 3077 C CA . LEU B 1 151 ? -14.852 -5.086 -9.945 1 95.31 151 LEU B CA 1
ATOM 3078 C C . LEU B 1 151 ? -16.031 -5.891 -9.422 1 95.31 151 LEU B C 1
ATOM 3080 O O . LEU B 1 151 ? -16.281 -7.008 -9.883 1 95.31 151 LEU B O 1
ATOM 3084 N N . ALA B 1 152 ? -16.781 -5.34 -8.516 1 94.44 152 ALA B N 1
ATOM 3085 C CA . ALA B 1 152 ? -17.953 -6 -7.969 1 94.44 152 ALA B CA 1
ATOM 3086 C C . ALA B 1 152 ? -18.953 -6.348 -9.07 1 94.44 152 ALA B C 1
ATOM 3088 O O . ALA B 1 152 ? -19.5 -7.449 -9.094 1 94.44 152 ALA B O 1
ATOM 3089 N N . LYS B 1 153 ? -19.094 -5.457 -9.953 1 93 153 LYS B N 1
ATOM 3090 C CA . LYS B 1 153 ? -19.984 -5.68 -11.078 1 93 153 LYS B CA 1
ATOM 3091 C C . LYS B 1 153 ? -19.484 -6.82 -11.961 1 93 153 LYS B C 1
ATOM 3093 O O . LYS B 1 153 ? -20.266 -7.707 -12.344 1 93 153 LYS B O 1
ATOM 3098 N N . GLN B 1 154 ? -18.25 -6.805 -12.195 1 94.19 154 GLN B N 1
ATOM 3099 C CA . GLN B 1 154 ? -17.656 -7.824 -13.062 1 94.19 154 GLN B CA 1
ATOM 3100 C C . GLN B 1 154 ? -17.766 -9.211 -12.43 1 94.19 154 GLN B C 1
ATOM 3102 O O . GLN B 1 154 ? -17.906 -10.211 -13.133 1 94.19 154 GLN B O 1
ATOM 3107 N N . LEU B 1 155 ? -17.781 -9.25 -11.133 1 94.44 155 LEU B N 1
ATOM 3108 C CA . LEU B 1 155 ? -17.812 -10.516 -10.422 1 94.44 155 LEU B CA 1
ATOM 3109 C C . LEU B 1 155 ? -19.234 -10.922 -10.07 1 94.44 155 LEU B C 1
ATOM 3111 O O . LEU B 1 155 ? -19.453 -11.977 -9.469 1 94.44 155 LEU B O 1
ATOM 3115 N N . GLY B 1 156 ? -20.188 -10.07 -10.305 1 91.94 156 GLY B N 1
ATOM 3116 C CA . GLY B 1 156 ? -21.578 -10.367 -10.031 1 91.94 156 GLY B CA 1
ATOM 3117 C C . GLY B 1 156 ? -21.953 -10.211 -8.562 1 91.94 156 GLY B C 1
ATOM 3118 O O . GLY B 1 156 ? -22.875 -10.859 -8.078 1 91.94 156 GLY B O 1
ATOM 3119 N N . VAL B 1 157 ? -21.359 -9.586 -7.641 1 90.12 157 VAL B N 1
ATOM 3120 C CA . VAL B 1 157 ? -21.578 -9.383 -6.211 1 90.12 157 VAL B CA 1
ATOM 3121 C C . VAL B 1 157 ? -22.422 -8.141 -5.98 1 90.12 157 VAL B C 1
ATOM 3123 O O . VAL B 1 157 ? -23.156 -8.055 -4.988 1 90.12 157 VAL B O 1
ATOM 3126 N N . GLY B 1 158 ? -22.656 -7.207 -6.781 1 87.31 158 GLY B N 1
ATOM 3127 C CA . GLY B 1 158 ? -23.328 -5.922 -6.645 1 87.31 158 GLY B CA 1
ATOM 3128 C C . GLY B 1 158 ? -22.391 -4.816 -6.188 1 87.31 158 GLY B C 1
ATOM 3129 O O . GLY B 1 158 ? -21.469 -5.055 -5.398 1 87.31 158 GLY B O 1
ATOM 3130 N N . SER B 1 159 ? -22.734 -3.609 -6.59 1 84.94 159 SER B N 1
ATOM 3131 C CA . SER B 1 159 ? -21.906 -2.451 -6.281 1 84.94 159 SER B CA 1
ATOM 3132 C C . SER B 1 159 ? -21.844 -2.186 -4.781 1 84.94 159 SER B C 1
ATOM 3134 O O . SER B 1 159 ? -22.875 -2.264 -4.098 1 84.94 159 SER B O 1
ATOM 3136 N N . GLY B 1 160 ? -20.719 -2.01 -4.27 1 86 160 GLY B N 1
ATOM 3137 C CA . GLY B 1 160 ? -20.547 -1.652 -2.869 1 86 160 GLY B CA 1
ATOM 3138 C C . GLY B 1 160 ? -20.469 -2.857 -1.951 1 86 160 GLY B C 1
ATOM 3139 O O . GLY B 1 160 ? -20.344 -2.711 -0.733 1 86 160 GLY B O 1
ATOM 3140 N N . ASN B 1 161 ? -20.516 -3.973 -2.543 1 91.38 161 ASN B N 1
ATOM 3141 C CA . ASN B 1 161 ? -20.578 -5.156 -1.691 1 91.38 161 ASN B CA 1
ATOM 3142 C C . ASN B 1 161 ? -19.234 -5.855 -1.587 1 91.38 161 ASN B C 1
ATOM 3144 O O . ASN B 1 161 ? -19.125 -6.926 -0.988 1 91.38 161 ASN B O 1
ATOM 3148 N N . LEU B 1 162 ? -18.266 -5.301 -2.172 1 93.81 162 LEU B N 1
ATOM 3149 C CA . LEU B 1 162 ? -16.906 -5.816 -2.033 1 93.81 162 LEU B CA 1
ATOM 3150 C C . LEU B 1 162 ? -16.078 -4.949 -1.079 1 93.81 162 LEU B C 1
ATOM 3152 O O . LEU B 1 162 ? -16.094 -3.723 -1.192 1 93.81 162 LEU B O 1
ATOM 3156 N N . ARG B 1 163 ? -15.445 -5.602 -0.115 1 92.62 163 ARG B N 1
ATOM 3157 C CA . ARG B 1 163 ? -14.555 -4.91 0.809 1 92.62 163 ARG B CA 1
ATOM 3158 C C . ARG B 1 163 ? -13.289 -5.727 1.067 1 92.62 163 ARG B C 1
ATOM 3160 O O . ARG B 1 163 ? -13.234 -6.914 0.744 1 92.62 163 ARG B O 1
ATOM 3167 N N . PHE B 1 164 ? -12.359 -5.082 1.586 1 95.44 164 PHE B N 1
ATOM 3168 C CA . PHE B 1 164 ? -11.156 -5.812 1.968 1 95.44 164 PHE B CA 1
ATOM 3169 C C . PHE B 1 164 ? -11.422 -6.703 3.174 1 95.44 164 PHE B C 1
ATOM 3171 O O . PHE B 1 164 ? -12.102 -6.293 4.117 1 95.44 164 PHE B O 1
ATOM 3178 N N . ALA B 1 165 ? -10.891 -7.855 3.07 1 95.31 165 ALA B N 1
ATOM 3179 C CA . ALA B 1 165 ? -10.969 -8.766 4.211 1 95.31 165 ALA B CA 1
ATOM 3180 C C . ALA B 1 165 ? -9.945 -8.391 5.277 1 95.31 165 ALA B C 1
ATOM 3182 O O . ALA B 1 165 ? -8.883 -7.84 4.965 1 95.31 165 ALA B O 1
ATOM 3183 N N . ASP B 1 166 ? -10.219 -8.734 6.531 1 92 166 ASP B N 1
ATOM 3184 C CA . ASP B 1 166 ? -9.281 -8.391 7.598 1 92 166 ASP B CA 1
ATOM 3185 C C . ASP B 1 166 ? -8.164 -9.422 7.703 1 92 166 ASP B C 1
ATOM 3187 O O . ASP B 1 166 ? -8.203 -10.461 7.039 1 92 166 ASP B O 1
ATOM 3191 N N . GLU B 1 167 ? -7.254 -9.078 8.469 1 93 167 GLU B N 1
ATOM 3192 C CA . GLU B 1 167 ? -6.074 -9.922 8.609 1 93 167 GLU B CA 1
ATOM 3193 C C . GLU B 1 167 ? -6.445 -11.305 9.141 1 93 167 GLU B C 1
ATOM 3195 O O . GLU B 1 167 ? -5.848 -12.312 8.742 1 93 167 GLU B O 1
ATOM 3200 N N . THR B 1 168 ? -7.363 -11.359 10.047 1 94.81 168 THR B N 1
ATOM 3201 C CA . THR B 1 168 ? -7.801 -12.633 10.609 1 94.81 168 THR B CA 1
ATOM 3202 C C . THR B 1 168 ? -8.289 -13.57 9.508 1 94.81 168 THR B C 1
ATOM 3204 O O . THR B 1 168 ? -7.906 -14.742 9.469 1 94.81 168 THR B O 1
ATOM 3207 N N . ALA B 1 169 ? -9.047 -13.055 8.602 1 95.94 169 ALA B N 1
ATOM 3208 C CA . ALA B 1 169 ? -9.562 -13.852 7.488 1 95.94 169 ALA B CA 1
ATOM 3209 C C . ALA B 1 169 ? -8.422 -14.336 6.598 1 95.94 169 ALA B C 1
ATOM 3211 O O . ALA B 1 169 ? -8.43 -15.477 6.141 1 95.94 169 ALA B O 1
ATOM 3212 N N . MET B 1 170 ? -7.461 -13.516 6.387 1 96.56 170 MET B N 1
ATOM 3213 C CA . MET B 1 170 ? -6.34 -13.875 5.523 1 96.56 170 MET B CA 1
ATOM 3214 C C . MET B 1 170 ? -5.504 -14.984 6.152 1 96.56 170 MET B C 1
ATOM 3216 O O . MET B 1 170 ? -5.09 -15.922 5.465 1 96.56 170 MET B O 1
ATOM 3220 N N . LEU B 1 171 ? -5.312 -14.883 7.457 1 96.88 171 LEU B N 1
ATOM 3221 C CA . LEU B 1 171 ? -4.594 -15.93 8.188 1 96.88 171 LEU B CA 1
ATOM 3222 C C . LEU B 1 171 ? -5.363 -17.25 8.148 1 96.88 171 LEU B C 1
ATOM 3224 O O . LEU B 1 171 ? -4.777 -18.312 7.93 1 96.88 171 LEU B O 1
ATOM 3228 N N . GLU B 1 172 ? -6.578 -17.094 8.305 1 96.88 172 GLU B N 1
ATOM 3229 C CA . GLU B 1 172 ? -7.422 -18.281 8.32 1 96.88 172 GLU B CA 1
ATOM 3230 C C . GLU B 1 172 ? -7.445 -18.969 6.961 1 96.88 172 GLU B C 1
ATOM 3232 O O . GLU B 1 172 ? -7.324 -20.188 6.867 1 96.88 172 GLU B O 1
ATOM 3237 N N . LYS B 1 173 ? -7.543 -18.188 5.863 1 97.75 173 LYS B N 1
ATOM 3238 C CA . LYS B 1 173 ? -7.793 -18.75 4.539 1 97.75 173 LYS B CA 1
ATOM 3239 C C . LYS B 1 173 ? -6.484 -19.016 3.805 1 97.75 173 LYS B C 1
ATOM 3241 O O . LYS B 1 173 ? -6.367 -20.016 3.078 1 97.75 173 LYS B O 1
ATOM 3246 N N . LEU B 1 174 ? -5.496 -18.188 4.066 1 98.12 174 LEU B N 1
ATOM 3247 C CA . LEU B 1 174 ? -4.301 -18.234 3.23 1 98.12 174 LEU B CA 1
ATOM 3248 C C . LEU B 1 174 ? -3.053 -18.438 4.082 1 98.12 174 LEU B C 1
ATOM 3250 O O . LEU B 1 174 ? -1.961 -18.656 3.549 1 98.12 174 LEU B O 1
ATOM 3254 N N . LYS B 1 175 ? -3.158 -18.281 5.34 1 98 175 LYS B N 1
ATOM 3255 C CA . LYS B 1 175 ? -2.088 -18.516 6.305 1 98 175 LYS B CA 1
ATOM 3256 C C . LYS B 1 175 ? -0.993 -17.469 6.172 1 98 175 LYS B C 1
ATOM 3258 O O . LYS B 1 175 ? 0.145 -17.688 6.59 1 98 175 LYS B O 1
ATOM 3263 N N . VAL B 1 176 ? -1.297 -16.391 5.574 1 97.19 176 VAL B N 1
ATOM 3264 C CA . VAL B 1 176 ? -0.382 -15.25 5.516 1 97.19 176 VAL B CA 1
ATOM 3265 C C . VAL B 1 176 ? -1.043 -14.023 6.141 1 97.19 176 VAL B C 1
ATOM 3267 O O . VAL B 1 176 ? -2.271 -13.93 6.199 1 97.19 176 VAL B O 1
ATOM 3270 N N . GLY B 1 177 ? -0.22 -13.102 6.598 1 93.44 177 GLY B N 1
ATOM 3271 C CA . GLY B 1 177 ? -0.714 -11.906 7.262 1 93.44 177 GLY B CA 1
ATOM 3272 C C . GLY B 1 177 ? -0.751 -10.695 6.352 1 93.44 177 GLY B C 1
ATOM 3273 O O . GLY B 1 177 ? -0.536 -10.805 5.145 1 93.44 177 GLY B O 1
ATOM 3274 N N . GLN B 1 178 ? -1 -9.586 7.027 1 90.56 178 GLN B N 1
ATOM 3275 C CA . GLN B 1 178 ? -1.086 -8.312 6.32 1 90.56 178 GLN B CA 1
ATOM 3276 C C . GLN B 1 178 ? 0.185 -8.039 5.52 1 90.56 178 GLN B C 1
ATOM 3278 O O . GLN B 1 178 ? 1.294 -8.266 6.012 1 90.56 178 GLN B O 1
ATOM 3283 N N . GLY B 1 179 ? -0.015 -7.578 4.281 1 92 179 GLY B N 1
ATOM 3284 C CA . GLY B 1 179 ? 1.115 -7.25 3.428 1 92 179 GLY B CA 1
ATOM 3285 C C . GLY B 1 179 ? 1.648 -8.438 2.656 1 92 179 GLY B C 1
ATOM 3286 O O . GLY B 1 179 ? 2.48 -8.289 1.761 1 92 179 GLY B O 1
ATOM 3287 N N . CYS B 1 180 ? 1.087 -9.633 2.881 1 95.56 180 CYS B N 1
ATOM 3288 C CA . CYS B 1 180 ? 1.668 -10.828 2.287 1 95.56 180 CYS B CA 1
ATOM 3289 C C . CYS B 1 180 ? 0.653 -11.547 1.406 1 95.56 180 CYS B C 1
ATOM 3291 O O . CYS B 1 180 ? 0.818 -12.734 1.101 1 95.56 180 CYS B O 1
ATOM 3293 N N . ALA B 1 181 ? -0.435 -10.875 1.051 1 97.31 181 ALA B N 1
ATOM 3294 C CA . ALA B 1 181 ? -1.374 -11.516 0.134 1 97.31 181 ALA B CA 1
ATOM 3295 C C . ALA B 1 181 ? -0.667 -11.992 -1.132 1 97.31 181 ALA B C 1
ATOM 3297 O O . ALA B 1 181 ? 0.105 -11.242 -1.737 1 97.31 181 ALA B O 1
ATOM 3298 N N . THR B 1 182 ? -0.93 -13.266 -1.471 1 98.69 182 THR B N 1
ATOM 3299 C CA . THR B 1 182 ? -0.246 -13.867 -2.611 1 98.69 182 THR B CA 1
ATOM 3300 C C . THR B 1 182 ? -1.026 -15.062 -3.143 1 98.69 182 THR B C 1
ATOM 3302 O O . THR B 1 182 ? -1.553 -15.859 -2.363 1 98.69 182 THR B O 1
ATOM 3305 N N . PRO B 1 183 ? -1.115 -15.164 -4.465 1 98.88 183 PRO B N 1
ATOM 3306 C CA . PRO B 1 183 ? -1.772 -16.359 -5.004 1 98.88 183 PRO B CA 1
ATOM 3307 C C . PRO B 1 183 ? -0.977 -17.641 -4.75 1 98.88 183 PRO B C 1
ATOM 3309 O O . PRO B 1 183 ? -1.515 -18.734 -4.883 1 98.88 183 PRO B O 1
ATOM 3312 N N . LEU B 1 184 ? 0.268 -17.5 -4.371 1 98.88 184 LEU B N 1
ATOM 3313 C CA . LEU B 1 184 ? 1.066 -18.688 -4.043 1 98.88 184 LEU B CA 1
ATOM 3314 C C . LEU B 1 184 ? 0.603 -19.297 -2.73 1 98.88 184 LEU B C 1
ATOM 3316 O O . LEU B 1 184 ? 0.975 -20.438 -2.41 1 98.88 184 LEU B O 1
ATOM 3320 N N . ALA B 1 185 ? -0.206 -18.656 -2.025 1 98.75 185 ALA B N 1
ATOM 3321 C CA .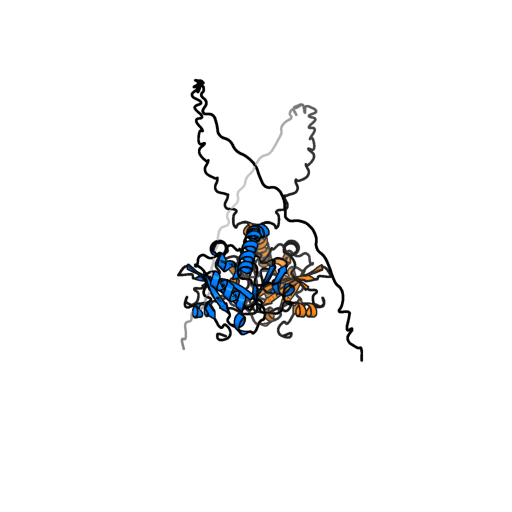 ALA B 1 185 ? -0.735 -19.156 -0.763 1 98.75 185 ALA B CA 1
ATOM 3322 C C . ALA B 1 185 ? -2.004 -19.969 -0.992 1 98.75 185 ALA B C 1
ATOM 3324 O O . ALA B 1 185 ? -2.557 -20.547 -0.052 1 98.75 185 ALA B O 1
ATOM 3325 N N . LEU B 1 186 ? -2.453 -20.094 -2.246 1 98.75 186 LEU B N 1
ATOM 3326 C CA . LEU B 1 186 ? -3.705 -20.781 -2.543 1 98.75 186 LEU B CA 1
ATOM 3327 C C . LEU B 1 186 ? -3.631 -22.25 -2.137 1 98.75 186 LEU B C 1
ATOM 3329 O O . LEU B 1 186 ? -4.66 -22.891 -1.886 1 98.75 186 LEU B O 1
ATOM 3333 N N . PHE B 1 187 ? -2.449 -22.766 -1.988 1 98.56 187 PHE B N 1
ATOM 3334 C CA . PHE B 1 187 ? -2.332 -24.172 -1.589 1 98.56 187 PHE B CA 1
ATOM 3335 C C . PHE B 1 187 ? -2.74 -24.344 -0.132 1 98.56 187 PHE B C 1
ATOM 3337 O O . PHE B 1 187 ? -2.959 -25.469 0.32 1 98.56 187 PHE B O 1
ATOM 3344 N N . CYS B 1 188 ? -2.883 -23.25 0.584 1 98.19 188 CYS B N 1
ATOM 3345 C CA . CYS B 1 188 ? -3.312 -23.312 1.977 1 98.19 188 CYS B CA 1
ATOM 3346 C C . CYS B 1 188 ? -4.832 -23.203 2.082 1 98.19 188 CYS B C 1
ATOM 3348 O O . CYS B 1 188 ? -5.398 -23.422 3.154 1 98.19 188 CYS B O 1
ATOM 3350 N N . ASP B 1 189 ? -5.484 -22.781 0.993 1 98.25 189 ASP B N 1
ATOM 3351 C CA . ASP B 1 189 ? -6.93 -22.562 0.992 1 98.25 189 ASP B CA 1
ATOM 3352 C C . ASP B 1 189 ? -7.684 -23.875 0.788 1 98.25 189 ASP B C 1
ATOM 3354 O O . ASP B 1 189 ? -7.281 -24.703 -0.025 1 98.25 189 ASP B O 1
ATOM 3358 N N . ASP B 1 190 ? -8.773 -24.016 1.466 1 95.81 190 ASP B N 1
ATOM 3359 C CA . ASP B 1 190 ? -9.57 -25.234 1.379 1 95.81 190 ASP B CA 1
ATOM 3360 C C . ASP B 1 190 ? -10.703 -25.078 0.361 1 95.81 190 ASP B C 1
ATOM 3362 O O . ASP B 1 190 ? -11.703 -25.797 0.425 1 95.81 190 ASP B O 1
ATOM 3366 N N . GLY B 1 191 ? -10.617 -24.109 -0.455 1 95.25 191 GLY B N 1
ATOM 3367 C CA . GLY B 1 191 ? -11.625 -23.938 -1.494 1 95.25 191 GLY B CA 1
ATOM 3368 C C . GLY B 1 191 ? -12.57 -22.781 -1.237 1 95.25 191 GLY B C 1
ATOM 3369 O O . GLY B 1 191 ? -13.547 -22.594 -1.968 1 95.25 191 GLY B O 1
ATOM 3370 N N . ASP B 1 192 ? -12.297 -21.938 -0.265 1 95.69 192 ASP B N 1
ATOM 3371 C CA . ASP B 1 192 ? -13.172 -20.844 0.128 1 95.69 192 ASP B CA 1
ATOM 3372 C C . ASP B 1 192 ? -12.859 -19.578 -0.68 1 95.69 192 ASP B C 1
ATOM 3374 O O . ASP B 1 192 ? -13.68 -18.672 -0.757 1 95.69 192 ASP B O 1
ATOM 3378 N N . VAL B 1 193 ? -11.68 -19.531 -1.237 1 98.06 193 VAL B N 1
ATOM 3379 C CA . VAL B 1 193 ? -11.203 -18.312 -1.89 1 98.06 193 VAL B CA 1
ATOM 3380 C C . VAL B 1 193 ? -11.344 -18.453 -3.404 1 98.06 193 VAL B C 1
ATOM 3382 O O . VAL B 1 193 ? -10.859 -19.422 -3.994 1 98.06 193 VAL B O 1
ATOM 3385 N N . LYS B 1 194 ? -12.078 -17.547 -4.023 1 97.94 194 LYS B N 1
ATOM 3386 C CA . LYS B 1 194 ? -12.094 -17.438 -5.48 1 97.94 194 LYS B CA 1
ATOM 3387 C C . LYS B 1 194 ? -10.906 -16.625 -5.98 1 97.94 194 LYS B C 1
ATOM 3389 O O . LYS B 1 194 ? -10.602 -15.562 -5.434 1 97.94 194 LYS B O 1
ATOM 3394 N N . PHE B 1 195 ? -10.312 -17.203 -6.977 1 98.69 195 PHE B N 1
ATOM 3395 C CA . PHE B 1 195 ? -9.109 -16.547 -7.488 1 98.69 195 PHE B CA 1
ATOM 3396 C C . PHE B 1 195 ? -9.406 -15.82 -8.789 1 98.69 195 PHE B C 1
ATOM 3398 O O . PHE B 1 195 ? -9.914 -16.406 -9.742 1 98.69 195 PHE B O 1
ATOM 3405 N N . VAL B 1 196 ? -9.086 -14.484 -8.812 1 98.56 196 VAL B N 1
ATOM 3406 C CA . VAL B 1 196 ? -9.266 -13.625 -9.977 1 98.56 196 VAL B CA 1
ATOM 3407 C C . VAL B 1 196 ? -7.906 -13.18 -10.508 1 98.56 196 VAL B C 1
ATOM 3409 O O . VAL B 1 196 ? -7.051 -12.742 -9.734 1 98.56 196 VAL B O 1
ATOM 3412 N N . LEU B 1 197 ? -7.746 -13.336 -11.781 1 98.5 197 LEU B N 1
ATOM 3413 C CA . LEU B 1 197 ? -6.469 -13.016 -12.406 1 98.5 197 LEU B CA 1
ATOM 3414 C C . LEU B 1 197 ? -6.656 -12.031 -13.555 1 98.5 197 LEU B C 1
ATOM 3416 O O . LEU B 1 197 ? -7.492 -12.258 -14.438 1 98.5 197 LEU B O 1
ATOM 3420 N N . ASP B 1 198 ? -5.887 -10.938 -13.5 1 97.69 198 ASP B N 1
ATOM 3421 C CA . ASP B 1 198 ? -5.809 -9.977 -14.602 1 97.69 198 ASP B CA 1
ATOM 3422 C C . ASP B 1 198 ? -5.285 -10.641 -15.867 1 97.69 198 ASP B C 1
ATOM 3424 O O . ASP B 1 198 ? -4.168 -11.164 -15.891 1 97.69 198 ASP B O 1
ATOM 3428 N N . SER B 1 199 ? -6.039 -10.539 -16.938 1 97.38 199 SER B N 1
ATOM 3429 C CA . SER B 1 199 ? -5.664 -11.188 -18.188 1 97.38 199 SER B CA 1
ATOM 3430 C C . SER B 1 199 ? -4.348 -10.633 -18.719 1 97.38 199 SER B C 1
ATOM 3432 O O . SER B 1 199 ? -3.607 -11.336 -19.422 1 97.38 199 SER B O 1
ATOM 3434 N N . ALA B 1 200 ? -4.016 -9.398 -18.375 1 96.56 200 ALA B N 1
ATOM 3435 C CA . ALA B 1 200 ? -2.799 -8.75 -18.859 1 96.56 200 ALA B CA 1
ATOM 3436 C C . ALA B 1 200 ? -1.555 -9.484 -18.359 1 96.56 200 ALA B C 1
ATOM 3438 O O . ALA B 1 200 ? -0.482 -9.375 -18.969 1 96.56 200 ALA B O 1
ATOM 3439 N N . ILE B 1 201 ? -1.691 -10.203 -17.312 1 96.44 201 ILE B N 1
ATOM 3440 C CA . ILE B 1 201 ? -0.576 -10.961 -16.766 1 96.44 201 ILE B CA 1
ATOM 3441 C C . ILE B 1 201 ? -0.249 -12.141 -17.672 1 96.44 201 ILE B C 1
ATOM 3443 O O . ILE B 1 201 ? 0.919 -12.492 -17.859 1 96.44 201 ILE B O 1
ATOM 3447 N N . LEU B 1 202 ? -1.249 -12.695 -18.266 1 95.06 202 LEU B N 1
ATOM 3448 C CA . LEU B 1 202 ? -1.092 -13.859 -19.109 1 95.06 202 LEU B CA 1
ATOM 3449 C C . LEU B 1 202 ? -0.842 -13.445 -20.562 1 95.06 202 LEU B C 1
ATOM 3451 O O . LEU B 1 202 ? -0.095 -14.117 -21.281 1 95.06 202 LEU B O 1
ATOM 3455 N N . GLU B 1 203 ? -1.383 -12.352 -20.953 1 92.5 203 GLU B N 1
ATOM 3456 C CA . GLU B 1 203 ? -1.417 -11.984 -22.359 1 92.5 203 GLU B CA 1
ATOM 3457 C C . GLU B 1 203 ? -0.315 -10.984 -22.688 1 92.5 203 GLU B C 1
ATOM 3459 O O . GLU B 1 203 ? -0.057 -10.711 -23.875 1 92.5 203 GLU B O 1
ATOM 3464 N N . GLY B 1 204 ? 0.342 -10.516 -21.766 1 90.5 204 GLY B N 1
ATOM 3465 C CA . GLY B 1 204 ? 1.309 -9.453 -21.984 1 90.5 204 GLY B CA 1
ATOM 3466 C C . GLY B 1 204 ? 2.635 -9.953 -22.531 1 90.5 204 GLY B C 1
ATOM 3467 O O . GLY B 1 204 ? 3.557 -9.172 -22.75 1 90.5 204 GLY B O 1
ATOM 3468 N N . GLY B 1 205 ? 2.701 -11.227 -22.766 1 92.56 205 GLY B N 1
ATOM 3469 C CA . GLY B 1 205 ? 3.936 -11.789 -23.281 1 92.56 205 GLY B CA 1
ATOM 3470 C C . GLY B 1 205 ? 5.078 -11.758 -22.297 1 92.56 205 GLY B C 1
ATOM 3471 O O . GLY B 1 205 ? 6.242 -11.633 -22.672 1 92.56 205 GLY B O 1
ATOM 3472 N N . HIS B 1 206 ? 4.848 -11.836 -21.078 1 95.62 206 HIS B N 1
ATOM 3473 C CA . HIS B 1 206 ? 5.855 -11.797 -20.016 1 95.62 206 HIS B CA 1
ATOM 3474 C C . HIS B 1 206 ? 6.547 -13.148 -19.875 1 95.62 206 HIS B C 1
ATOM 3476 O O . HIS B 1 206 ? 5.887 -14.195 -19.875 1 95.62 206 HIS B O 1
ATOM 3482 N N . GLU B 1 207 ? 7.816 -13.109 -19.734 1 96.56 207 GLU B N 1
ATOM 3483 C CA . GLU B 1 207 ? 8.555 -14.344 -19.5 1 96.56 207 GLU B CA 1
ATOM 3484 C C . GLU B 1 207 ? 8.312 -14.867 -18.078 1 96.56 207 GLU B C 1
ATOM 3486 O O . GLU B 1 207 ? 8.25 -16.078 -17.875 1 96.56 207 GLU B O 1
ATOM 3491 N N . LYS B 1 208 ? 8.211 -13.883 -17.156 1 98.38 208 LYS B N 1
ATOM 3492 C CA . LYS B 1 208 ? 7.98 -14.234 -15.766 1 98.38 208 LYS B CA 1
ATOM 3493 C C . LYS B 1 208 ? 6.883 -13.375 -15.148 1 98.38 208 LYS B C 1
ATOM 3495 O O . LYS B 1 208 ? 6.617 -12.266 -15.617 1 98.38 208 LYS B O 1
ATOM 3500 N N . VAL B 1 209 ? 6.238 -13.961 -14.195 1 98.62 209 VAL B N 1
ATOM 3501 C CA . VAL B 1 209 ? 5.344 -13.25 -13.289 1 98.62 209 VAL B CA 1
ATOM 3502 C C . VAL B 1 209 ? 5.859 -13.367 -11.859 1 98.62 209 VAL B C 1
ATOM 3504 O O . VAL B 1 209 ? 6.375 -14.414 -11.461 1 98.62 209 VAL B O 1
ATOM 3507 N N . TYR B 1 210 ? 5.719 -12.32 -11.055 1 98.75 210 TYR B N 1
ATOM 3508 C CA . TYR B 1 210 ? 6.402 -12.25 -9.766 1 98.75 210 TYR B CA 1
ATOM 3509 C C . TYR B 1 210 ? 5.398 -12.109 -8.625 1 98.75 210 TYR B C 1
ATOM 3511 O O . TYR B 1 210 ? 4.41 -11.383 -8.742 1 98.75 210 TYR B O 1
ATOM 3519 N N . PHE B 1 211 ? 5.66 -12.844 -7.539 1 98.75 211 PHE B N 1
ATOM 3520 C CA . PHE B 1 211 ? 4.824 -12.859 -6.344 1 98.75 211 PHE B CA 1
ATOM 3521 C C . PHE B 1 211 ? 5.684 -12.938 -5.086 1 98.75 211 PHE B C 1
ATOM 3523 O O . PHE B 1 211 ? 6.859 -13.297 -5.152 1 98.75 211 PHE B O 1
ATOM 3530 N N . HIS B 1 212 ? 5.035 -12.562 -4 1 98.38 212 HIS B N 1
ATOM 3531 C CA . HIS B 1 212 ? 5.621 -12.859 -2.697 1 98.38 212 HIS B CA 1
ATOM 3532 C C . HIS B 1 212 ? 5.52 -14.352 -2.375 1 98.38 212 HIS B C 1
ATOM 3534 O O . HIS B 1 212 ? 4.449 -14.945 -2.49 1 98.38 212 HIS B O 1
ATOM 3540 N N . PRO B 1 213 ? 6.629 -14.953 -2.023 1 98.44 213 PRO B N 1
ATOM 3541 C CA . PRO B 1 213 ? 6.602 -16.375 -1.649 1 98.44 213 PRO B CA 1
ATOM 3542 C C . PRO B 1 213 ? 6.312 -16.578 -0.165 1 98.44 213 PRO B C 1
ATOM 3544 O O . PRO B 1 213 ? 7.184 -17.047 0.577 1 98.44 213 PRO B O 1
ATOM 3547 N N . MET B 1 214 ? 5.133 -16.234 0.265 1 97.81 214 MET B N 1
ATOM 3548 C CA . MET B 1 214 ? 4.578 -16.438 1.602 1 97.81 214 MET B CA 1
ATOM 3549 C C . MET B 1 214 ? 5.109 -15.375 2.57 1 97.81 214 MET B C 1
ATOM 3551 O O . MET B 1 214 ? 4.793 -15.406 3.76 1 97.81 214 MET B O 1
ATOM 3555 N N . THR B 1 215 ? 5.941 -14.484 2.086 1 96.94 215 THR B N 1
ATOM 3556 C CA . THR B 1 215 ? 6.477 -13.352 2.846 1 96.94 215 THR B CA 1
ATOM 3557 C C . THR B 1 215 ? 6.637 -12.125 1.952 1 96.94 215 THR B C 1
ATOM 3559 O O . THR B 1 215 ? 6.926 -12.258 0.761 1 96.94 215 THR B O 1
ATOM 3562 N N . ASN B 1 216 ? 6.453 -10.938 2.576 1 96.62 216 ASN B N 1
ATOM 3563 C CA . ASN B 1 216 ? 6.629 -9.711 1.807 1 96.62 216 ASN B CA 1
ATOM 3564 C C . ASN B 1 216 ? 8.078 -9.234 1.845 1 96.62 216 ASN B C 1
ATOM 3566 O O . ASN B 1 216 ? 8.359 -8.078 1.515 1 96.62 216 ASN B O 1
ATOM 3570 N N . ALA B 1 217 ? 8.992 -10.141 2.197 1 96.94 217 ALA B N 1
ATOM 3571 C CA . ALA B 1 217 ? 10.414 -9.836 2.254 1 96.94 217 ALA B CA 1
ATOM 3572 C C . ALA B 1 217 ? 11.172 -10.547 1.137 1 96.94 217 ALA B C 1
ATOM 3574 O O . ALA B 1 217 ? 12.391 -10.727 1.218 1 96.94 217 ALA B O 1
ATOM 3575 N N . ALA B 1 218 ? 10.438 -11.031 0.237 1 97.94 218 ALA B N 1
ATOM 3576 C CA . ALA B 1 218 ? 11.016 -11.672 -0.94 1 97.94 218 ALA B CA 1
ATOM 3577 C C . ALA B 1 218 ? 10.055 -11.625 -2.121 1 97.94 218 ALA B C 1
ATOM 3579 O O . ALA B 1 218 ? 8.844 -11.445 -1.94 1 97.94 218 ALA B O 1
ATOM 3580 N N . THR B 1 219 ? 10.617 -11.75 -3.316 1 98.62 219 THR B N 1
ATOM 3581 C CA . THR B 1 219 ? 9.852 -11.859 -4.551 1 98.62 219 THR B CA 1
ATOM 3582 C C . THR B 1 219 ? 10.297 -13.062 -5.367 1 98.62 219 THR B C 1
ATOM 3584 O O . THR B 1 219 ? 11.5 -13.273 -5.566 1 98.62 219 THR B O 1
ATOM 3587 N N . MET B 1 220 ? 9.328 -13.805 -5.766 1 98.81 220 MET B N 1
ATOM 3588 C CA . MET B 1 220 ? 9.578 -15.016 -6.535 1 98.81 220 MET B CA 1
ATOM 3589 C C . MET B 1 220 ? 8.969 -14.914 -7.93 1 98.81 220 MET B C 1
ATOM 3591 O O . MET B 1 220 ? 7.805 -14.539 -8.078 1 98.81 220 MET B O 1
ATOM 3595 N N . GLY B 1 221 ? 9.789 -15.281 -8.938 1 98.75 221 GLY B N 1
ATOM 3596 C CA . GLY B 1 221 ? 9.344 -15.305 -10.32 1 98.75 221 GLY B CA 1
ATOM 3597 C C . GLY B 1 221 ? 9.195 -16.703 -10.883 1 98.75 221 GLY B C 1
ATOM 3598 O O . GLY B 1 221 ? 10.008 -17.578 -10.578 1 98.75 221 GLY B O 1
ATOM 3599 N N . LEU B 1 222 ? 8.258 -16.953 -11.672 1 98.5 222 LEU B N 1
ATOM 3600 C CA . LEU B 1 222 ? 8.039 -18.172 -12.445 1 98.5 222 LEU B CA 1
ATOM 3601 C C . LEU B 1 222 ? 7.285 -17.875 -13.742 1 98.5 222 LEU B C 1
ATOM 3603 O O . LEU B 1 222 ? 6.734 -16.781 -13.898 1 98.5 222 LEU B O 1
ATOM 3607 N N . SER B 1 223 ? 7.309 -18.766 -14.656 1 98.25 223 SER B N 1
ATOM 3608 C CA . SER B 1 223 ? 6.633 -18.5 -15.922 1 98.25 223 SER B CA 1
ATOM 3609 C C . SER B 1 223 ? 5.117 -18.438 -15.734 1 98.25 223 SER B C 1
ATOM 3611 O O . SER B 1 223 ? 4.566 -19.125 -14.875 1 98.25 223 SER B O 1
ATOM 3613 N N . PRO B 1 224 ? 4.406 -17.672 -16.594 1 98 224 PRO B N 1
ATOM 3614 C CA . PRO B 1 224 ? 2.945 -17.641 -16.5 1 98 224 PRO B CA 1
ATOM 3615 C C . PRO B 1 224 ? 2.314 -19.016 -16.656 1 98 224 PRO B C 1
ATOM 3617 O O . PRO B 1 224 ? 1.359 -19.344 -15.945 1 98 224 PRO B O 1
ATOM 3620 N N . LYS B 1 225 ? 2.859 -19.812 -17.531 1 97.38 225 LYS B N 1
ATOM 3621 C CA . LYS B 1 225 ? 2.352 -21.172 -17.719 1 97.38 225 LYS B CA 1
ATOM 3622 C C . LYS B 1 225 ? 2.52 -22.016 -16.453 1 97.38 225 LYS B C 1
ATOM 3624 O O . LYS B 1 225 ? 1.589 -22.703 -16.031 1 97.38 225 LYS B O 1
ATOM 3629 N N . ASP B 1 226 ? 3.697 -21.938 -15.906 1 98.5 226 ASP B N 1
ATOM 3630 C CA . ASP B 1 226 ? 3.975 -22.672 -14.68 1 98.5 226 ASP B CA 1
ATOM 3631 C C . ASP B 1 226 ? 3.096 -22.188 -13.531 1 98.5 226 ASP B C 1
ATOM 3633 O O . ASP B 1 226 ? 2.627 -22.984 -12.719 1 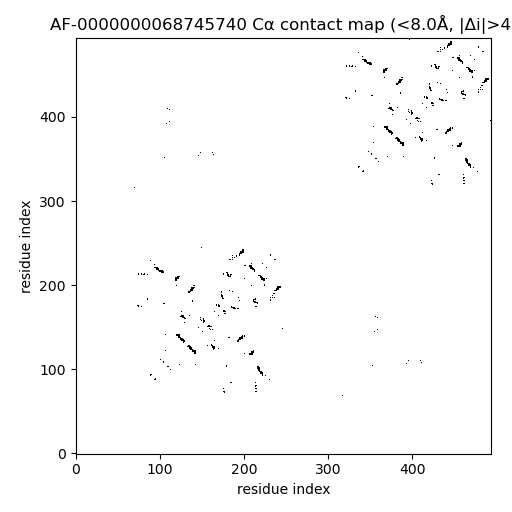98.5 226 ASP B O 1
ATOM 3637 N N . PHE B 1 227 ? 2.893 -20.922 -13.484 1 98.69 227 PHE B N 1
ATOM 3638 C CA . PHE B 1 227 ? 2.031 -20.344 -12.461 1 98.69 227 PHE B CA 1
ATOM 3639 C C . PHE B 1 227 ? 0.622 -20.906 -12.555 1 98.69 227 PHE B C 1
ATOM 3641 O O . PHE B 1 227 ? 0.061 -21.359 -11.555 1 98.69 227 PHE B O 1
ATOM 3648 N N . LEU B 1 228 ? 0.1 -21 -13.734 1 98.44 228 LEU B N 1
ATOM 3649 C CA . LEU B 1 228 ? -1.238 -21.547 -13.938 1 98.44 228 LEU B CA 1
ATOM 3650 C C . LEU B 1 228 ? -1.284 -23.031 -13.57 1 98.44 228 LEU B C 1
ATOM 3652 O O . LEU B 1 228 ? -2.264 -23.5 -12.984 1 98.44 228 LEU B O 1
ATOM 3656 N N . THR B 1 229 ? -0.25 -23.719 -13.93 1 98.44 229 THR B N 1
ATOM 3657 C CA . THR B 1 229 ? -0.158 -25.141 -13.562 1 98.44 229 THR B CA 1
ATOM 3658 C C . THR B 1 229 ? -0.225 -25.297 -12.047 1 98.44 229 THR B C 1
ATOM 3660 O O . THR B 1 229 ? -1.012 -26.094 -11.531 1 98.44 229 THR B O 1
ATOM 3663 N N . PHE B 1 230 ? 0.571 -24.453 -11.383 1 98.81 230 PHE B N 1
ATOM 3664 C CA . PHE B 1 230 ? 0.573 -24.484 -9.922 1 98.81 230 PHE B CA 1
ATOM 3665 C C . PHE B 1 230 ? -0.819 -24.203 -9.375 1 98.81 230 PHE B C 1
ATOM 3667 O O . PHE B 1 230 ? -1.33 -24.953 -8.539 1 98.81 230 PHE B O 1
ATOM 3674 N N . VAL B 1 231 ? -1.469 -23.141 -9.844 1 98.75 231 VAL B N 1
ATOM 3675 C CA . VAL B 1 231 ? -2.775 -22.719 -9.352 1 98.75 231 VAL B CA 1
ATOM 3676 C C . VAL B 1 231 ? -3.789 -23.844 -9.531 1 98.75 231 VAL B C 1
ATOM 3678 O O . VAL B 1 231 ? -4.574 -24.125 -8.633 1 98.75 231 VAL B O 1
ATOM 3681 N N . LYS B 1 232 ? -3.744 -24.547 -10.602 1 97.88 232 LYS B N 1
ATOM 3682 C CA . LYS B 1 232 ? -4.68 -25.641 -10.875 1 97.88 232 LYS B CA 1
ATOM 3683 C C . LYS B 1 232 ? -4.496 -26.781 -9.891 1 97.88 232 LYS B C 1
ATOM 3685 O O . LYS B 1 232 ? -5.469 -27.422 -9.477 1 97.88 232 LYS B O 1
ATOM 3690 N N . THR B 1 233 ? -3.301 -27 -9.484 1 98.12 233 THR B N 1
ATOM 3691 C CA . THR B 1 233 ? -3.037 -28.094 -8.555 1 98.12 233 THR B CA 1
ATOM 3692 C C . THR B 1 233 ? -3.584 -27.766 -7.168 1 98.12 233 THR B C 1
ATOM 3694 O O . THR B 1 233 ? -3.719 -28.656 -6.324 1 98.12 233 THR B O 1
ATOM 3697 N N . THR B 1 234 ? -3.795 -26.516 -6.855 1 98.31 234 THR B N 1
ATOM 3698 C CA . THR B 1 234 ? -4.348 -26.125 -5.562 1 98.31 234 THR B CA 1
ATOM 3699 C C . THR B 1 234 ? -5.863 -26.312 -5.551 1 98.31 234 THR B C 1
ATOM 3701 O O . THR B 1 234 ? -6.512 -26.094 -4.523 1 98.31 234 THR B O 1
ATOM 3704 N N . GLY B 1 235 ? -6.449 -26.641 -6.703 1 97.81 235 GLY B N 1
ATOM 3705 C CA . GLY B 1 235 ? -7.887 -26.844 -6.801 1 97.81 235 GLY B CA 1
ATOM 3706 C C . GLY B 1 235 ? -8.633 -25.578 -7.199 1 97.81 235 GLY B C 1
ATOM 3707 O O . GLY B 1 235 ? -9.867 -25.547 -7.156 1 97.81 235 GLY B O 1
ATOM 3708 N N . HIS B 1 236 ? -7.918 -24.625 -7.621 1 98.38 236 HIS B N 1
ATOM 3709 C CA . HIS B 1 236 ? -8.539 -23.375 -8.016 1 98.38 236 HIS B CA 1
ATOM 3710 C C . HIS B 1 236 ? -8.539 -23.203 -9.531 1 98.38 236 HIS B C 1
ATOM 3712 O O . HIS B 1 236 ? -7.555 -23.547 -10.195 1 98.38 236 HIS B O 1
ATOM 3718 N N . ASP B 1 237 ? -9.672 -22.766 -10.047 1 97.38 237 ASP B N 1
ATOM 3719 C CA . ASP B 1 237 ? -9.789 -22.328 -11.43 1 97.38 237 ASP B CA 1
ATOM 3720 C C . ASP B 1 237 ? -9.836 -20.797 -11.516 1 97.38 237 ASP B C 1
ATOM 3722 O O . ASP B 1 237 ? -10.836 -20.188 -11.141 1 97.38 237 ASP B O 1
ATOM 3726 N N . PRO B 1 238 ? -8.82 -20.203 -12.047 1 97.88 238 PRO B N 1
ATOM 3727 C CA . PRO B 1 238 ? -8.773 -18.734 -12.039 1 97.88 238 PRO B CA 1
ATOM 3728 C C . PRO B 1 238 ? -9.867 -18.109 -12.898 1 97.88 238 PRO B C 1
ATOM 3730 O O . PRO B 1 238 ? -10.148 -18.594 -14 1 97.88 238 PRO B O 1
ATOM 3733 N N . ILE B 1 239 ? -10.523 -17.141 -12.383 1 97.69 239 ILE B N 1
ATOM 3734 C CA . ILE B 1 239 ? -11.367 -16.25 -13.164 1 97.69 239 ILE B CA 1
ATOM 3735 C C . ILE B 1 239 ? -10.5 -15.188 -13.836 1 97.69 239 ILE B C 1
ATOM 3737 O O . ILE B 1 239 ? -9.898 -14.344 -13.164 1 97.69 239 ILE B O 1
ATOM 3741 N N . ILE B 1 240 ? -10.453 -15.25 -15.125 1 97.69 240 ILE B N 1
ATOM 3742 C CA . ILE B 1 240 ? -9.609 -14.32 -15.867 1 97.69 240 ILE B CA 1
ATOM 3743 C C . ILE B 1 240 ? -10.43 -13.094 -16.281 1 97.69 240 ILE B C 1
ATOM 3745 O O . ILE B 1 240 ? -11.43 -13.219 -16.984 1 97.69 240 ILE B O 1
ATOM 3749 N N . LEU B 1 241 ? -10.031 -11.938 -15.852 1 96.81 241 LEU B N 1
ATOM 3750 C CA . LEU B 1 241 ? -10.742 -10.695 -16.156 1 96.81 241 LEU B CA 1
ATOM 3751 C C . LEU B 1 241 ? -9.844 -9.734 -16.922 1 96.81 241 LEU B C 1
ATOM 3753 O O . LEU B 1 241 ? -8.648 -9.641 -16.641 1 96.81 241 LEU B O 1
ATOM 3757 N N . ASN B 1 242 ? -10.43 -9.008 -17.844 1 95.44 242 ASN B N 1
ATOM 3758 C CA . ASN B 1 242 ? -9.758 -7.91 -18.531 1 95.44 242 ASN B CA 1
ATOM 3759 C C . ASN B 1 242 ? -10.047 -6.566 -17.859 1 95.44 242 ASN B C 1
ATOM 3761 O O . ASN B 1 242 ? -11.172 -6.066 -17.922 1 95.44 242 ASN B O 1
ATOM 3765 N N . PHE B 1 243 ? -9.078 -5.945 -17.328 1 93.12 243 PHE B N 1
ATOM 3766 C CA . PHE B 1 243 ? -9.25 -4.703 -16.578 1 93.12 243 PHE B CA 1
ATOM 3767 C C . PHE B 1 243 ? -9.047 -3.496 -17.5 1 93.12 243 PHE B C 1
ATOM 3769 O O . PHE B 1 243 ? -9.211 -2.354 -17.062 1 93.12 243 PHE B O 1
ATOM 3776 N N . ASP B 1 244 ? -8.586 -3.645 -18.688 1 83.19 244 ASP B N 1
ATOM 3777 C CA . ASP B 1 244 ? -8.414 -2.543 -19.625 1 83.19 244 ASP B CA 1
ATOM 3778 C C . ASP B 1 244 ? -9.758 -2.086 -20.188 1 83.19 244 ASP B C 1
ATOM 3780 O O . ASP B 1 244 ? -9.898 -0.947 -20.641 1 83.19 244 ASP B O 1
ATOM 3784 N N . LYS B 1 245 ? -10.648 -2.951 -20.391 1 64.12 245 LYS B N 1
ATOM 3785 C CA . LYS B 1 245 ? -11.906 -2.627 -21.062 1 64.12 245 LYS B CA 1
ATOM 3786 C C . LYS B 1 245 ? -12.789 -1.75 -20.172 1 64.12 245 LYS B C 1
ATOM 3788 O O . LYS B 1 245 ? -13.641 -1.015 -20.672 1 64.12 245 LYS B O 1
ATOM 3793 N N . ASN B 1 246 ? -12.695 -1.865 -18.906 1 50.41 246 ASN B N 1
ATOM 3794 C CA . ASN B 1 246 ? -13.68 -1.144 -18.109 1 50.41 246 ASN B CA 1
ATOM 3795 C C . ASN B 1 246 ? -13.305 0.327 -17.953 1 50.41 246 ASN B C 1
ATOM 3797 O O . ASN B 1 246 ? -14 1.082 -17.266 1 50.41 246 ASN B O 1
ATOM 3801 N N . ASN B 1 247 ? -12.047 0.671 -18.156 1 43.5 247 ASN B N 1
ATOM 3802 C CA . ASN B 1 247 ? -11.836 2.115 -18.141 1 43.5 247 ASN B CA 1
ATOM 3803 C C . ASN B 1 247 ? -12.273 2.762 -19.453 1 43.5 247 ASN B C 1
ATOM 3805 O O . ASN B 1 247 ? -12.062 2.197 -20.531 1 43.5 247 ASN B O 1
#

Foldseek 3Di:
DDDDDDDDDDDDDDDDDDDDDDDDDDDDDDYDDDDDDDPDDPDPDDDPPPPPVPPDPPPPDPPPPPPPCVVVVLCVVVVVLLVVLVVLLVVVVFDKDKFFADFDQALVRVCVRPVVPFAFEWDWAWKAFQPPRAIEIEIDGRPDDDDVQVVCVVVVRHGPGIDGDAQVVCCVAQVAGRSQRWLSSLLSHPPRYAYEYEVCRVPVPTQWYWHRSRGSRMIMITGPVSVCVSSVVSVYDYHYDHRVVVD/DDDDDPDDDDDDDYDDDDDDDDDDDDDDDDDDDDDDDDDDDDDPDDDPPPPVPPPDPPDPPDPPPPDPCPVVVLCVVVVVLLVVLVVLLVVVVFDKDKFFAAFDQALVRCCVRDVVPFAFEWDWAWKAFQPPRAIEIEIDGRPDDDDVQVVCVVVVRHGPGIDGDAQVVCCVAQVAGRSQRWLSSLLSHPPRYAYEYEVCRVPVPTQWYWHRSSGSRMIMITGPVSVCVSSVVSVYDYHYDHRVVVD

Secondary structure (DSSP, 8-state):
-------------------------------------------------------------------TTHHHHHTHHHHHHHHHHHHHHHHTT---EEEE-----SHHHHHHHHTTS-SEEEEEEEEEETTT--EEEEEEETT----HHHHHHHHTS-TT-EEEPPHHHHHHHHS--TT---GGGGGG--S-EEEEEEHHHHHS--S-EEE-SSSTTEEEEE-HHHHHHHHHHTT---EEE-SSTT-/-------------------------------------------------------------------TTHHHHHTTHHHHHHHHHHHHHHHTT---EEEE-----SHHHHHHHHTTS-SEEEEEEEEEETTT--EEEEEEETT----HHHHHHHHTS-TT-EEEPPHHHHHHHHS--TT---GGGGGG--S-EEEEEEHHHHHS--S-EEE-SSSTTEEEEE-HHHHHHHHHHTT---EEE-SSTT-